Protein AF-A0A8T6NJW5-F1 (afdb_monomer)

pLDDT: mean 81.07, std 14.77, range [27.55, 98.56]

Foldseek 3Di:
DPPDDDDDDPDDPFVVVVVVSVLVVQVVVVVVPPPPDDDCPSVVLSVVLCVLVVVVVVVCVVVVHDDDRDDPSVVVVSVVSSVPDDDPPPVDPDPQDDDDDLVRCVPAAHQEAEAELQFCPLDLDFPDDPPQDPVRCVVVVNTDSVVSVVSSLVSVVCRVVRHPYYHYDYDPPDPVTPGHPNRVVVVVPDDDDDDDDDDDDDDDDDPVVLLVVQLVCVLVVHHRPDDHPDPVVSVLVVLQVVLVVLQVPQAAAADPLQFDDPVSLLSHQFAPLVLLLPVQVQLVVRFCLQGQDPPTAWHDDPPHIHHGAQPPPRFDDDDPPVVSCVVQQVDQDFADAQEDELVLLLLLRNFLQLSCCCVPVVDFDDDDDDPADPPVLVQVLLLQLLVQLCCVQFVDDAQDFADPVVVVPTQQFSQSTPDDLQRSLLSSLVSNCVSCVVLLDPDPNSQVVCCQAQVDGNVRSVVCVVPPDGDAQDHLSSLSSVARSLARFWGWGHAFHWLVVFPFQKQDFPPLQAAPVFDFDIHTYTDTFGIKTWGAPDLVRPHAFDPPAFQAQDDLWPPPPPHDARTEMEGEDEAEDPDPPDPVSVFSSCLRVGLNFLSVQNSVSSRGRRYHHQWYTYFYRGRNTWDEIEGWPPDDPSCCVQSNTHYDPSQVSHFDGNNDHSPDPIISSSRSSSSSSSNSRRSVVCVSSSRRGTNEDQVCLVPRSCNAVDSNHPVDHDPD

Structure (mmCIF, N/CA/C/O backbone):
data_AF-A0A8T6NJW5-F1
#
_entry.id   AF-A0A8T6NJW5-F1
#
loop_
_atom_site.group_PDB
_atom_site.id
_atom_site.type_symbol
_atom_site.label_atom_id
_atom_site.label_alt_id
_atom_site.label_comp_id
_atom_site.label_asym_id
_atom_site.label_entity_id
_atom_site.label_seq_id
_atom_site.pdbx_PDB_ins_code
_atom_site.Cartn_x
_atom_site.Cartn_y
_atom_site.Cartn_z
_atom_site.occupancy
_atom_site.B_iso_or_equiv
_atom_site.auth_seq_id
_atom_site.auth_comp_id
_atom_site.auth_asym_id
_atom_site.auth_atom_id
_atom_site.pdbx_PDB_model_num
ATOM 1 N N . MET A 1 1 ? 64.047 -9.895 -15.993 1.00 41.59 1 MET A N 1
ATOM 2 C CA . MET A 1 1 ? 63.539 -9.928 -14.606 1.00 41.59 1 MET A CA 1
ATOM 3 C C . MET A 1 1 ? 64.533 -10.729 -13.783 1.00 41.59 1 MET A C 1
ATOM 5 O O . MET A 1 1 ? 64.761 -11.883 -14.117 1.00 41.59 1 MET A O 1
ATOM 9 N N . SER A 1 2 ? 65.207 -10.116 -12.809 1.00 46.16 2 SER A N 1
ATOM 10 C CA . SER A 1 2 ? 66.126 -10.822 -11.907 1.00 46.16 2 SER A CA 1
ATOM 11 C C . SER A 1 2 ? 65.315 -11.734 -10.982 1.00 46.16 2 SER A C 1
ATOM 13 O O . SER A 1 2 ? 64.511 -11.231 -10.200 1.00 46.16 2 SER A O 1
ATOM 15 N N . GLY A 1 3 ? 65.489 -13.052 -11.086 1.00 49.84 3 GLY A N 1
ATOM 16 C CA . GLY A 1 3 ? 64.800 -14.062 -10.271 1.00 49.84 3 GLY A CA 1
ATOM 17 C C . GLY A 1 3 ? 65.293 -14.131 -8.823 1.00 49.84 3 GLY A C 1
ATOM 18 O O . GLY A 1 3 ? 65.648 -15.203 -8.353 1.00 49.84 3 GLY A O 1
ATOM 19 N N . ALA A 1 4 ? 65.370 -12.994 -8.131 1.00 56.09 4 ALA A N 1
ATOM 20 C CA . ALA A 1 4 ? 65.681 -12.967 -6.709 1.00 56.09 4 ALA A CA 1
ATOM 21 C C . ALA A 1 4 ? 64.427 -13.362 -5.913 1.00 56.09 4 ALA A C 1
ATOM 23 O O . ALA A 1 4 ? 63.398 -12.690 -6.013 1.00 56.09 4 ALA A O 1
ATOM 24 N N . GLU A 1 5 ? 64.506 -14.448 -5.138 1.00 52.53 5 GLU A N 1
ATOM 25 C CA . GLU A 1 5 ? 63.460 -14.812 -4.181 1.00 52.53 5 GLU A CA 1
ATOM 26 C C . GLU A 1 5 ? 63.291 -13.689 -3.150 1.00 52.53 5 GLU A C 1
ATOM 28 O O . GLU A 1 5 ? 64.254 -13.221 -2.537 1.00 52.53 5 GLU A O 1
ATOM 33 N N . LEU A 1 6 ? 62.050 -13.225 -2.983 1.00 49.66 6 LEU A N 1
ATOM 34 C CA . LEU A 1 6 ? 61.711 -12.225 -1.976 1.00 49.66 6 LEU A CA 1
ATOM 35 C C . LEU A 1 6 ? 61.951 -12.829 -0.583 1.00 49.66 6 LEU A C 1
ATOM 37 O O . LEU A 1 6 ? 61.445 -13.920 -0.318 1.00 49.66 6 LEU A O 1
ATOM 41 N N . PRO A 1 7 ? 62.674 -12.147 0.324 1.00 58.50 7 PRO A N 1
ATOM 42 C CA . PRO A 1 7 ? 62.897 -12.655 1.669 1.00 58.50 7 PRO A CA 1
ATOM 43 C C . PRO A 1 7 ? 61.560 -12.688 2.415 1.00 58.50 7 PRO A C 1
ATOM 45 O O . PRO A 1 7 ? 61.043 -11.657 2.846 1.00 58.50 7 PRO A O 1
ATOM 48 N N . LEU A 1 8 ? 60.976 -13.877 2.536 1.00 54.12 8 LEU A N 1
ATOM 49 C CA . LEU A 1 8 ? 59.805 -14.104 3.372 1.00 54.12 8 LEU A CA 1
ATOM 50 C C . LEU A 1 8 ? 60.254 -14.157 4.836 1.00 54.12 8 LEU A C 1
ATOM 52 O O . LEU A 1 8 ? 61.267 -14.768 5.173 1.00 54.12 8 LEU A O 1
ATOM 56 N N . SER A 1 9 ? 59.508 -13.496 5.719 1.00 56.25 9 SER A N 1
ATOM 57 C CA . SER A 1 9 ? 59.754 -13.551 7.163 1.00 56.25 9 SER A CA 1
ATOM 58 C C . SER A 1 9 ? 59.579 -14.980 7.690 1.00 56.25 9 SER A C 1
ATOM 60 O O . SER A 1 9 ? 58.665 -15.678 7.250 1.00 56.25 9 SER A O 1
ATOM 62 N N . ASN A 1 10 ? 60.378 -15.380 8.685 1.00 58.44 10 ASN A N 1
ATOM 63 C CA . ASN A 1 10 ? 60.220 -16.666 9.373 1.00 58.44 10 ASN A CA 1
ATOM 64 C C . ASN A 1 10 ? 58.771 -16.879 9.843 1.00 58.44 10 ASN A C 1
ATOM 66 O O . ASN A 1 10 ? 58.146 -15.967 10.387 1.00 58.44 10 ASN A O 1
ATOM 70 N N . HIS A 1 11 ? 58.250 -18.093 9.660 1.00 57.72 11 HIS A N 1
ATOM 71 C CA . HIS A 1 11 ? 56.907 -18.458 10.104 1.00 57.72 11 HIS A CA 1
ATOM 72 C C . HIS A 1 11 ? 56.785 -18.326 11.628 1.00 57.72 11 HIS A C 1
ATOM 74 O O . HIS A 1 11 ? 57.447 -19.044 12.376 1.00 57.72 11 HIS A O 1
ATOM 80 N N . THR A 1 12 ? 55.912 -17.434 12.098 1.00 62.34 12 THR A N 1
ATOM 81 C CA . THR A 1 12 ? 55.538 -17.344 13.514 1.00 62.34 12 THR A CA 1
ATOM 82 C C . THR A 1 12 ? 54.165 -17.976 13.724 1.00 62.34 12 THR A C 1
ATOM 84 O O . THR A 1 12 ? 53.248 -17.801 12.925 1.00 62.34 12 THR A O 1
ATOM 87 N N . SER A 1 13 ? 53.992 -18.710 14.824 1.00 64.19 13 SER A N 1
ATOM 88 C CA . SER A 1 13 ? 52.716 -19.359 15.169 1.00 64.19 13 SER A CA 1
ATOM 89 C C . SER A 1 13 ? 51.642 -18.381 15.666 1.00 64.19 13 SER A C 1
ATOM 91 O O . SER A 1 13 ? 50.469 -18.740 15.726 1.00 64.19 13 SER A O 1
ATOM 93 N N . LYS A 1 14 ? 52.029 -17.145 16.013 1.00 74.38 14 LYS A N 1
ATOM 94 C CA . LYS A 1 14 ? 51.140 -16.063 16.461 1.00 74.38 14 LYS A CA 1
ATOM 95 C C . LYS A 1 14 ? 51.203 -14.887 15.488 1.00 74.38 14 LYS A C 1
ATOM 97 O O . LYS A 1 14 ? 52.294 -14.502 15.061 1.00 74.38 14 LYS A O 1
ATOM 102 N N . ALA A 1 15 ? 50.045 -14.311 15.168 1.00 78.38 15 ALA A N 1
ATOM 103 C CA . ALA A 1 15 ? 49.920 -13.264 14.156 1.00 78.38 15 ALA A CA 1
ATOM 104 C C . ALA A 1 15 ? 50.458 -11.899 14.627 1.00 78.38 15 ALA A C 1
ATOM 106 O O . ALA A 1 15 ? 51.011 -11.157 13.822 1.00 78.38 15 ALA A O 1
ATOM 107 N N . ASP A 1 16 ? 50.405 -11.599 15.930 1.00 78.44 16 ASP A N 1
ATOM 108 C CA . ASP A 1 16 ? 51.030 -10.384 16.487 1.00 78.44 16 ASP A CA 1
ATOM 109 C C . ASP A 1 16 ? 52.560 -10.416 16.351 1.00 78.44 16 ASP A C 1
ATOM 111 O O . ASP A 1 16 ? 53.172 -9.443 15.922 1.00 78.44 16 ASP A O 1
ATOM 115 N N . ALA A 1 17 ? 53.176 -11.574 16.613 1.00 78.69 17 ALA A N 1
ATOM 116 C CA . ALA A 1 17 ? 54.617 -11.758 16.439 1.00 78.69 17 ALA A CA 1
ATOM 117 C C . ALA A 1 17 ? 55.040 -11.650 14.963 1.00 78.69 17 ALA A C 1
ATOM 119 O O . ALA A 1 17 ? 56.134 -11.169 14.667 1.00 78.69 17 ALA A O 1
ATOM 120 N N . TRP A 1 18 ? 54.164 -12.067 14.041 1.00 83.94 18 TRP A N 1
ATOM 121 C CA . TRP A 1 18 ? 54.372 -11.865 12.608 1.00 83.94 18 TRP A CA 1
ATOM 122 C C . TRP A 1 18 ? 54.348 -10.374 12.258 1.00 83.94 18 TRP A C 1
ATOM 124 O O . TRP A 1 18 ? 55.250 -9.893 11.575 1.00 83.94 18 TRP A O 1
ATOM 134 N N . LEU A 1 19 ? 53.347 -9.636 12.752 1.00 83.88 19 LEU A N 1
ATOM 135 C CA . LEU A 1 19 ? 53.200 -8.206 12.484 1.00 83.88 19 LEU A CA 1
ATOM 136 C C . LEU A 1 19 ? 54.394 -7.407 13.019 1.00 83.88 19 LEU A C 1
ATOM 138 O O . LEU A 1 19 ? 54.924 -6.565 12.300 1.00 83.88 19 LEU A O 1
ATOM 142 N N . ASP A 1 20 ? 54.867 -7.702 14.230 1.00 82.00 20 ASP A N 1
ATOM 143 C CA . ASP A 1 20 ? 56.048 -7.045 14.801 1.00 82.00 20 ASP A CA 1
ATOM 144 C C . ASP A 1 20 ? 57.314 -7.323 13.979 1.00 82.00 20 ASP A C 1
ATOM 146 O O . ASP A 1 20 ? 58.080 -6.402 13.681 1.00 82.00 20 ASP A O 1
ATOM 150 N N . ALA A 1 21 ? 57.519 -8.575 13.557 1.00 80.00 21 ALA A N 1
ATOM 151 C CA . ALA A 1 21 ? 58.641 -8.948 12.698 1.00 80.00 21 ALA A CA 1
ATOM 152 C C . ALA A 1 21 ? 58.564 -8.260 11.325 1.00 80.00 21 ALA A C 1
ATOM 154 O O . ALA A 1 21 ? 59.582 -7.795 10.807 1.00 80.00 21 ALA A O 1
ATOM 155 N N . TYR A 1 22 ? 57.359 -8.151 10.760 1.00 81.69 22 TYR A N 1
ATOM 156 C CA . TYR A 1 22 ? 57.106 -7.447 9.508 1.00 81.69 22 TYR A CA 1
ATOM 157 C C . TYR A 1 22 ? 57.407 -5.949 9.638 1.00 81.69 22 TYR A C 1
ATOM 159 O O . TYR A 1 22 ? 58.171 -5.408 8.840 1.00 81.69 22 TYR A O 1
ATOM 167 N N . LEU A 1 23 ? 56.896 -5.284 10.678 1.00 82.56 23 LEU A N 1
ATOM 168 C CA . LEU A 1 23 ? 57.155 -3.862 10.926 1.00 82.56 23 LEU A CA 1
ATOM 169 C C . LEU A 1 23 ? 58.645 -3.582 11.155 1.00 82.56 23 LEU A C 1
ATOM 171 O O . LEU A 1 23 ? 59.155 -2.603 10.624 1.00 82.56 23 LEU A O 1
ATOM 175 N N . LEU A 1 24 ? 59.363 -4.456 11.868 1.00 81.31 24 LEU A N 1
ATOM 176 C CA . LEU A 1 24 ? 60.818 -4.355 12.046 1.00 81.31 24 LEU A CA 1
ATOM 177 C C . LEU A 1 24 ? 61.589 -4.513 10.727 1.00 81.31 24 LEU A C 1
ATOM 179 O O . LEU A 1 24 ? 62.614 -3.860 10.528 1.00 81.31 24 LEU A O 1
ATOM 183 N N . ALA A 1 25 ? 61.124 -5.377 9.821 1.00 77.25 25 ALA A N 1
ATOM 184 C CA . ALA A 1 25 ? 61.723 -5.524 8.497 1.00 77.25 25 ALA A CA 1
ATOM 185 C C . ALA A 1 25 ? 61.500 -4.270 7.634 1.00 77.25 25 ALA A C 1
ATOM 187 O O . ALA A 1 25 ? 62.430 -3.817 6.964 1.00 77.25 25 ALA A O 1
ATOM 188 N N . VAL A 1 26 ? 60.301 -3.679 7.695 1.00 75.38 26 VAL A N 1
ATOM 189 C CA . VAL A 1 26 ? 59.986 -2.407 7.025 1.00 75.38 26 VAL A CA 1
ATOM 190 C C . VAL A 1 26 ? 60.811 -1.261 7.621 1.00 75.38 26 VAL A C 1
ATOM 192 O O . VAL A 1 26 ? 61.388 -0.490 6.863 1.00 75.38 26 VAL A O 1
ATOM 195 N N . GLU A 1 27 ? 60.958 -1.197 8.947 1.00 77.88 27 GLU A N 1
ATOM 196 C CA . GLU A 1 27 ? 61.772 -0.199 9.661 1.00 77.88 27 GLU A CA 1
ATOM 197 C C . GLU A 1 27 ? 63.241 -0.247 9.211 1.00 77.88 27 GLU A C 1
ATOM 199 O O . GLU A 1 27 ? 63.809 0.763 8.801 1.00 77.88 27 GLU A O 1
ATOM 204 N N . LYS A 1 28 ? 63.844 -1.445 9.181 1.00 74.38 28 LYS A N 1
ATOM 205 C CA . LYS A 1 28 ? 65.220 -1.649 8.693 1.00 74.38 28 LYS A CA 1
ATOM 206 C C . LYS A 1 28 ? 65.389 -1.269 7.221 1.00 74.38 28 LYS A C 1
ATOM 208 O O . LYS A 1 28 ? 66.444 -0.765 6.834 1.00 74.38 28 LYS A O 1
ATOM 213 N N . ARG A 1 29 ? 64.369 -1.513 6.392 1.00 70.19 29 ARG A N 1
ATOM 214 C CA . ARG A 1 29 ? 64.379 -1.161 4.965 1.00 70.19 29 ARG A CA 1
ATOM 215 C C . ARG A 1 29 ? 64.226 0.345 4.741 1.00 70.19 29 ARG A C 1
ATOM 217 O O . ARG A 1 29 ? 64.913 0.894 3.889 1.00 70.19 29 ARG A O 1
ATOM 224 N N . ALA A 1 30 ? 63.382 1.008 5.527 1.00 65.94 30 ALA A N 1
ATOM 225 C CA . ALA A 1 30 ? 63.225 2.459 5.500 1.00 65.94 30 ALA A CA 1
ATOM 226 C C . ALA A 1 30 ? 64.530 3.165 5.910 1.00 65.94 30 ALA A C 1
ATOM 228 O O . ALA A 1 30 ? 64.991 4.063 5.213 1.00 65.94 30 ALA A O 1
ATOM 229 N N . LEU A 1 31 ? 65.193 2.679 6.967 1.00 67.62 31 LEU A N 1
ATOM 230 C CA . LEU A 1 31 ? 66.476 3.213 7.444 1.00 67.62 31 LEU A CA 1
ATOM 231 C C . LEU A 1 31 ? 67.642 3.010 6.457 1.00 67.62 31 LEU A C 1
ATOM 233 O O . LEU A 1 31 ? 68.603 3.772 6.490 1.00 67.62 31 LEU A O 1
ATOM 237 N N . SER A 1 32 ? 67.573 2.003 5.578 1.00 65.31 32 SER A N 1
ATOM 238 C CA . SER A 1 32 ? 68.621 1.706 4.585 1.00 65.31 32 SER A CA 1
ATOM 239 C C . SER A 1 32 ? 68.450 2.436 3.245 1.00 65.31 32 SER A C 1
ATOM 241 O O . SER A 1 32 ? 69.367 2.398 2.431 1.00 65.31 32 SER A O 1
ATOM 243 N N . GLN A 1 33 ? 67.322 3.119 3.018 1.00 58.41 33 GLN A N 1
ATOM 244 C CA . GLN A 1 33 ? 67.042 3.911 1.808 1.00 58.41 33 GLN A CA 1
ATOM 245 C C . GLN A 1 33 ? 67.119 5.434 2.039 1.00 58.41 33 GLN A C 1
ATOM 247 O O . GLN A 1 33 ? 66.656 6.206 1.202 1.00 58.41 33 GLN A O 1
ATOM 252 N N . HIS A 1 34 ? 67.696 5.885 3.159 1.00 56.28 34 HIS A N 1
ATOM 253 C CA . HIS A 1 34 ? 67.834 7.307 3.487 1.00 56.28 34 HIS A CA 1
ATOM 254 C C . HIS A 1 34 ? 68.876 8.024 2.604 1.00 56.28 34 HIS A C 1
ATOM 256 O O . HIS A 1 34 ? 69.992 8.304 3.033 1.00 56.28 34 HIS A O 1
ATOM 262 N N . ASP A 1 35 ? 68.482 8.394 1.387 1.00 47.59 35 ASP A N 1
ATOM 263 C CA . ASP A 1 35 ? 69.200 9.352 0.538 1.00 47.59 35 ASP A CA 1
ATOM 264 C C . ASP A 1 35 ? 68.727 10.778 0.860 1.00 47.59 35 ASP A C 1
ATOM 266 O O . ASP A 1 35 ? 67.944 11.367 0.123 1.00 47.59 35 ASP A O 1
ATOM 270 N N . GLY A 1 36 ? 69.140 11.303 2.023 1.00 52.56 36 GLY A N 1
ATOM 271 C CA . GLY A 1 36 ? 69.256 12.739 2.359 1.00 52.56 36 GLY A CA 1
ATOM 272 C C . GLY A 1 36 ? 68.071 13.701 2.137 1.00 52.56 36 GLY A C 1
ATOM 273 O O . GLY A 1 36 ? 68.181 14.875 2.473 1.00 52.56 36 GLY A O 1
ATOM 274 N N . THR A 1 37 ? 66.937 13.254 1.606 1.00 45.62 37 THR A N 1
ATOM 275 C CA . THR A 1 37 ? 65.814 14.082 1.168 1.00 45.62 37 THR A CA 1
ATOM 276 C C . THR A 1 37 ? 64.502 13.406 1.557 1.00 45.62 37 THR A C 1
ATOM 278 O O . THR A 1 37 ? 63.943 12.587 0.846 1.00 45.62 37 THR A O 1
ATOM 281 N N . ILE A 1 38 ? 64.052 13.764 2.762 1.00 50.09 38 ILE A N 1
ATOM 282 C CA . ILE A 1 38 ? 62.651 13.869 3.196 1.00 50.09 38 ILE A CA 1
ATOM 283 C C . ILE A 1 38 ? 61.743 12.674 2.841 1.00 50.09 38 ILE A C 1
ATOM 285 O O . ILE A 1 38 ? 61.046 12.687 1.832 1.00 50.09 38 ILE A O 1
ATOM 289 N N . SER A 1 39 ? 61.632 11.719 3.771 1.00 49.47 39 SER A N 1
ATOM 290 C CA . SER A 1 39 ? 60.371 11.010 4.044 1.00 49.47 39 SER A CA 1
ATOM 291 C C . SER A 1 39 ? 60.431 10.327 5.422 1.00 49.47 39 SER A C 1
ATOM 293 O O . SER A 1 39 ? 60.872 9.187 5.532 1.00 49.47 39 SER A O 1
ATOM 295 N N . GLU A 1 40 ? 59.979 11.015 6.478 1.00 55.44 40 GLU A N 1
ATOM 296 C CA . GLU A 1 40 ? 59.757 10.445 7.831 1.00 55.44 40 GLU A CA 1
ATOM 297 C C . GLU A 1 40 ? 58.492 9.553 7.905 1.00 55.44 40 GLU A C 1
ATOM 299 O O . GLU A 1 40 ? 58.295 8.803 8.861 1.00 55.44 40 GLU A O 1
ATOM 304 N N . ASP A 1 41 ? 57.683 9.554 6.840 1.00 62.59 41 ASP A N 1
ATOM 305 C CA . ASP A 1 41 ? 56.362 8.918 6.725 1.00 62.59 41 ASP A CA 1
ATOM 306 C C . ASP A 1 41 ? 56.328 7.401 7.054 1.00 62.59 41 ASP A C 1
ATOM 308 O O . ASP A 1 41 ? 55.418 6.949 7.756 1.00 62.59 41 ASP A O 1
ATOM 312 N N . PRO A 1 42 ? 57.321 6.571 6.650 1.00 64.88 42 PRO A N 1
ATOM 313 C CA . PRO A 1 42 ? 57.321 5.145 6.978 1.00 64.88 42 PRO A CA 1
ATOM 314 C C . PRO A 1 42 ? 57.557 4.875 8.468 1.00 64.88 42 PRO A C 1
ATOM 316 O O . PRO A 1 42 ? 56.963 3.947 9.020 1.00 64.88 42 PRO A O 1
ATOM 319 N N . LEU A 1 43 ? 58.414 5.664 9.129 1.00 70.75 43 LEU A N 1
ATOM 320 C CA . LEU A 1 43 ? 58.683 5.506 10.562 1.00 70.75 43 LEU A CA 1
ATOM 321 C C . LEU A 1 43 ? 57.473 5.947 11.387 1.00 70.75 43 LEU A C 1
ATOM 323 O O . LEU A 1 43 ? 57.093 5.246 12.328 1.00 70.75 43 LEU A O 1
ATOM 327 N N . ASP A 1 44 ? 56.832 7.047 10.997 1.00 69.56 44 ASP A N 1
ATOM 328 C CA . ASP A 1 44 ? 55.614 7.544 11.637 1.00 69.56 44 ASP A CA 1
ATOM 329 C C . ASP A 1 44 ? 54.458 6.548 11.500 1.00 69.56 44 ASP A C 1
ATOM 331 O O . ASP A 1 44 ? 53.764 6.253 12.480 1.00 69.56 44 ASP A O 1
ATOM 335 N N . ALA A 1 45 ? 54.298 5.938 10.321 1.00 71.06 45 ALA A N 1
ATOM 336 C CA . ALA A 1 45 ? 53.325 4.872 10.099 1.00 71.06 45 ALA A CA 1
ATOM 337 C C . ALA A 1 45 ? 53.603 3.641 10.984 1.00 71.06 45 ALA A C 1
ATOM 339 O O . ALA A 1 45 ? 52.682 3.084 11.591 1.00 71.06 45 ALA A O 1
ATOM 340 N N . ILE A 1 46 ? 54.869 3.231 11.126 1.00 78.00 46 ILE A N 1
ATOM 341 C CA . ILE A 1 46 ? 55.256 2.109 11.997 1.00 78.00 46 ILE A CA 1
ATOM 342 C C . ILE A 1 46 ? 54.983 2.436 13.469 1.00 78.00 46 ILE A C 1
ATOM 344 O O . ILE A 1 46 ? 54.399 1.615 14.186 1.00 78.00 46 ILE A O 1
ATOM 348 N N . GLN A 1 47 ? 55.363 3.630 13.933 1.00 78.88 47 GLN A N 1
ATOM 349 C CA . GLN A 1 47 ? 55.088 4.078 15.299 1.00 78.88 47 GLN A CA 1
ATOM 350 C C . GLN A 1 47 ? 53.585 4.149 15.573 1.00 78.88 47 GLN A C 1
ATOM 352 O O . GLN A 1 47 ? 53.133 3.736 16.644 1.00 78.88 47 GLN A O 1
ATOM 357 N N . PHE A 1 48 ? 52.797 4.611 14.603 1.00 78.25 48 PHE A N 1
ATOM 358 C CA . PHE A 1 48 ? 51.344 4.646 14.696 1.00 78.25 48 PHE A CA 1
ATOM 359 C C . PHE A 1 48 ? 50.751 3.247 14.897 1.00 78.25 48 PHE A C 1
ATOM 361 O O . PHE A 1 48 ? 49.980 3.041 15.843 1.00 78.25 48 PHE A O 1
ATOM 368 N N . VAL A 1 49 ? 51.143 2.274 14.064 1.00 83.06 49 VAL A N 1
ATOM 369 C CA . VAL A 1 49 ? 50.670 0.885 14.168 1.00 83.06 49 VAL A CA 1
ATOM 370 C C . VAL A 1 49 ? 51.050 0.294 15.529 1.00 83.06 49 VAL A C 1
ATOM 372 O O . VAL A 1 49 ? 50.170 -0.196 16.243 1.00 83.06 49 VAL A O 1
ATOM 375 N N . LYS A 1 50 ? 52.321 0.421 15.946 1.00 83.06 50 LYS A N 1
ATOM 376 C CA . LYS A 1 50 ? 52.805 -0.065 17.254 1.00 83.06 50 LYS A CA 1
ATOM 377 C C . LYS A 1 50 ? 52.025 0.565 18.415 1.00 83.06 50 LYS A C 1
ATOM 379 O O . LYS A 1 50 ? 51.568 -0.141 19.314 1.00 83.06 50 LYS A O 1
ATOM 384 N N . LYS A 1 51 ? 51.797 1.882 18.387 1.00 81.00 51 LYS A N 1
ATOM 385 C CA . LYS A 1 51 ? 51.060 2.613 19.433 1.00 81.00 51 LYS A CA 1
ATOM 386 C C . LYS A 1 51 ? 49.600 2.168 19.536 1.00 81.00 51 LYS A C 1
ATOM 388 O O . LYS A 1 51 ? 49.093 1.977 20.641 1.00 81.00 51 LYS A O 1
ATOM 393 N N . ARG A 1 52 ? 48.908 2.003 18.404 1.00 80.38 52 ARG A N 1
ATOM 394 C CA . ARG A 1 52 ? 47.495 1.582 18.362 1.00 80.38 52 ARG A CA 1
ATOM 395 C C . ARG A 1 52 ? 47.321 0.144 18.839 1.00 80.38 52 ARG A C 1
ATOM 397 O O . ARG A 1 52 ? 46.483 -0.105 19.707 1.00 80.38 52 ARG A O 1
ATOM 404 N N . MET A 1 53 ? 48.142 -0.768 18.325 1.00 84.12 53 MET A N 1
ATOM 405 C CA . MET A 1 53 ? 48.123 -2.176 18.724 1.00 84.12 53 MET A CA 1
ATOM 406 C C . MET A 1 53 ? 48.511 -2.348 20.199 1.00 84.12 53 MET A C 1
ATOM 408 O O . MET A 1 53 ? 47.864 -3.108 20.924 1.00 84.12 53 MET A O 1
ATOM 412 N N . GLY A 1 54 ? 49.487 -1.572 20.682 1.00 80.06 54 GLY A N 1
ATOM 413 C CA . GLY A 1 54 ? 49.876 -1.529 22.092 1.00 80.06 54 GLY A CA 1
ATOM 414 C C . GLY A 1 54 ? 48.755 -1.031 23.007 1.00 80.06 54 GLY A C 1
ATOM 415 O O . GLY A 1 54 ? 48.447 -1.678 24.007 1.00 80.06 54 GLY A O 1
ATOM 416 N N . LYS A 1 55 ? 48.077 0.066 22.636 1.00 78.50 55 LYS A N 1
ATOM 417 C CA . LYS A 1 55 ? 46.934 0.603 23.396 1.00 78.50 55 LYS A CA 1
ATOM 418 C C . LYS A 1 55 ? 45.780 -0.399 23.475 1.00 78.50 55 LYS A C 1
ATOM 420 O O . LYS A 1 55 ? 45.217 -0.591 24.549 1.00 78.50 55 LYS A O 1
ATOM 425 N N . PHE A 1 56 ? 45.447 -1.056 22.364 1.00 82.00 56 PHE A N 1
ATOM 426 C CA . PHE A 1 56 ? 44.422 -2.100 22.351 1.00 82.00 56 PHE A CA 1
ATOM 427 C C . PHE A 1 56 ? 44.802 -3.275 23.261 1.00 82.00 56 PHE A C 1
ATOM 429 O O . PHE A 1 56 ? 43.996 -3.696 24.085 1.00 82.00 56 PHE A O 1
ATOM 436 N N . SER A 1 57 ? 46.046 -3.751 23.171 1.00 77.38 57 SER A N 1
ATOM 437 C CA . SER A 1 57 ? 46.543 -4.851 24.006 1.00 77.38 57 SER A CA 1
ATOM 438 C C . SER A 1 57 ? 46.505 -4.508 25.496 1.00 77.38 57 SER A C 1
ATOM 440 O O . SER A 1 57 ? 46.137 -5.344 26.316 1.00 77.38 57 SER A O 1
ATOM 442 N N . GLN A 1 58 ? 46.845 -3.267 25.856 1.00 77.06 58 GLN A N 1
ATOM 443 C CA . GLN A 1 58 ? 46.748 -2.782 27.230 1.00 77.06 58 GLN A CA 1
ATOM 444 C C . GLN A 1 58 ? 45.293 -2.741 27.713 1.00 77.06 58 GLN A C 1
ATOM 446 O O . GLN A 1 58 ? 45.006 -3.215 28.807 1.00 77.06 58 GLN A O 1
ATOM 451 N N . MET A 1 59 ? 44.370 -2.224 26.896 1.00 72.19 59 MET A N 1
ATOM 452 C CA . MET A 1 59 ? 42.942 -2.186 27.227 1.00 72.19 59 MET A CA 1
ATOM 453 C C . MET A 1 59 ? 42.348 -3.587 27.389 1.00 72.19 59 MET A C 1
ATOM 455 O O . MET A 1 59 ? 41.633 -3.827 28.353 1.00 72.19 59 MET A O 1
ATOM 459 N N . ALA A 1 60 ? 42.668 -4.516 26.486 1.00 77.50 60 ALA A N 1
ATOM 460 C CA . ALA A 1 60 ? 42.186 -5.891 26.565 1.00 77.50 60 ALA A CA 1
ATOM 461 C C . ALA A 1 60 ? 42.673 -6.598 27.838 1.00 77.50 60 ALA A C 1
ATOM 463 O O . ALA A 1 60 ? 41.882 -7.263 28.495 1.00 77.50 60 ALA A O 1
ATOM 464 N N . ARG A 1 61 ? 43.940 -6.387 28.228 1.00 76.75 61 ARG A N 1
ATOM 465 C CA . ARG A 1 61 ? 44.486 -6.903 29.495 1.00 76.75 61 ARG A CA 1
ATOM 466 C C . ARG A 1 61 ? 43.818 -6.284 30.721 1.00 76.75 61 ARG A C 1
ATOM 468 O O . ARG A 1 61 ? 43.541 -6.995 31.672 1.00 76.75 61 ARG A O 1
ATOM 475 N N . LEU A 1 62 ? 43.569 -4.973 30.712 1.00 71.00 62 LEU A N 1
ATOM 476 C CA . LEU A 1 62 ? 42.919 -4.281 31.834 1.00 71.00 62 LEU A CA 1
ATOM 477 C C . LEU A 1 62 ? 41.454 -4.700 32.027 1.00 71.00 62 LEU A C 1
ATOM 479 O O . LEU A 1 62 ? 40.936 -4.582 33.131 1.00 71.00 62 LEU A O 1
ATOM 483 N N . LEU A 1 63 ? 40.796 -5.154 30.958 1.00 70.69 63 LEU A N 1
ATOM 484 C CA . LEU A 1 63 ? 39.396 -5.587 30.949 1.00 70.69 63 LEU A CA 1
ATOM 485 C C . LEU A 1 63 ? 39.235 -7.116 30.971 1.00 70.69 63 LEU A C 1
ATOM 487 O O . LEU A 1 63 ? 38.116 -7.602 30.834 1.00 70.69 63 LEU A O 1
ATOM 491 N N . ASP A 1 64 ? 40.339 -7.853 31.123 1.00 76.94 64 ASP A N 1
ATOM 492 C CA . ASP A 1 64 ? 40.396 -9.321 31.172 1.00 76.94 64 ASP A CA 1
ATOM 493 C C . ASP A 1 64 ? 39.711 -10.017 29.976 1.00 76.94 64 ASP A C 1
ATOM 495 O O . ASP A 1 64 ? 39.081 -11.069 30.086 1.00 76.94 64 ASP A O 1
ATOM 499 N N . PHE A 1 65 ? 39.815 -9.404 28.793 1.00 74.69 65 PHE A N 1
ATOM 500 C CA . PHE A 1 65 ? 39.257 -9.960 27.565 1.00 74.69 65 PHE A CA 1
ATOM 501 C C . PHE A 1 65 ? 40.200 -10.975 26.931 1.00 74.69 65 PHE A C 1
ATOM 503 O O . PHE A 1 65 ? 41.371 -10.681 26.679 1.00 74.69 65 PHE A O 1
ATOM 510 N N . ASP A 1 66 ? 39.653 -12.137 26.575 1.00 70.44 66 ASP A N 1
ATOM 511 C CA . ASP A 1 66 ? 40.380 -13.131 25.797 1.00 70.44 66 ASP A CA 1
ATOM 512 C C . ASP A 1 66 ? 40.398 -12.731 24.315 1.00 70.44 66 ASP A C 1
ATOM 514 O O . ASP A 1 66 ? 39.364 -12.536 23.666 1.00 70.44 66 ASP A O 1
ATOM 518 N N . VAL A 1 67 ? 41.599 -12.535 23.776 1.00 74.69 67 VAL A N 1
ATOM 519 C CA . VAL A 1 67 ? 41.806 -11.961 22.446 1.00 74.69 67 VAL A CA 1
ATOM 520 C C . VAL A 1 67 ? 42.408 -13.014 21.532 1.00 74.69 67 VAL A C 1
ATOM 522 O O . VAL A 1 67 ? 43.545 -13.440 21.711 1.00 74.69 67 VAL A O 1
ATOM 525 N N . ASN A 1 68 ? 41.686 -13.362 20.464 1.00 71.25 68 ASN A N 1
ATOM 526 C CA . ASN A 1 68 ? 42.199 -14.262 19.428 1.00 71.25 68 ASN A CA 1
ATOM 527 C C . ASN A 1 68 ? 43.508 -13.722 18.828 1.00 71.25 68 ASN A C 1
ATOM 529 O O . ASN A 1 68 ? 43.514 -12.634 18.249 1.00 71.25 68 ASN A O 1
ATOM 533 N N . THR A 1 69 ? 44.600 -14.478 18.925 1.00 67.75 69 THR A N 1
ATOM 534 C CA . THR A 1 69 ? 45.946 -14.070 18.466 1.00 67.75 69 THR A CA 1
ATOM 535 C C . THR A 1 69 ? 46.310 -14.603 17.074 1.00 67.75 69 THR A C 1
ATOM 537 O O . THR A 1 69 ? 47.430 -14.398 16.602 1.00 67.75 69 THR A O 1
ATOM 540 N N . THR A 1 70 ? 45.376 -15.287 16.402 1.00 76.44 70 THR A N 1
ATOM 541 C CA . THR A 1 70 ? 45.566 -15.913 15.083 1.00 76.44 70 THR A CA 1
ATOM 542 C C . THR A 1 70 ? 44.273 -15.918 14.249 1.00 76.44 70 THR A C 1
ATOM 544 O O . THR A 1 70 ? 43.174 -15.680 14.757 1.00 76.44 70 THR A O 1
ATOM 547 N N . GLY A 1 71 ? 44.405 -16.200 12.948 1.00 77.19 71 GLY A N 1
ATOM 548 C CA . GLY A 1 71 ? 43.282 -16.476 12.044 1.00 77.19 71 GLY A CA 1
ATOM 549 C C . GLY A 1 71 ? 42.500 -15.248 11.540 1.00 77.19 71 GLY A C 1
ATOM 550 O O . GLY A 1 71 ? 42.887 -14.104 11.789 1.00 77.19 71 GLY A O 1
ATOM 551 N N . PRO A 1 72 ? 41.378 -15.463 10.824 1.00 74.12 72 PRO A N 1
ATOM 552 C CA . PRO A 1 72 ? 40.600 -14.399 10.171 1.00 74.12 72 PRO A CA 1
ATOM 553 C C . PRO A 1 72 ? 40.071 -13.332 11.138 1.00 74.12 72 PRO A C 1
ATOM 555 O O . PRO A 1 72 ? 40.020 -12.150 10.805 1.00 74.12 72 PRO A O 1
ATOM 558 N N . ASN A 1 73 ? 39.739 -13.736 12.366 1.00 73.31 73 ASN A N 1
ATOM 559 C CA . ASN A 1 73 ? 39.257 -12.832 13.410 1.00 73.31 73 ASN A CA 1
ATOM 560 C C . ASN A 1 73 ? 40.343 -11.857 13.887 1.00 73.31 73 ASN A C 1
ATOM 562 O O . ASN A 1 73 ? 40.036 -10.710 14.207 1.00 73.31 73 ASN A O 1
ATOM 566 N N . TRP A 1 74 ? 41.609 -12.291 13.920 1.00 85.38 74 TRP A N 1
ATOM 567 C CA . TRP A 1 74 ? 42.735 -11.399 14.195 1.00 85.38 74 TRP A CA 1
ATOM 568 C C . TRP A 1 74 ? 42.887 -10.372 13.066 1.00 85.38 74 TRP A C 1
ATOM 570 O O . TRP A 1 74 ? 42.992 -9.181 13.344 1.00 85.38 74 TRP A O 1
ATOM 580 N N . VAL A 1 75 ? 42.802 -10.813 11.803 1.00 79.25 75 VAL A N 1
ATOM 581 C CA . VAL A 1 75 ? 42.946 -9.940 10.623 1.00 79.25 75 VAL A CA 1
ATOM 582 C C . VAL A 1 75 ? 41.872 -8.856 10.600 1.00 79.25 75 VAL A C 1
ATOM 584 O O . VAL A 1 75 ? 42.198 -7.676 10.490 1.00 79.25 75 VAL A O 1
ATOM 587 N N . GLU A 1 76 ? 40.599 -9.226 10.752 1.00 77.44 76 GLU A N 1
ATOM 588 C CA . GLU A 1 76 ? 39.498 -8.259 10.709 1.00 77.44 76 GLU A CA 1
ATOM 589 C C . GLU A 1 76 ? 39.561 -7.271 11.882 1.00 77.44 76 GLU A C 1
ATOM 591 O O . GLU A 1 76 ? 39.320 -6.075 11.706 1.00 77.44 76 GLU A O 1
ATOM 596 N N . ARG A 1 77 ? 39.955 -7.733 13.075 1.00 81.88 77 ARG A N 1
ATOM 597 C CA . ARG A 1 77 ? 40.159 -6.855 14.231 1.00 81.88 77 ARG A CA 1
ATOM 598 C C . ARG A 1 77 ? 41.300 -5.869 13.995 1.00 81.88 77 ARG A C 1
ATOM 600 O O . ARG A 1 77 ? 41.109 -4.674 14.205 1.00 81.88 77 ARG A O 1
ATOM 607 N N . THR A 1 78 ? 42.462 -6.345 13.552 1.00 80.19 78 THR A N 1
ATOM 608 C CA . THR A 1 78 ? 43.623 -5.492 13.258 1.00 80.19 78 THR A CA 1
ATOM 609 C C . THR A 1 78 ? 43.279 -4.477 12.169 1.00 80.19 78 THR A C 1
ATOM 611 O O . THR A 1 78 ? 43.550 -3.290 12.332 1.00 80.19 78 THR A O 1
ATOM 614 N N . ARG A 1 79 ? 42.568 -4.898 11.113 1.00 79.81 79 ARG A N 1
ATOM 615 C CA . ARG A 1 79 ? 42.071 -4.006 10.057 1.00 79.81 79 ARG A CA 1
ATOM 616 C C . ARG A 1 79 ? 41.198 -2.885 10.625 1.00 79.81 79 ARG A C 1
ATOM 618 O O . ARG A 1 79 ? 41.407 -1.730 10.273 1.00 79.81 79 ARG A O 1
ATOM 625 N N . ARG A 1 80 ? 40.275 -3.203 11.539 1.00 75.62 80 ARG A N 1
ATOM 626 C CA . ARG A 1 80 ? 39.399 -2.214 12.197 1.00 75.62 80 ARG A CA 1
ATOM 627 C C . ARG A 1 80 ? 40.139 -1.269 13.143 1.00 75.62 80 ARG A C 1
ATOM 629 O O . ARG A 1 80 ? 39.808 -0.090 13.207 1.00 75.62 80 ARG A O 1
ATOM 636 N N . ILE A 1 81 ? 41.134 -1.769 13.879 1.00 77.25 81 ILE A N 1
ATOM 637 C CA . ILE A 1 81 ? 41.969 -0.943 14.769 1.00 77.25 81 ILE A CA 1
ATOM 638 C C . ILE A 1 81 ? 42.757 0.091 13.954 1.00 77.25 81 ILE A C 1
ATOM 640 O O . ILE A 1 81 ? 42.928 1.227 14.401 1.00 77.25 81 ILE A O 1
ATOM 644 N N . LEU A 1 82 ? 43.214 -0.295 12.760 1.00 76.81 82 LEU A N 1
ATOM 645 C CA . LEU A 1 82 ? 44.015 0.551 11.879 1.00 76.81 82 LEU A CA 1
ATOM 646 C C . LEU A 1 82 ? 43.179 1.454 10.961 1.00 76.81 82 LEU A C 1
ATOM 648 O O . LEU A 1 82 ? 43.644 2.531 10.609 1.00 76.81 82 LEU A O 1
ATOM 652 N N . SER A 1 83 ? 41.936 1.088 10.631 1.00 66.81 83 SER A N 1
ATOM 653 C CA . SER A 1 83 ? 41.045 1.892 9.775 1.00 66.81 83 SER A CA 1
ATOM 654 C C . SER A 1 83 ? 40.477 3.152 10.447 1.00 66.81 83 SER A C 1
ATOM 656 O O . SER A 1 83 ? 39.678 3.858 9.845 1.00 66.81 83 SER A O 1
ATOM 658 N N . GLY A 1 84 ? 40.819 3.408 11.713 1.00 54.44 84 GLY A N 1
ATOM 659 C CA . GLY A 1 84 ? 40.167 4.401 12.571 1.00 54.44 84 GLY A CA 1
ATOM 660 C C . GLY A 1 84 ? 40.790 5.801 12.632 1.00 54.44 84 GLY A C 1
ATOM 661 O O . GLY A 1 84 ? 40.504 6.511 13.596 1.00 54.44 84 GLY A O 1
ATOM 662 N N . SER A 1 85 ? 41.650 6.227 11.701 1.00 52.00 85 SER A N 1
ATOM 663 C CA . SER A 1 85 ? 41.964 7.662 11.586 1.00 52.00 85 SER A CA 1
ATOM 664 C C . SER A 1 85 ? 42.510 8.070 10.228 1.00 52.00 85 SER A C 1
ATOM 666 O O . SER A 1 85 ? 43.433 7.439 9.717 1.00 52.00 85 SER A O 1
ATOM 668 N N . GLU A 1 86 ? 42.019 9.206 9.744 1.00 50.47 86 GLU A N 1
ATOM 669 C CA . GLU A 1 86 ? 42.718 10.062 8.794 1.00 50.47 86 GLU A CA 1
ATOM 670 C C . GLU A 1 86 ? 44.087 10.442 9.378 1.00 50.47 86 GLU A C 1
ATOM 672 O O . GLU A 1 86 ? 44.190 10.881 10.530 1.00 50.47 86 GLU A O 1
ATOM 677 N N . GLN A 1 87 ? 45.155 10.245 8.604 1.00 49.78 87 GLN A N 1
ATOM 678 C CA . GLN A 1 87 ? 46.421 10.924 8.860 1.00 49.78 87 GLN A CA 1
ATOM 679 C C . GLN A 1 87 ? 46.111 12.425 8.934 1.00 49.78 87 GLN A C 1
ATOM 681 O O . GLN A 1 87 ? 45.501 12.971 8.015 1.00 49.78 87 GLN A O 1
ATOM 686 N N . LYS A 1 88 ? 46.531 13.113 10.005 1.00 48.44 88 LYS A N 1
ATOM 687 C CA . LYS A 1 88 ? 46.640 14.573 9.941 1.00 48.44 88 LYS A CA 1
ATOM 688 C C . LYS A 1 88 ? 47.734 14.867 8.921 1.00 48.44 88 LYS A C 1
ATOM 690 O O . LYS A 1 88 ? 48.906 14.910 9.278 1.00 48.44 88 LYS A O 1
ATOM 695 N N . ASN A 1 89 ? 47.357 15.034 7.659 1.00 45.47 89 ASN A N 1
ATOM 696 C CA . ASN A 1 89 ? 48.235 15.605 6.655 1.00 45.47 89 ASN A CA 1
ATOM 697 C C . ASN A 1 89 ? 48.494 17.056 7.062 1.00 45.47 89 ASN A C 1
ATOM 699 O O . ASN A 1 89 ? 47.790 17.965 6.633 1.00 45.47 89 ASN A O 1
ATOM 703 N N . SER A 1 90 ? 49.513 17.309 7.884 1.00 48.34 90 SER A N 1
ATOM 704 C CA . SER A 1 90 ? 50.113 18.640 7.957 1.00 48.34 90 SER A CA 1
ATOM 705 C C . SER A 1 90 ? 50.965 18.831 6.700 1.00 48.34 90 SER A C 1
ATOM 707 O O . SER A 1 90 ? 52.193 18.843 6.751 1.00 48.34 90 SER A O 1
ATOM 709 N N . ALA A 1 91 ? 50.304 18.906 5.544 1.00 51.00 91 ALA A N 1
ATOM 710 C CA . ALA A 1 91 ? 50.952 19.129 4.255 1.00 51.00 91 ALA A CA 1
ATOM 711 C C . ALA A 1 91 ? 51.419 20.587 4.078 1.00 51.00 91 ALA A C 1
ATOM 713 O O . ALA A 1 91 ? 52.075 20.906 3.092 1.00 51.00 91 ALA A O 1
ATOM 714 N N . VAL A 1 92 ? 51.133 21.475 5.037 1.00 54.25 92 VAL A N 1
ATOM 715 C CA . VAL A 1 92 ? 51.602 22.864 5.023 1.00 54.25 92 VAL A CA 1
ATOM 716 C C . VAL A 1 92 ? 52.704 23.028 6.064 1.00 54.25 92 VAL A C 1
ATOM 718 O O . VAL A 1 92 ? 52.446 22.999 7.263 1.00 54.25 92 VAL A O 1
ATOM 721 N N . ARG A 1 93 ? 53.949 23.166 5.592 1.00 52.94 93 ARG A N 1
ATOM 722 C CA . ARG A 1 93 ? 55.139 23.442 6.421 1.00 52.94 93 ARG A CA 1
ATOM 723 C C . ARG A 1 93 ? 55.449 24.942 6.546 1.00 52.94 93 ARG A C 1
ATOM 725 O O . ARG A 1 93 ? 56.474 25.297 7.119 1.00 52.94 93 ARG A O 1
ATOM 732 N N . ASP A 1 94 ? 54.595 25.809 6.000 1.00 65.81 94 ASP A N 1
ATOM 733 C CA . ASP A 1 94 ? 54.762 27.261 6.078 1.00 65.81 94 ASP A CA 1
ATOM 734 C C . ASP A 1 94 ? 54.261 27.784 7.441 1.00 65.81 94 ASP A C 1
ATOM 736 O O . ASP A 1 94 ? 53.092 27.572 7.771 1.00 65.81 94 ASP A O 1
ATOM 740 N N . PRO A 1 95 ? 55.101 28.458 8.250 1.00 65.88 95 PRO A N 1
ATOM 741 C CA . PRO A 1 95 ? 54.702 28.963 9.565 1.00 65.88 95 PRO A CA 1
ATOM 742 C C . PRO A 1 95 ? 53.627 30.062 9.508 1.00 65.88 95 PRO A C 1
ATOM 744 O O . PRO A 1 95 ? 52.971 30.316 10.523 1.00 65.88 95 PRO A O 1
ATOM 747 N N . ASN A 1 96 ? 53.428 30.693 8.347 1.00 76.31 96 ASN A N 1
ATOM 748 C CA . ASN A 1 96 ? 52.476 31.783 8.143 1.00 76.31 96 ASN A CA 1
ATOM 749 C C . ASN A 1 96 ? 51.112 31.304 7.628 1.00 76.31 96 ASN A C 1
ATOM 751 O O . ASN A 1 96 ? 50.172 32.093 7.578 1.00 76.31 96 ASN A O 1
ATOM 755 N N . ILE A 1 97 ? 50.974 30.024 7.262 1.00 81.69 97 ILE A N 1
ATOM 756 C CA . ILE A 1 97 ? 49.724 29.466 6.735 1.00 81.69 97 ILE A CA 1
ATOM 757 C C . ILE A 1 97 ? 49.237 28.354 7.656 1.00 81.69 97 ILE A C 1
ATOM 759 O O . ILE A 1 97 ? 49.914 27.352 7.879 1.00 81.69 97 ILE A O 1
ATOM 763 N N . ARG A 1 98 ? 48.015 28.506 8.168 1.00 80.06 98 ARG A N 1
ATOM 764 C CA . ARG A 1 98 ? 47.374 27.515 9.037 1.00 80.06 98 ARG A CA 1
ATOM 765 C C . ARG A 1 98 ? 46.098 27.011 8.381 1.00 80.06 98 ARG A C 1
ATOM 767 O O . ARG A 1 98 ? 45.156 27.772 8.198 1.00 80.06 98 ARG A O 1
ATOM 774 N N . ILE A 1 99 ? 46.064 25.719 8.059 1.00 83.12 99 ILE A N 1
ATOM 775 C CA . ILE A 1 99 ? 44.838 25.029 7.646 1.00 83.12 99 ILE A CA 1
ATOM 776 C C . ILE A 1 99 ? 44.246 24.378 8.890 1.00 83.12 99 ILE A C 1
ATOM 778 O O . ILE A 1 99 ? 44.882 23.529 9.513 1.00 83.12 99 ILE A O 1
ATOM 782 N N . MET A 1 100 ? 43.052 24.817 9.274 1.00 78.12 100 MET A N 1
ATOM 783 C CA . MET A 1 100 ? 42.419 24.436 10.533 1.00 78.12 100 MET A CA 1
ATOM 784 C C . MET A 1 100 ? 40.941 24.150 10.301 1.00 78.12 100 MET A C 1
ATOM 786 O O . MET A 1 100 ? 40.286 24.820 9.504 1.00 78.12 100 MET A O 1
ATOM 790 N N . THR A 1 101 ? 40.394 23.184 11.034 1.00 75.94 101 THR A N 1
ATOM 791 C CA . THR A 1 101 ? 38.936 23.040 11.132 1.00 75.94 101 THR A CA 1
ATOM 792 C C . THR A 1 101 ? 38.334 24.213 11.925 1.00 75.94 101 THR A C 1
ATOM 794 O O . THR A 1 101 ? 39.026 24.801 12.763 1.00 75.94 101 THR A O 1
ATOM 797 N N . PRO A 1 102 ? 37.029 24.528 11.773 1.00 76.94 102 PRO A N 1
ATOM 798 C CA . PRO A 1 102 ? 36.384 25.606 12.534 1.00 76.94 102 PRO A CA 1
ATOM 799 C C . PRO A 1 102 ? 36.519 25.468 14.055 1.00 76.94 102 PRO A C 1
ATOM 801 O O . PRO A 1 102 ? 36.527 26.457 14.783 1.00 76.94 102 PRO A O 1
ATOM 804 N N . ARG A 1 103 ? 36.635 24.228 14.547 1.00 72.44 103 ARG A N 1
ATOM 805 C CA . ARG A 1 103 ? 36.853 23.933 15.965 1.00 72.44 103 ARG A CA 1
ATOM 806 C C . ARG A 1 103 ? 38.287 24.221 16.405 1.00 72.44 103 ARG A C 1
ATOM 808 O O . ARG A 1 103 ? 38.486 24.685 17.521 1.00 72.44 103 ARG A O 1
ATOM 815 N N . GLU A 1 104 ? 39.268 23.912 15.563 1.00 78.69 104 GLU A N 1
ATOM 816 C CA . GLU A 1 104 ? 40.683 24.161 15.855 1.00 78.69 104 GLU A CA 1
ATOM 817 C C . GLU A 1 104 ? 41.017 25.658 15.786 1.00 78.69 104 GLU A C 1
ATOM 819 O O . GLU A 1 104 ? 41.874 26.116 16.533 1.00 78.69 104 GLU A O 1
ATOM 824 N N . ALA A 1 105 ? 40.320 26.423 14.941 1.00 81.38 105 ALA A N 1
ATOM 825 C CA . ALA A 1 105 ? 40.531 27.860 14.767 1.00 81.38 105 ALA A CA 1
ATOM 826 C C . ALA A 1 105 ? 39.930 28.742 15.886 1.00 81.38 105 ALA A C 1
ATOM 828 O O . ALA A 1 105 ? 40.139 29.956 15.895 1.00 81.38 105 ALA A O 1
ATOM 829 N N . LEU A 1 106 ? 39.190 28.166 16.840 1.00 79.69 106 LEU A N 1
ATOM 830 C CA . LEU A 1 106 ? 38.652 28.912 17.983 1.00 79.69 106 LEU A CA 1
ATOM 831 C C . LEU A 1 106 ? 39.789 29.519 18.821 1.00 79.69 106 LEU A C 1
ATOM 833 O O . LEU A 1 106 ? 40.715 28.822 19.227 1.00 79.69 106 LEU A O 1
ATOM 837 N N . GLY A 1 107 ? 39.705 30.819 19.096 1.00 77.38 107 GLY A N 1
ATOM 838 C CA . GLY A 1 107 ? 40.729 31.592 19.804 1.00 77.38 107 GLY A CA 1
ATOM 839 C C . GLY A 1 107 ? 41.932 32.011 18.951 1.00 77.38 107 GLY A C 1
ATOM 840 O O . GLY A 1 107 ? 42.834 32.660 19.476 1.00 77.38 107 GLY A O 1
ATOM 841 N N . CYS A 1 108 ? 41.974 31.658 17.662 1.00 81.06 108 CYS A N 1
ATOM 842 C CA . CYS A 1 108 ? 43.034 32.090 16.752 1.00 81.06 108 CYS A CA 1
ATOM 843 C C . CYS A 1 108 ? 42.689 33.426 16.078 1.00 81.06 108 CYS A C 1
ATOM 845 O O . CYS A 1 108 ? 41.546 33.656 15.690 1.00 81.06 108 CYS A O 1
ATOM 847 N N . THR A 1 109 ? 43.700 34.269 15.874 1.00 85.38 109 THR A N 1
ATOM 848 C CA . THR A 1 109 ? 43.622 35.467 15.028 1.00 85.38 109 THR A CA 1
ATOM 849 C C . THR A 1 109 ? 44.551 35.326 13.824 1.00 85.38 109 THR A C 1
ATOM 851 O O . THR A 1 109 ? 45.534 34.579 13.873 1.00 85.38 109 THR A O 1
ATOM 854 N N . ALA A 1 110 ? 44.229 36.023 12.738 1.00 87.19 110 ALA A N 1
ATOM 855 C CA . ALA A 1 110 ? 45.018 36.056 11.512 1.00 87.19 110 ALA A CA 1
ATOM 856 C C . ALA A 1 110 ? 44.927 37.438 10.853 1.00 87.19 110 ALA A C 1
ATOM 858 O O . ALA A 1 110 ? 43.991 38.188 11.117 1.00 87.19 110 ALA A O 1
ATOM 859 N N . ASP A 1 111 ? 45.868 37.760 9.967 1.00 87.94 111 ASP A N 1
ATOM 860 C CA . ASP A 1 111 ? 45.762 38.964 9.131 1.00 87.94 111 ASP A CA 1
ATOM 861 C C . ASP A 1 111 ? 44.699 38.778 8.031 1.00 87.94 111 ASP A C 1
ATOM 863 O O . ASP A 1 111 ? 43.960 39.708 7.712 1.00 87.94 111 ASP A O 1
ATOM 867 N N . LEU A 1 112 ? 44.563 37.543 7.524 1.00 90.00 112 LEU A N 1
ATOM 868 C CA . LEU A 1 112 ? 43.596 37.122 6.509 1.00 90.00 112 LEU A CA 1
ATOM 869 C C . LEU A 1 112 ? 42.953 35.787 6.904 1.00 90.00 112 LEU A C 1
ATOM 871 O O . LEU A 1 112 ? 43.658 34.820 7.196 1.00 90.00 112 LEU A O 1
ATOM 875 N N . THR A 1 113 ? 41.622 35.705 6.872 1.00 91.69 113 THR A N 1
ATOM 876 C CA . THR A 1 113 ? 40.888 34.439 7.064 1.00 91.69 113 THR A CA 1
ATOM 877 C C . THR A 1 113 ? 40.177 34.041 5.773 1.00 91.69 113 THR A C 1
ATOM 879 O O . THR A 1 113 ? 39.387 34.811 5.234 1.00 91.69 113 THR A O 1
ATOM 882 N N . ILE A 1 114 ? 40.420 32.824 5.282 1.00 89.44 114 ILE A N 1
ATOM 883 C CA . ILE A 1 114 ? 39.721 32.272 4.113 1.00 89.44 114 ILE A CA 1
ATOM 884 C C . ILE A 1 114 ? 38.837 31.114 4.572 1.00 89.44 114 ILE A C 1
ATOM 886 O O . ILE A 1 114 ? 39.330 30.089 5.043 1.00 89.44 114 ILE A O 1
ATOM 890 N N . LEU A 1 115 ? 37.527 31.279 4.415 1.00 86.75 115 LEU A N 1
ATOM 891 C CA . LEU A 1 115 ? 36.511 30.270 4.686 1.00 86.75 115 LEU A CA 1
ATOM 892 C C . LEU A 1 115 ? 36.065 29.653 3.363 1.00 86.75 115 LEU A C 1
ATOM 894 O O . LEU A 1 115 ? 35.628 30.358 2.459 1.00 86.75 115 LEU A O 1
ATOM 898 N N . THR A 1 116 ? 36.179 28.336 3.241 1.00 81.44 116 THR A N 1
ATOM 899 C CA . THR A 1 116 ? 35.853 27.593 2.017 1.00 81.44 116 THR A CA 1
ATOM 900 C C . THR A 1 116 ? 35.076 26.320 2.356 1.00 81.44 116 THR A C 1
ATOM 902 O O . THR A 1 116 ? 35.073 25.899 3.511 1.00 81.44 116 THR A O 1
ATOM 905 N N . HIS A 1 117 ? 34.413 25.713 1.365 1.00 70.06 117 HIS A N 1
ATOM 906 C CA . HIS A 1 117 ? 33.634 24.470 1.514 1.00 70.06 117 HIS A CA 1
ATOM 907 C C . HIS A 1 117 ? 32.512 24.564 2.572 1.00 70.06 117 HIS A C 1
ATOM 909 O O . HIS A 1 117 ? 32.252 23.633 3.329 1.00 70.06 117 HIS A O 1
ATOM 915 N N . LEU A 1 118 ? 31.813 25.704 2.617 1.00 69.88 118 LEU A N 1
ATOM 916 C CA . LEU A 1 118 ? 30.713 25.978 3.555 1.00 69.88 118 LEU A CA 1
ATOM 917 C C . LEU A 1 118 ? 29.381 25.318 3.144 1.00 69.88 118 LEU A C 1
ATOM 919 O O . LEU A 1 118 ? 28.342 25.979 3.093 1.00 69.88 118 LEU A O 1
ATOM 923 N N . SER A 1 119 ? 29.424 24.023 2.831 1.00 66.31 119 SER A N 1
ATOM 924 C CA . SER A 1 119 ? 28.272 23.176 2.499 1.00 66.31 119 SER A CA 1
ATOM 925 C C . SER A 1 119 ? 27.940 22.223 3.666 1.00 66.31 119 SER A C 1
ATOM 927 O O . SER A 1 119 ? 28.000 22.611 4.835 1.00 66.31 119 SER A O 1
ATOM 929 N N . THR A 1 120 ? 27.593 20.963 3.394 1.00 55.81 120 THR A N 1
ATOM 930 C CA . THR A 1 120 ? 27.147 19.954 4.373 1.00 55.81 120 THR A CA 1
ATOM 931 C C . THR A 1 120 ? 28.190 19.552 5.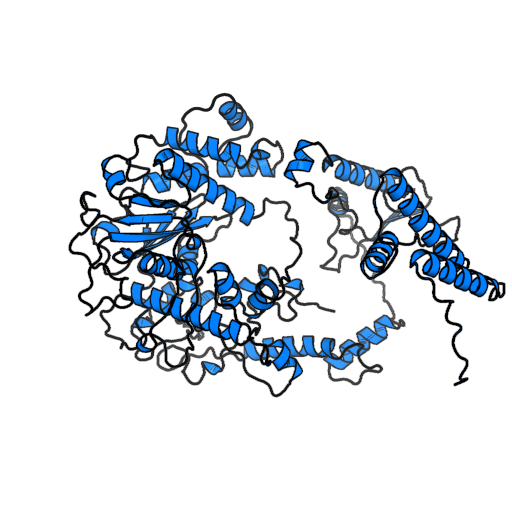427 1.00 55.81 120 THR A C 1
ATOM 933 O O . THR A 1 120 ? 27.850 18.845 6.376 1.00 55.81 120 THR A O 1
ATOM 936 N N . GLU A 1 121 ? 29.449 19.980 5.300 1.00 53.16 121 GLU A N 1
ATOM 937 C CA . GLU A 1 121 ? 30.542 19.574 6.198 1.00 53.16 121 GLU A CA 1
ATOM 938 C C . GLU A 1 121 ? 30.543 20.283 7.560 1.00 53.16 121 GLU A C 1
ATOM 940 O O . GLU A 1 121 ? 31.128 19.783 8.525 1.00 53.16 121 GLU A O 1
ATOM 945 N N . TRP A 1 122 ? 29.807 21.391 7.706 1.00 61.88 122 TRP A N 1
ATOM 946 C CA . TRP A 1 122 ? 29.544 21.986 9.018 1.00 61.88 122 TRP A CA 1
ATOM 947 C C . TRP A 1 122 ? 28.407 21.242 9.730 1.00 61.88 122 TRP A C 1
ATOM 949 O O . TRP A 1 122 ? 27.325 21.777 9.975 1.00 61.88 122 TRP A O 1
ATOM 959 N N . SER A 1 123 ? 28.637 19.964 10.042 1.00 54.88 123 SER A N 1
ATOM 960 C CA . SER A 1 123 ? 27.601 19.097 10.598 1.00 54.88 123 SER A CA 1
ATOM 961 C C . SER A 1 123 ? 27.138 19.591 11.970 1.00 54.88 123 SER A C 1
ATOM 963 O O . SER A 1 123 ? 27.866 19.540 12.962 1.00 54.88 123 SER A O 1
ATOM 965 N N . MET A 1 124 ? 25.882 20.036 12.031 1.00 60.66 124 MET A N 1
ATOM 966 C CA . MET A 1 124 ? 25.169 20.311 13.282 1.00 60.66 124 MET A CA 1
ATOM 967 C C . MET A 1 124 ? 24.518 19.050 13.869 1.00 60.66 124 MET A C 1
ATOM 969 O O . MET A 1 124 ? 23.733 19.128 14.815 1.00 60.66 124 MET A O 1
ATOM 973 N N . GLN A 1 125 ? 24.827 17.876 13.306 1.00 53.34 125 GLN A N 1
ATOM 974 C CA . GLN A 1 125 ? 24.262 16.620 13.761 1.00 53.34 125 GLN A CA 1
ATOM 975 C C . GLN A 1 125 ? 24.872 16.188 15.087 1.00 53.34 125 GLN A C 1
ATOM 977 O O . GLN A 1 125 ? 26.073 16.259 15.352 1.00 53.34 125 GLN A O 1
ATOM 982 N N . VAL A 1 126 ? 23.997 15.645 15.911 1.00 57.41 126 VAL A N 1
ATOM 983 C CA . VAL A 1 126 ? 24.372 14.935 17.116 1.00 57.41 126 VAL A CA 1
ATOM 984 C C . VAL A 1 126 ? 25.022 13.613 16.713 1.00 57.41 126 VAL A C 1
ATOM 986 O O . VAL A 1 126 ? 24.382 12.787 16.062 1.00 57.41 126 VAL A O 1
ATOM 989 N N . GLN A 1 127 ? 26.276 13.380 17.113 1.00 55.25 127 GLN A N 1
ATOM 990 C CA . GLN A 1 127 ? 26.923 12.088 16.875 1.00 55.25 127 GLN A CA 1
ATOM 991 C C . GLN A 1 127 ? 26.092 10.957 17.497 1.00 55.25 127 GLN A C 1
ATOM 993 O O . GLN A 1 127 ? 25.872 10.913 18.711 1.00 55.25 127 GLN A O 1
ATOM 998 N N . LYS A 1 128 ? 25.622 10.038 16.647 1.00 55.94 128 LYS A N 1
ATOM 999 C CA . LYS A 1 128 ? 24.838 8.876 17.066 1.00 55.94 128 LYS A CA 1
ATOM 1000 C C . LYS A 1 128 ? 25.759 7.886 17.779 1.00 55.94 128 LYS A C 1
ATOM 1002 O O . LYS A 1 128 ? 26.619 7.274 17.155 1.00 55.94 128 LYS A O 1
ATOM 1007 N N . THR A 1 129 ? 25.573 7.706 19.084 1.00 60.88 129 THR A N 1
ATOM 1008 C CA . THR A 1 129 ? 26.249 6.633 19.827 1.00 60.88 129 THR A CA 1
ATOM 1009 C C . THR A 1 129 ? 25.688 5.278 19.369 1.00 60.88 129 THR A C 1
ATOM 1011 O O . THR A 1 129 ? 24.470 5.095 19.458 1.00 60.88 129 THR A O 1
ATOM 1014 N N . PRO A 1 130 ? 26.514 4.341 18.861 1.00 46.03 130 PRO A N 1
ATOM 1015 C CA . PRO A 1 130 ? 26.052 3.014 18.447 1.00 46.03 130 PRO A CA 1
ATOM 1016 C C . PRO A 1 130 ? 25.388 2.255 19.605 1.00 46.03 130 PRO A C 1
ATOM 1018 O O . PRO A 1 130 ? 25.783 2.434 20.754 1.00 46.03 130 PRO A O 1
ATOM 1021 N N . TYR A 1 131 ? 24.415 1.389 19.300 1.00 47.19 131 TYR A N 1
ATOM 1022 C CA . TYR A 1 131 ? 23.662 0.543 20.253 1.00 47.19 131 TYR A CA 1
ATOM 1023 C C . TYR A 1 131 ? 22.750 1.260 21.252 1.00 47.19 131 TYR A C 1
ATOM 1025 O O . TYR A 1 131 ? 22.024 0.595 21.983 1.00 47.19 131 TYR A O 1
ATOM 1033 N N . LEU A 1 132 ? 22.740 2.590 21.261 1.00 51.47 132 LEU A N 1
ATOM 1034 C CA . LEU A 1 132 ? 21.727 3.359 21.967 1.00 51.47 132 LEU A CA 1
ATOM 1035 C C . LEU A 1 132 ? 20.689 3.817 20.957 1.00 51.47 132 LEU A C 1
ATOM 1037 O O . LEU A 1 132 ? 21.009 4.534 19.999 1.00 51.47 132 LEU A O 1
ATOM 1041 N N . SER A 1 133 ? 19.445 3.398 21.185 1.00 56.56 133 SER A N 1
ATOM 1042 C CA . SER A 1 133 ? 18.329 3.950 20.437 1.00 56.56 133 SER A CA 1
ATOM 1043 C C . SER A 1 133 ? 18.263 5.457 20.679 1.00 56.56 133 SER A C 1
ATOM 1045 O O . SER A 1 133 ? 18.791 5.998 21.658 1.00 56.56 133 SER A O 1
ATOM 1047 N N . GLU A 1 134 ? 17.609 6.173 19.776 1.00 52.72 134 GLU A N 1
ATOM 1048 C CA . GLU A 1 134 ? 17.375 7.599 19.974 1.00 52.72 134 GLU A CA 1
ATOM 1049 C C . GLU A 1 134 ? 16.584 7.874 21.265 1.00 52.72 134 GLU A C 1
ATOM 1051 O O . GLU A 1 134 ? 16.838 8.865 21.950 1.00 52.72 134 GLU A O 1
ATOM 1056 N N . GLN A 1 135 ? 15.730 6.921 21.652 1.00 51.03 135 GLN A N 1
ATOM 1057 C CA . GLN A 1 135 ? 14.997 6.890 22.914 1.00 51.03 135 GLN A CA 1
ATOM 1058 C C . GLN A 1 135 ? 15.927 6.774 24.133 1.00 51.03 135 GLN A C 1
ATOM 1060 O O . GLN A 1 135 ? 15.748 7.501 25.110 1.00 51.03 135 GLN A O 1
ATOM 1065 N N . ASP A 1 136 ? 16.962 5.932 24.067 1.00 57.53 136 ASP A N 1
ATOM 1066 C CA . ASP A 1 136 ? 17.925 5.760 25.161 1.00 57.53 136 ASP A CA 1
ATOM 1067 C C . ASP A 1 136 ? 18.826 6.988 25.322 1.00 57.53 136 ASP A C 1
ATOM 1069 O O . ASP A 1 136 ? 19.031 7.474 26.434 1.00 57.53 136 ASP A O 1
ATOM 1073 N N . ARG A 1 137 ? 19.324 7.556 24.215 1.00 62.41 137 ARG A N 1
ATOM 1074 C CA . ARG A 1 137 ? 20.148 8.782 24.252 1.00 62.41 137 ARG A CA 1
ATOM 1075 C C . ARG A 1 137 ? 19.392 9.953 24.870 1.00 62.41 137 ARG A C 1
ATOM 1077 O O . ARG A 1 137 ? 19.947 10.690 25.685 1.00 62.41 137 ARG A O 1
ATOM 1084 N N . PHE A 1 138 ? 18.114 10.072 24.516 1.00 51.94 138 PHE A N 1
ATOM 1085 C CA . PHE A 1 138 ? 17.207 11.059 25.082 1.00 51.94 138 PHE A CA 1
ATOM 1086 C C . PHE A 1 138 ? 16.998 10.842 26.589 1.00 51.94 138 PHE A C 1
ATOM 1088 O O . PHE A 1 138 ? 17.139 11.786 27.364 1.00 51.94 138 PHE A O 1
ATOM 1095 N N . LYS A 1 139 ? 16.755 9.597 27.019 1.00 55.44 139 LYS A N 1
ATOM 1096 C CA . LYS A 1 139 ? 16.558 9.228 28.431 1.00 55.44 139 LYS A CA 1
ATOM 1097 C C . LYS A 1 139 ? 17.769 9.542 29.316 1.00 55.44 139 LYS A C 1
ATOM 1099 O O . LYS A 1 139 ? 17.593 9.922 30.469 1.00 55.44 139 LYS A O 1
ATOM 1104 N N . PHE A 1 140 ? 18.986 9.398 28.792 1.00 57.38 140 PHE A N 1
ATOM 1105 C CA . PHE A 1 140 ? 20.224 9.627 29.548 1.00 57.38 140 PHE A CA 1
ATOM 1106 C C . PHE A 1 140 ? 20.796 11.049 29.410 1.00 57.38 140 PHE A C 1
ATOM 1108 O O . PHE A 1 140 ? 21.857 11.330 29.965 1.00 57.38 140 PHE A O 1
ATOM 1115 N N . GLY A 1 141 ? 20.135 11.952 28.673 1.00 56.00 141 GLY A N 1
ATOM 1116 C CA . GLY A 1 141 ? 20.652 13.305 28.417 1.00 56.00 141 GLY A CA 1
ATOM 1117 C C . GLY A 1 141 ? 21.949 13.318 27.597 1.00 56.00 141 GLY A C 1
ATOM 1118 O O . GLY A 1 141 ? 22.709 14.289 27.629 1.00 56.00 141 GLY A O 1
ATOM 1119 N N . ILE A 1 142 ? 22.225 12.234 26.869 1.00 55.88 142 ILE A N 1
ATOM 1120 C CA . ILE A 1 142 ? 23.449 12.060 26.095 1.00 55.88 142 ILE A CA 1
ATOM 1121 C C . ILE A 1 142 ? 23.212 12.662 24.709 1.00 55.88 142 ILE A C 1
ATOM 1123 O O . ILE A 1 142 ? 22.424 12.155 23.913 1.00 55.88 142 ILE A O 1
ATOM 1127 N N . SER A 1 143 ? 23.940 13.747 24.436 1.00 56.00 143 SER A N 1
ATOM 1128 C CA . SER A 1 143 ? 24.038 14.403 23.128 1.00 56.00 143 SER A CA 1
ATOM 1129 C C . SER A 1 143 ? 22.788 15.215 22.715 1.00 56.00 143 SER A C 1
ATOM 1131 O O . SER A 1 143 ? 22.069 14.881 21.780 1.00 56.00 143 SER A O 1
ATOM 1133 N N . SER A 1 144 ? 22.552 16.345 23.394 1.00 57.69 144 SER A N 1
ATOM 1134 C CA . SER A 1 144 ? 21.566 17.355 22.963 1.00 57.69 144 SER A CA 1
ATOM 1135 C C . SER A 1 144 ? 22.026 18.099 21.687 1.00 57.69 144 SER A C 1
ATOM 1137 O O . SER A 1 144 ? 23.183 18.537 21.642 1.00 57.69 144 SER A O 1
ATOM 1139 N N . PRO A 1 145 ? 21.148 18.305 20.678 1.00 53.53 145 PRO A N 1
ATOM 1140 C CA . PRO A 1 145 ? 21.462 19.051 19.446 1.00 53.53 145 PRO A CA 1
ATOM 1141 C C . PRO A 1 145 ? 21.835 20.516 19.691 1.00 53.53 145 PRO A C 1
ATOM 1143 O O . PRO A 1 145 ? 22.605 21.100 18.928 1.00 53.53 145 PRO A O 1
ATOM 1146 N N . ASP A 1 146 ? 21.371 21.092 20.800 1.00 59.47 146 ASP A N 1
ATOM 1147 C CA . ASP A 1 146 ? 21.601 22.494 21.155 1.00 59.47 146 ASP A CA 1
ATOM 1148 C C . ASP A 1 146 ? 23.098 22.831 21.287 1.00 59.47 146 ASP A C 1
ATOM 1150 O O . ASP A 1 146 ? 23.555 23.899 20.883 1.00 59.47 146 ASP A O 1
ATOM 1154 N N . LYS A 1 147 ? 23.907 21.883 21.778 1.00 63.59 147 LYS A N 1
ATOM 1155 C CA . LYS A 1 147 ? 25.350 22.092 21.954 1.00 63.59 147 LYS A CA 1
ATOM 1156 C C . LYS A 1 147 ? 26.082 22.242 20.619 1.00 63.59 147 LYS A C 1
ATOM 1158 O O . LYS A 1 147 ? 26.994 23.061 20.523 1.00 63.59 147 LYS A O 1
ATOM 1163 N N . VAL A 1 148 ? 25.700 21.466 19.603 1.00 64.19 148 VAL A N 1
ATOM 1164 C CA . VAL A 1 148 ? 26.375 21.474 18.294 1.00 64.19 148 VAL A CA 1
ATOM 1165 C C . VAL A 1 148 ? 25.987 22.725 17.504 1.00 64.19 148 VAL A C 1
ATOM 1167 O O . VAL A 1 148 ? 26.860 23.381 16.944 1.00 64.19 148 VAL A O 1
ATOM 1170 N N . ILE A 1 149 ? 24.713 23.127 17.562 1.00 68.00 149 ILE A N 1
ATOM 1171 C CA . ILE A 1 149 ? 24.208 24.348 16.915 1.00 68.00 149 ILE A CA 1
ATOM 1172 C C . ILE A 1 149 ? 24.820 25.604 17.554 1.00 68.00 149 ILE A C 1
ATOM 1174 O O . ILE A 1 149 ? 25.339 26.469 16.848 1.00 68.00 149 ILE A O 1
ATOM 1178 N N . LYS A 1 150 ? 24.829 25.700 18.893 1.00 71.94 150 LYS A N 1
ATOM 1179 C CA . LYS A 1 150 ? 25.482 26.814 19.605 1.00 71.94 150 LYS A CA 1
ATOM 1180 C C . LYS A 1 150 ? 26.976 26.880 19.305 1.00 71.94 150 LYS A C 1
ATOM 1182 O O . LYS A 1 150 ? 27.503 27.967 19.090 1.00 71.94 150 LYS A O 1
ATOM 1187 N N . SER A 1 151 ? 27.646 25.728 19.245 1.00 73.62 151 SER A N 1
ATOM 1188 C CA . SER A 1 151 ? 29.061 25.663 18.876 1.00 73.62 151 SER A CA 1
ATOM 1189 C C . SER A 1 151 ? 29.298 26.126 17.438 1.00 73.62 151 SER A C 1
ATOM 1191 O O . SER A 1 151 ? 30.257 26.851 17.208 1.00 73.62 151 SER A O 1
ATOM 1193 N N . ALA A 1 152 ? 28.442 25.748 16.485 1.00 75.75 152 ALA A N 1
ATOM 1194 C CA . ALA A 1 152 ? 28.563 26.158 15.087 1.00 75.75 152 ALA A CA 1
ATOM 1195 C C . ALA A 1 152 ? 28.388 27.674 14.915 1.00 75.75 152 ALA A C 1
ATOM 1197 O O . ALA A 1 152 ? 29.247 28.325 14.322 1.00 75.75 152 ALA A O 1
ATOM 1198 N N . ARG A 1 153 ? 27.341 28.251 15.521 1.00 80.50 153 ARG A N 1
ATOM 1199 C CA . ARG A 1 153 ? 27.100 29.705 15.530 1.00 80.50 153 ARG A CA 1
ATOM 1200 C C . ARG A 1 153 ? 28.243 30.478 16.179 1.00 80.50 153 ARG A C 1
ATOM 1202 O O . ARG A 1 153 ? 28.685 31.496 15.658 1.00 80.50 153 ARG A O 1
ATOM 1209 N N . HIS A 1 154 ? 28.753 29.977 17.301 1.00 83.06 154 HIS A N 1
ATOM 1210 C CA . HIS A 1 154 ? 29.900 30.585 17.965 1.00 83.06 154 HIS A CA 1
ATOM 1211 C C . HIS A 1 154 ? 31.161 30.532 17.090 1.00 83.06 154 HIS A C 1
ATOM 1213 O O . HIS A 1 154 ? 31.841 31.544 16.941 1.00 83.06 154 HIS A O 1
ATOM 1219 N N . SER A 1 155 ? 31.446 29.384 16.470 1.00 83.62 155 SER A N 1
ATOM 1220 C CA . SER A 1 155 ? 32.597 29.210 15.582 1.00 83.62 155 SER A CA 1
ATOM 1221 C C . SER A 1 155 ? 32.533 30.111 14.348 1.00 83.62 155 SER A C 1
ATOM 1223 O O . SER A 1 155 ? 33.550 30.721 14.028 1.00 83.62 155 SER A O 1
ATOM 1225 N N . ILE A 1 156 ? 31.379 30.260 13.678 1.00 83.50 156 ILE A N 1
ATOM 1226 C CA . ILE A 1 156 ? 31.305 31.178 12.529 1.00 83.50 156 ILE A CA 1
ATOM 1227 C C . ILE A 1 156 ? 31.471 32.630 12.959 1.00 83.50 156 ILE A C 1
ATOM 1229 O O . ILE A 1 156 ? 32.223 33.366 12.329 1.00 83.50 156 ILE A O 1
ATOM 1233 N N . GLN A 1 157 ? 30.843 33.031 14.068 1.00 84.81 157 GLN A N 1
ATOM 1234 C CA . GLN A 1 157 ? 30.953 34.401 14.551 1.00 84.81 157 GLN A CA 1
ATOM 1235 C C . GLN A 1 157 ? 32.401 34.724 14.917 1.00 84.81 157 GLN A C 1
ATOM 1237 O O . GLN A 1 157 ? 32.889 35.800 14.591 1.00 84.81 157 GLN A O 1
ATOM 1242 N N . HIS A 1 158 ? 33.102 33.778 15.540 1.00 86.94 158 HIS A N 1
ATOM 1243 C CA . HIS A 1 158 ? 34.519 33.908 15.843 1.00 86.94 158 HIS A CA 1
ATOM 1244 C C . HIS A 1 158 ? 35.368 34.068 14.572 1.00 86.94 158 HIS A C 1
ATOM 1246 O O . HIS A 1 158 ? 36.177 34.984 14.496 1.00 86.94 158 HIS A O 1
ATOM 1252 N N . LEU A 1 159 ? 35.170 33.213 13.564 1.00 87.81 159 LEU A N 1
ATOM 1253 C CA . LEU A 1 159 ? 35.927 33.247 12.305 1.00 87.81 159 LEU A CA 1
ATOM 1254 C C . LEU A 1 159 ? 35.669 34.510 11.474 1.00 87.81 159 LEU A C 1
ATOM 1256 O O . LEU A 1 159 ? 36.566 35.023 10.817 1.00 87.81 159 LEU A O 1
ATOM 1260 N N . LEU A 1 160 ? 34.452 35.046 11.518 1.00 86.25 160 LEU A N 1
ATOM 1261 C CA . LEU A 1 160 ? 34.130 36.309 10.850 1.00 86.25 160 LEU A CA 1
ATOM 1262 C C . LEU A 1 160 ? 34.798 37.521 11.518 1.00 86.25 160 LEU A C 1
ATOM 1264 O O . LEU A 1 160 ? 34.890 38.571 10.894 1.00 86.25 160 LEU A O 1
ATOM 1268 N N . HIS A 1 161 ? 35.267 37.377 12.762 1.00 88.75 161 HIS A N 1
ATOM 1269 C CA . HIS A 1 161 ? 35.954 38.424 13.525 1.00 88.75 161 HIS A CA 1
ATOM 1270 C C . HIS A 1 161 ? 37.423 38.077 13.820 1.00 88.75 161 HIS A C 1
ATOM 1272 O O . HIS A 1 161 ? 38.065 38.772 14.607 1.00 88.75 161 HIS A O 1
ATOM 1278 N N . SER A 1 162 ? 37.971 37.011 13.222 1.00 88.81 162 SER A N 1
ATOM 1279 C CA . SER A 1 162 ? 39.345 36.567 13.495 1.00 88.81 162 SER A CA 1
ATOM 1280 C C . SER A 1 162 ? 40.413 37.339 12.719 1.00 88.81 162 SER A C 1
ATOM 1282 O O . SER A 1 162 ? 41.591 37.207 13.052 1.00 88.81 162 SER A O 1
ATOM 1284 N N . ALA A 1 163 ? 40.027 38.124 11.708 1.00 90.00 163 ALA A N 1
ATOM 1285 C CA . ALA A 1 163 ? 40.923 38.903 10.855 1.00 90.00 163 ALA A CA 1
ATOM 1286 C C . ALA A 1 163 ? 40.291 40.227 10.403 1.00 90.00 163 ALA A C 1
ATOM 1288 O O . ALA A 1 163 ? 39.071 40.385 10.458 1.00 90.00 163 ALA A O 1
ATOM 1289 N N . GLN A 1 164 ? 41.123 41.168 9.939 1.00 83.94 164 GLN A N 1
ATOM 1290 C CA . GLN A 1 164 ? 40.637 42.406 9.311 1.00 83.94 164 GLN A CA 1
ATOM 1291 C C . GLN A 1 164 ? 39.962 42.130 7.965 1.00 83.94 164 GLN A C 1
ATOM 1293 O O . GLN A 1 164 ? 38.982 42.789 7.625 1.00 83.94 164 GLN A O 1
ATOM 1298 N N . GLU A 1 165 ? 40.461 41.137 7.229 1.00 88.06 165 GLU A N 1
ATOM 1299 C CA . GLU A 1 165 ? 39.898 40.693 5.961 1.00 88.06 165 GLU A CA 1
ATOM 1300 C C . GLU A 1 165 ? 39.491 39.216 6.049 1.00 88.06 165 GLU A C 1
ATOM 1302 O O . GLU A 1 165 ? 40.274 38.347 6.451 1.00 88.06 165 GLU A O 1
ATOM 1307 N N . VAL A 1 166 ? 38.232 38.933 5.699 1.00 88.88 166 VAL A N 1
ATOM 1308 C CA . VAL A 1 166 ? 37.661 37.582 5.707 1.00 88.88 166 VAL A CA 1
ATOM 1309 C C . VAL A 1 166 ? 37.011 37.300 4.359 1.00 88.88 166 VAL A C 1
ATOM 1311 O O . VAL A 1 166 ? 36.015 37.930 4.000 1.00 88.88 166 VAL A O 1
ATOM 1314 N N . HIS A 1 167 ? 37.539 36.321 3.626 1.00 86.75 167 HIS A N 1
ATOM 1315 C CA . HIS A 1 167 ? 36.935 35.850 2.383 1.00 86.75 167 HIS A CA 1
ATOM 1316 C C . HIS A 1 167 ? 36.097 34.603 2.631 1.00 86.75 167 HIS A C 1
ATOM 1318 O O . HIS A 1 167 ? 36.573 33.619 3.195 1.00 86.75 167 HIS A O 1
ATOM 1324 N N . VAL A 1 168 ? 34.852 34.638 2.163 1.00 83.69 168 VAL A N 1
ATOM 1325 C CA . VAL A 1 168 ? 33.900 33.530 2.243 1.00 83.69 168 VAL A CA 1
ATOM 1326 C C . VAL A 1 168 ? 33.666 32.999 0.835 1.00 83.69 168 VAL A C 1
ATOM 1328 O O . VAL A 1 168 ? 33.136 33.707 -0.016 1.00 83.69 168 VAL A O 1
ATOM 1331 N N . ILE A 1 169 ? 34.083 31.761 0.585 1.00 81.38 169 ILE A N 1
ATOM 1332 C CA . ILE A 1 169 ? 34.038 31.120 -0.729 1.00 81.38 169 ILE A CA 1
ATOM 1333 C C . ILE A 1 169 ? 33.063 29.942 -0.671 1.00 81.38 169 ILE A C 1
ATOM 1335 O O . ILE A 1 169 ? 33.253 28.991 0.093 1.00 81.38 169 ILE A O 1
ATOM 1339 N N . HIS A 1 170 ? 32.030 29.988 -1.510 1.00 75.00 170 HIS A N 1
ATOM 1340 C CA . HIS A 1 170 ? 31.050 28.918 -1.678 1.00 75.00 170 HIS A CA 1
ATOM 1341 C C . HIS A 1 170 ? 30.830 28.636 -3.169 1.00 75.00 170 HIS A C 1
ATOM 1343 O O . HIS A 1 170 ? 30.737 29.563 -3.972 1.00 75.00 170 HIS A O 1
ATOM 1349 N N . ALA A 1 171 ? 30.776 27.357 -3.539 1.00 68.62 171 ALA A N 1
ATOM 1350 C CA . ALA A 1 171 ? 30.531 26.936 -4.912 1.00 68.62 171 ALA A CA 1
ATOM 1351 C C . ALA A 1 171 ? 29.019 26.906 -5.178 1.00 68.62 171 ALA A C 1
ATOM 1353 O O . ALA A 1 171 ? 28.318 26.073 -4.623 1.00 68.62 171 ALA A O 1
ATOM 1354 N N . THR A 1 172 ? 28.524 27.802 -6.032 1.00 59.47 172 THR A N 1
ATOM 1355 C CA . THR A 1 172 ? 27.084 27.965 -6.306 1.00 59.47 172 THR A CA 1
ATOM 1356 C C . THR A 1 172 ? 26.552 27.105 -7.457 1.00 59.47 172 THR A C 1
ATOM 1358 O O . THR A 1 172 ? 25.343 27.023 -7.635 1.00 59.47 172 THR A O 1
ATOM 1361 N N . ASN A 1 173 ? 27.431 26.468 -8.240 1.00 56.25 173 ASN A N 1
ATOM 1362 C CA . ASN A 1 173 ? 27.069 25.674 -9.427 1.00 56.25 173 ASN A CA 1
ATOM 1363 C C . ASN A 1 173 ? 27.057 24.152 -9.177 1.00 56.25 173 ASN A C 1
ATOM 1365 O O . ASN A 1 173 ? 27.025 23.383 -10.136 1.00 56.25 173 ASN A O 1
ATOM 1369 N N . ASP A 1 174 ? 27.139 23.712 -7.919 1.00 54.06 174 ASP A N 1
ATOM 1370 C CA . ASP A 1 174 ? 27.080 22.296 -7.547 1.00 54.06 174 ASP A CA 1
ATOM 1371 C C . ASP A 1 174 ? 25.760 22.001 -6.819 1.00 54.06 174 ASP A C 1
ATOM 1373 O O . ASP A 1 174 ? 25.608 22.308 -5.636 1.00 54.06 174 ASP A O 1
ATOM 1377 N N . ASP A 1 175 ? 24.805 21.392 -7.530 1.00 54.00 175 ASP A N 1
ATOM 1378 C CA . ASP A 1 175 ? 23.486 21.010 -6.995 1.00 54.00 175 ASP A CA 1
ATOM 1379 C C . ASP A 1 175 ? 23.579 20.026 -5.805 1.00 54.00 175 ASP A C 1
ATOM 1381 O O . ASP A 1 175 ? 22.595 19.821 -5.090 1.00 54.00 175 ASP A O 1
ATOM 1385 N N . LEU A 1 176 ? 24.748 19.413 -5.567 1.00 49.69 176 LEU A N 1
ATOM 1386 C CA . LEU A 1 176 ? 24.999 18.489 -4.455 1.00 49.69 176 LEU A CA 1
ATOM 1387 C C . LEU A 1 176 ? 25.535 19.176 -3.190 1.00 49.69 176 LEU A C 1
ATOM 1389 O O . LEU A 1 176 ? 25.651 18.523 -2.150 1.00 49.69 176 LEU A O 1
ATOM 1393 N N . ALA A 1 177 ? 25.851 20.471 -3.245 1.00 58.09 177 ALA A N 1
ATOM 1394 C CA . ALA A 1 177 ? 26.475 21.200 -2.147 1.00 58.09 177 ALA A CA 1
ATOM 1395 C C . ALA A 1 177 ? 25.732 22.514 -1.848 1.00 58.09 177 ALA A C 1
ATOM 1397 O O . ALA A 1 177 ? 26.318 23.584 -2.013 1.00 58.09 177 ALA A O 1
ATOM 1398 N N . PRO A 1 178 ? 24.468 22.466 -1.372 1.00 63.12 178 PRO A N 1
ATOM 1399 C CA . PRO A 1 178 ? 23.760 23.676 -0.969 1.00 63.12 178 PRO A CA 1
ATOM 1400 C C . PRO A 1 178 ? 24.540 24.423 0.127 1.00 63.12 178 PRO A C 1
ATOM 1402 O O . PRO A 1 178 ? 25.299 23.795 0.886 1.00 63.12 178 PRO A O 1
ATOM 1405 N N . PRO A 1 179 ? 24.368 25.752 0.235 1.00 69.00 179 PRO A N 1
ATOM 1406 C CA . PRO A 1 179 ? 24.961 26.518 1.319 1.00 69.00 179 PRO A CA 1
ATOM 1407 C C . PRO A 1 179 ? 24.565 25.911 2.667 1.00 69.00 179 PRO A C 1
ATOM 1409 O O . PRO A 1 179 ? 23.441 25.454 2.883 1.00 69.00 179 PRO A O 1
ATOM 1412 N N . SER A 1 180 ? 25.522 25.857 3.592 1.00 72.81 180 SER A N 1
ATOM 1413 C CA . SER A 1 180 ? 25.227 25.445 4.961 1.00 72.81 180 SER A CA 1
ATOM 1414 C C . SER A 1 180 ? 24.184 26.381 5.578 1.00 72.81 180 SER A C 1
ATOM 1416 O O . SER A 1 180 ? 24.186 27.581 5.313 1.00 72.81 180 SER A O 1
ATOM 1418 N N . PHE A 1 181 ? 23.344 25.861 6.477 1.00 70.12 181 PHE A N 1
ATOM 1419 C CA . PHE A 1 181 ? 22.323 26.659 7.173 1.00 70.12 181 PHE A CA 1
ATOM 1420 C C . PHE A 1 181 ? 22.896 27.922 7.837 1.00 70.12 181 PHE A C 1
ATOM 1422 O O . PHE A 1 181 ? 22.249 28.959 7.876 1.00 70.12 181 PHE A O 1
ATOM 1429 N N . ILE A 1 182 ? 24.126 27.839 8.348 1.00 74.19 182 ILE A N 1
ATOM 1430 C CA . ILE A 1 182 ? 24.808 28.957 8.999 1.00 74.19 182 ILE A CA 1
ATOM 1431 C C . ILE A 1 182 ? 25.267 30.012 7.972 1.00 74.19 182 ILE A C 1
ATOM 1433 O O . ILE A 1 182 ? 25.228 31.206 8.267 1.00 74.19 182 ILE A O 1
ATOM 1437 N N . LEU A 1 183 ? 25.677 29.588 6.771 1.00 77.06 183 LEU A N 1
ATOM 1438 C CA . LEU A 1 183 ? 25.994 30.499 5.670 1.00 77.06 183 LEU A CA 1
ATOM 1439 C C . LEU A 1 183 ? 24.726 31.202 5.169 1.00 77.06 183 LEU A C 1
ATOM 1441 O O . LEU A 1 183 ? 24.746 32.419 5.021 1.00 77.06 183 LEU A O 1
ATOM 1445 N N . ASP A 1 184 ? 23.624 30.471 4.991 1.00 75.19 184 ASP A N 1
ATOM 1446 C CA . ASP A 1 184 ? 22.325 31.046 4.618 1.00 75.19 184 ASP A CA 1
ATOM 1447 C C . ASP A 1 184 ? 21.797 32.028 5.672 1.00 75.19 184 ASP A C 1
ATOM 1449 O O . ASP A 1 184 ? 21.377 33.133 5.332 1.00 75.19 184 ASP A O 1
ATOM 1453 N N . GLU A 1 185 ? 21.860 31.662 6.959 1.00 76.38 185 GLU A N 1
ATOM 1454 C CA . GLU A 1 185 ? 21.468 32.524 8.085 1.00 76.38 185 GLU A CA 1
ATOM 1455 C C . GLU A 1 185 ? 22.270 33.835 8.087 1.00 76.38 185 GLU A C 1
ATOM 1457 O O . GLU A 1 185 ? 21.709 34.903 8.329 1.00 76.38 185 GLU A O 1
ATOM 1462 N N . TRP A 1 186 ? 23.568 33.771 7.778 1.00 78.75 186 TRP A N 1
ATOM 1463 C CA . TRP A 1 186 ? 24.435 34.946 7.688 1.00 78.75 186 TRP A CA 1
ATOM 1464 C C . TRP A 1 186 ? 24.192 35.784 6.424 1.00 78.75 186 TRP A C 1
ATOM 1466 O O . TRP A 1 186 ? 24.140 37.012 6.509 1.00 78.75 186 TRP A O 1
ATOM 1476 N N . LEU A 1 187 ? 24.011 35.149 5.261 1.00 74.62 187 LEU A N 1
ATOM 1477 C CA . LEU A 1 187 ? 23.719 35.833 3.996 1.00 74.62 187 LEU A CA 1
ATOM 1478 C C . LEU A 1 187 ? 22.367 36.556 4.045 1.00 74.62 187 LEU A C 1
ATOM 1480 O O . LEU A 1 187 ? 22.269 37.691 3.587 1.00 74.62 187 LEU A O 1
ATOM 1484 N N . ALA A 1 188 ? 21.351 35.952 4.668 1.00 73.94 188 ALA A N 1
ATOM 1485 C CA . ALA A 1 188 ? 20.023 36.545 4.827 1.00 73.94 188 ALA A CA 1
ATOM 1486 C C . ALA A 1 188 ? 20.017 37.834 5.671 1.00 73.94 188 ALA A C 1
ATOM 1488 O O . ALA A 1 188 ? 19.083 38.629 5.580 1.00 73.94 188 ALA A O 1
ATOM 1489 N N . GLN A 1 189 ? 21.047 38.053 6.494 1.00 73.12 189 GLN A N 1
ATOM 1490 C CA . GLN A 1 189 ? 21.192 39.246 7.333 1.00 73.12 189 GLN A CA 1
ATOM 1491 C C . GLN A 1 189 ? 21.882 40.417 6.613 1.00 73.12 189 GLN A C 1
ATOM 1493 O O . GLN A 1 189 ? 22.018 41.490 7.202 1.00 73.12 189 GLN A O 1
ATOM 1498 N N . ARG A 1 190 ? 22.327 40.243 5.360 1.00 67.12 190 ARG A N 1
ATOM 1499 C CA . ARG A 1 190 ? 23.038 41.276 4.591 1.00 67.12 190 ARG A CA 1
ATOM 1500 C C . ARG A 1 190 ? 22.156 41.881 3.498 1.00 67.12 190 ARG A C 1
ATOM 1502 O O . ARG A 1 190 ? 21.436 41.178 2.796 1.00 67.12 190 ARG A O 1
ATOM 1509 N N . SER A 1 191 ? 22.232 43.202 3.343 1.00 52.31 191 SER A N 1
ATOM 1510 C CA . SER A 1 191 ? 21.610 43.939 2.238 1.00 52.31 191 SER A CA 1
ATOM 1511 C C . SER A 1 191 ? 22.270 43.538 0.916 1.00 52.31 191 SER A C 1
ATOM 1513 O O . SER A 1 191 ? 23.497 43.509 0.842 1.00 52.31 191 SER A O 1
ATOM 1515 N N . ASN A 1 192 ? 21.477 43.265 -0.124 1.00 55.53 192 ASN A N 1
ATOM 1516 C CA . ASN A 1 192 ? 21.970 43.010 -1.482 1.00 55.53 192 ASN A CA 1
ATOM 1517 C C . ASN A 1 192 ? 22.682 44.253 -2.047 1.00 55.53 192 ASN A C 1
ATOM 1519 O O . ASN A 1 192 ? 22.056 45.079 -2.712 1.00 55.53 192 ASN A O 1
ATOM 1523 N N . GLU A 1 193 ? 23.981 44.391 -1.800 1.00 50.62 193 GLU A N 1
ATOM 1524 C CA . GLU A 1 193 ? 24.849 45.255 -2.601 1.00 50.62 193 GLU A CA 1
ATOM 1525 C C . GLU A 1 193 ? 25.416 44.454 -3.780 1.00 50.62 193 GLU A C 1
ATOM 1527 O O . GLU A 1 193 ? 25.658 43.251 -3.675 1.00 50.62 193 GLU A O 1
ATOM 1532 N N . GLY A 1 194 ? 25.506 45.115 -4.938 1.00 49.94 194 GLY A N 1
ATOM 1533 C CA . GLY A 1 194 ? 25.642 44.500 -6.260 1.00 49.94 194 GLY A CA 1
ATOM 1534 C C . GLY A 1 194 ? 26.751 43.453 -6.369 1.00 49.94 194 GLY A C 1
ATOM 1535 O O . GLY A 1 194 ? 27.889 43.677 -5.972 1.00 49.94 194 GLY A O 1
ATOM 1536 N N . SER A 1 195 ? 26.404 42.303 -6.947 1.00 49.88 195 SER A N 1
ATOM 1537 C CA . SER A 1 195 ? 27.339 41.221 -7.236 1.00 49.88 195 SER A CA 1
ATOM 1538 C C . SER A 1 195 ? 28.205 41.564 -8.453 1.00 49.88 195 SER A C 1
ATOM 1540 O O . SER A 1 195 ? 27.723 41.484 -9.586 1.00 49.88 195 SER A O 1
ATOM 1542 N N . ASP A 1 196 ? 29.482 41.875 -8.246 1.00 48.06 196 ASP A N 1
ATOM 1543 C CA . ASP A 1 196 ? 30.464 41.857 -9.331 1.00 48.06 196 ASP A CA 1
ATOM 1544 C C . ASP A 1 196 ? 30.822 40.399 -9.661 1.00 48.06 196 ASP A C 1
ATOM 1546 O O . ASP A 1 196 ? 31.434 39.680 -8.868 1.00 48.06 196 ASP A O 1
ATOM 1550 N N . GLN A 1 197 ? 30.398 39.929 -10.837 1.00 43.78 197 GLN A N 1
ATOM 1551 C CA . GLN A 1 197 ? 30.715 38.585 -11.322 1.00 43.78 197 GLN A CA 1
ATOM 1552 C C . GLN A 1 197 ? 32.158 38.529 -11.840 1.00 43.78 197 GLN A C 1
ATOM 1554 O O . GLN A 1 197 ? 32.455 38.936 -12.964 1.00 43.78 197 GLN A O 1
ATOM 1559 N N . LEU A 1 198 ? 33.062 37.961 -11.043 1.00 42.12 198 LEU A N 1
ATOM 1560 C CA . LEU A 1 198 ? 34.404 37.602 -11.501 1.00 42.12 198 LEU A CA 1
ATOM 1561 C C . LEU A 1 198 ? 34.333 36.350 -12.385 1.00 42.12 198 LEU A C 1
ATOM 1563 O O . LEU A 1 198 ? 34.165 35.231 -11.904 1.00 42.12 198 LEU A O 1
ATOM 1567 N N . THR A 1 199 ? 34.477 36.537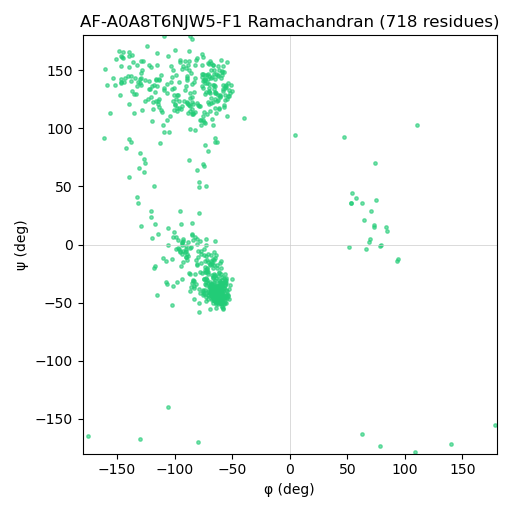 -13.698 1.00 34.19 199 THR A N 1
ATOM 1568 C CA . THR A 1 199 ? 34.579 35.426 -14.654 1.00 34.19 199 THR A CA 1
ATOM 1569 C C . THR A 1 199 ? 36.038 34.984 -14.751 1.00 34.19 199 THR A C 1
ATOM 1571 O O . THR A 1 199 ? 36.839 35.611 -15.442 1.00 34.19 199 THR A O 1
ATOM 1574 N N . ILE A 1 200 ? 36.402 33.909 -14.051 1.00 42.56 200 ILE A N 1
ATOM 1575 C CA . ILE A 1 200 ? 37.724 33.284 -14.188 1.00 42.56 200 ILE A CA 1
ATOM 1576 C C . ILE A 1 200 ? 37.659 32.283 -15.346 1.00 42.56 200 ILE A C 1
ATOM 1578 O O . ILE A 1 200 ? 36.891 31.323 -15.308 1.00 42.56 200 ILE A O 1
ATOM 1582 N N . THR A 1 201 ? 38.469 32.496 -16.381 1.00 38.75 201 THR A N 1
ATOM 1583 C CA . THR A 1 201 ? 38.687 31.516 -17.452 1.00 38.75 201 THR A CA 1
ATOM 1584 C C . THR A 1 201 ? 39.779 30.539 -17.017 1.00 38.75 201 THR A C 1
ATOM 1586 O O . THR A 1 201 ? 40.914 30.933 -16.766 1.00 38.75 201 THR A O 1
ATOM 1589 N N . PHE A 1 202 ? 39.419 29.261 -16.889 1.00 44.06 202 PHE A N 1
ATOM 1590 C CA . PHE A 1 202 ? 40.338 28.169 -16.559 1.00 44.06 202 PHE A CA 1
ATOM 1591 C C . PHE A 1 202 ? 40.787 27.463 -17.846 1.00 44.06 202 PHE A C 1
ATOM 1593 O O . PHE A 1 202 ? 39.940 27.047 -18.637 1.00 44.06 202 PHE A O 1
ATOM 1600 N N . ASP A 1 203 ? 42.098 27.299 -18.040 1.00 48.31 203 ASP A N 1
ATOM 1601 C CA . ASP A 1 203 ? 42.677 26.497 -19.127 1.00 48.31 203 ASP A CA 1
ATOM 1602 C C . ASP A 1 203 ? 43.043 25.094 -18.585 1.00 48.31 203 ASP A C 1
ATOM 1604 O O . ASP A 1 203 ? 43.864 24.993 -17.666 1.00 48.31 203 ASP A O 1
ATOM 1608 N N . PRO A 1 204 ? 42.404 24.002 -19.049 1.00 46.25 204 PRO A N 1
ATOM 1609 C CA . PRO A 1 204 ? 42.521 22.688 -18.420 1.00 46.25 204 PRO A CA 1
ATOM 1610 C C . PRO A 1 204 ? 43.768 21.936 -18.911 1.00 46.25 204 PRO A C 1
ATOM 1612 O O . PRO A 1 204 ? 43.835 21.498 -20.059 1.00 46.25 204 PRO A O 1
ATOM 1615 N N . GLN A 1 205 ? 44.755 21.733 -18.035 1.00 57.44 205 GLN A N 1
ATOM 1616 C CA . GLN A 1 205 ? 46.020 21.040 -18.354 1.00 57.44 205 GLN A CA 1
ATOM 1617 C C . GLN A 1 205 ? 46.255 19.767 -17.505 1.00 57.44 205 GLN A C 1
ATOM 1619 O O . GLN A 1 205 ? 47.309 19.137 -17.601 1.00 57.44 205 GLN A O 1
ATOM 1624 N N . GLY A 1 206 ? 45.297 19.348 -16.672 1.00 67.94 206 GLY A N 1
ATOM 1625 C CA . GLY A 1 206 ? 45.448 18.243 -15.726 1.00 67.94 206 GLY A CA 1
ATOM 1626 C C . GLY A 1 206 ? 45.063 16.854 -16.274 1.00 67.94 206 GLY A C 1
ATOM 1627 O O . GLY A 1 206 ? 44.166 16.718 -17.113 1.00 67.94 206 GLY A O 1
ATOM 1628 N N . PRO A 1 207 ? 45.663 15.761 -15.752 1.00 67.62 207 PRO A N 1
ATOM 1629 C CA . PRO A 1 207 ? 45.305 14.382 -16.115 1.00 67.62 207 PRO A CA 1
ATOM 1630 C C . PRO A 1 207 ? 43.823 14.032 -15.898 1.00 67.62 207 PRO A C 1
ATOM 1632 O O . PRO A 1 207 ? 43.273 13.202 -16.625 1.00 67.62 207 PRO A O 1
ATOM 1635 N N . ARG A 1 208 ? 43.171 14.658 -14.908 1.00 66.31 208 ARG A N 1
ATOM 1636 C CA . ARG A 1 208 ? 41.743 14.474 -14.609 1.00 66.31 208 ARG A CA 1
ATOM 1637 C C . ARG A 1 208 ? 40.858 15.107 -15.683 1.00 66.31 208 ARG A C 1
ATOM 1639 O O . ARG A 1 208 ? 39.917 14.458 -16.138 1.00 66.31 208 ARG A O 1
ATOM 1646 N N . GLU A 1 209 ? 41.181 16.317 -16.139 1.00 69.38 209 GLU A N 1
ATOM 1647 C CA . GLU A 1 209 ? 40.442 16.958 -17.232 1.00 69.38 209 GLU A CA 1
ATOM 1648 C C . GLU A 1 209 ? 40.657 16.236 -18.565 1.00 69.38 209 GLU A C 1
ATOM 1650 O O . GLU A 1 209 ? 39.706 16.092 -19.328 1.00 69.38 209 GLU A O 1
ATOM 1655 N N . GLN A 1 210 ? 41.856 15.701 -18.826 1.00 70.44 210 GLN A N 1
ATOM 1656 C CA . GLN A 1 210 ? 42.099 14.863 -20.008 1.00 70.44 210 GLN A CA 1
ATOM 1657 C C . GLN A 1 210 ? 41.222 13.605 -20.013 1.00 70.44 210 GLN A C 1
ATOM 1659 O O . GLN A 1 210 ? 40.643 13.273 -21.046 1.00 70.44 210 GLN A O 1
ATOM 1664 N N . LEU A 1 211 ? 41.080 12.930 -18.865 1.00 72.25 211 LEU A N 1
ATOM 1665 C CA . LEU A 1 211 ? 40.192 11.771 -18.720 1.00 72.25 211 LEU A CA 1
ATOM 1666 C C . LEU A 1 211 ? 38.710 12.152 -18.868 1.00 72.25 211 LEU A C 1
ATOM 1668 O O . LEU A 1 211 ? 37.963 11.433 -19.528 1.00 72.25 211 LEU A O 1
ATOM 1672 N N . SER A 1 212 ? 38.289 13.291 -18.310 1.00 70.12 212 SER A N 1
ATOM 1673 C CA . SER A 1 212 ? 36.930 13.821 -18.500 1.00 70.12 212 SER A CA 1
ATOM 1674 C C . SER A 1 212 ? 36.659 14.170 -19.970 1.00 70.12 212 SER A C 1
ATOM 1676 O O . SER A 1 212 ? 35.622 13.806 -20.527 1.00 70.12 212 SER A O 1
ATOM 1678 N N . GLY A 1 213 ? 37.624 14.808 -20.638 1.00 73.81 213 GLY A N 1
ATOM 1679 C CA . GLY A 1 213 ? 37.578 15.122 -22.063 1.00 73.81 213 GLY A CA 1
ATOM 1680 C C . GLY A 1 213 ? 37.535 13.871 -22.941 1.00 73.81 213 GLY A C 1
ATOM 1681 O O . GLY A 1 213 ? 36.764 13.826 -23.897 1.00 73.81 213 GLY A O 1
ATOM 1682 N N . ASP A 1 214 ? 38.295 12.830 -22.593 1.00 78.12 214 ASP A N 1
ATOM 1683 C CA . ASP A 1 214 ? 38.222 11.514 -23.236 1.00 78.12 214 ASP A CA 1
ATOM 1684 C C . ASP A 1 214 ? 36.852 10.857 -23.064 1.00 78.12 214 ASP A C 1
ATOM 1686 O O . ASP A 1 214 ? 36.302 10.342 -24.037 1.00 78.12 214 ASP A O 1
ATOM 1690 N N . GLY A 1 215 ? 36.267 10.934 -21.865 1.00 75.44 215 GLY A N 1
ATOM 1691 C CA . GLY A 1 215 ? 34.899 10.483 -21.611 1.00 75.44 215 GLY A CA 1
ATOM 1692 C C . GLY A 1 215 ? 33.892 11.181 -22.526 1.00 75.44 215 GLY A C 1
ATOM 1693 O O . GLY A 1 215 ? 33.138 10.513 -23.232 1.00 75.44 215 GLY A O 1
ATOM 1694 N N . LYS A 1 216 ? 33.939 12.518 -22.602 1.00 73.12 216 LYS A N 1
ATOM 1695 C CA . LYS A 1 216 ? 33.076 13.312 -23.495 1.00 73.12 216 LYS A CA 1
ATOM 1696 C C . LYS A 1 216 ? 33.282 12.960 -24.970 1.00 73.12 216 LYS A C 1
ATOM 1698 O O . LYS A 1 216 ? 32.305 12.824 -25.699 1.00 73.12 216 LYS A O 1
ATOM 1703 N N . ARG A 1 217 ? 34.529 12.766 -25.414 1.00 74.06 217 ARG A N 1
ATOM 1704 C CA . ARG A 1 217 ? 34.830 12.335 -26.790 1.00 74.06 217 ARG A CA 1
ATOM 1705 C C . ARG A 1 217 ? 34.200 10.984 -27.112 1.00 74.06 217 ARG A C 1
ATOM 1707 O O . ARG A 1 217 ? 33.546 10.878 -28.143 1.00 74.06 217 ARG A O 1
ATOM 1714 N N . ILE A 1 218 ? 34.334 9.995 -26.226 1.00 77.94 218 ILE A N 1
ATOM 1715 C CA . ILE A 1 218 ? 33.723 8.666 -26.405 1.00 77.94 218 ILE A CA 1
ATOM 1716 C C . ILE A 1 218 ? 32.200 8.780 -26.511 1.00 77.94 218 ILE A C 1
ATOM 1718 O O . ILE A 1 218 ? 31.612 8.158 -27.393 1.00 77.94 218 ILE A O 1
ATOM 1722 N N . LEU A 1 219 ? 31.568 9.597 -25.661 1.00 68.56 219 LEU A N 1
ATOM 1723 C CA . LEU A 1 219 ? 30.118 9.827 -25.696 1.00 68.56 219 LEU A CA 1
ATOM 1724 C C . LEU A 1 219 ? 29.649 10.469 -27.009 1.00 68.56 219 LEU A C 1
ATOM 1726 O O . LEU A 1 219 ? 28.570 10.151 -27.495 1.00 68.56 219 LEU A O 1
ATOM 1730 N N . LEU A 1 220 ? 30.476 11.324 -27.612 1.00 75.88 220 LEU A N 1
ATOM 1731 C CA . LEU A 1 220 ? 30.215 11.945 -28.915 1.00 75.88 220 LEU A CA 1
ATOM 1732 C C . LEU A 1 220 ? 30.618 11.054 -30.108 1.00 75.88 220 LEU A C 1
ATOM 1734 O O . LEU A 1 220 ? 30.537 11.490 -31.254 1.00 75.88 220 LEU A O 1
ATOM 1738 N N . GLY A 1 221 ? 31.073 9.818 -29.868 1.00 75.75 221 GLY A N 1
ATOM 1739 C CA . GLY A 1 221 ? 31.529 8.903 -30.920 1.00 75.75 221 GLY A CA 1
ATOM 1740 C C . GLY A 1 221 ? 32.890 9.269 -31.525 1.00 75.75 221 GLY A C 1
ATOM 1741 O O . GLY A 1 221 ? 33.241 8.788 -32.602 1.00 75.75 221 GLY A O 1
ATOM 1742 N N . HIS A 1 222 ? 33.670 10.114 -30.851 1.00 80.44 222 HIS A N 1
ATOM 1743 C CA . HIS A 1 222 ? 35.015 10.502 -31.262 1.00 80.44 222 HIS A CA 1
ATOM 1744 C C . HIS A 1 222 ? 36.094 9.610 -30.621 1.00 80.44 222 HIS A C 1
ATOM 1746 O O . HIS A 1 222 ? 35.901 9.083 -29.521 1.00 80.44 222 HIS A O 1
ATOM 1752 N N . PRO A 1 223 ? 37.270 9.462 -31.262 1.00 76.00 223 PRO A N 1
ATOM 1753 C CA . PRO A 1 223 ? 38.392 8.737 -30.675 1.00 76.00 223 PRO A CA 1
ATOM 1754 C C . PRO A 1 223 ? 38.867 9.410 -29.380 1.00 76.00 223 PRO A C 1
ATOM 1756 O O . PRO A 1 223 ? 39.153 10.608 -29.366 1.00 76.00 223 PRO A O 1
ATOM 1759 N N . ALA A 1 224 ? 38.993 8.639 -28.299 1.00 81.25 224 ALA A N 1
ATOM 1760 C CA . ALA A 1 224 ? 39.670 9.084 -27.084 1.00 81.25 224 ALA A CA 1
ATOM 1761 C C . ALA A 1 224 ? 41.176 8.810 -27.145 1.00 81.25 224 ALA A C 1
ATOM 1763 O O . ALA A 1 224 ? 41.633 7.837 -27.745 1.00 81.25 224 ALA A O 1
ATOM 1764 N N . THR A 1 225 ? 41.943 9.663 -26.472 1.00 79.69 225 THR A N 1
ATOM 1765 C CA . THR A 1 225 ? 43.391 9.533 -26.310 1.00 79.69 225 THR A CA 1
ATOM 1766 C C . THR A 1 225 ? 43.768 8.406 -25.351 1.00 79.69 225 THR A C 1
ATOM 1768 O O . THR A 1 225 ? 44.811 7.777 -25.526 1.00 79.69 225 THR A O 1
ATOM 1771 N N . LYS A 1 226 ? 42.916 8.101 -24.364 1.00 75.38 226 LYS A N 1
ATOM 1772 C CA . LYS A 1 226 ? 43.066 6.976 -23.434 1.00 75.38 226 LYS A CA 1
ATOM 1773 C C . LYS A 1 226 ? 41.799 6.128 -23.389 1.00 75.38 226 LYS A C 1
ATOM 1775 O O . LYS A 1 226 ? 40.684 6.614 -23.558 1.00 75.38 226 LYS A O 1
ATOM 1780 N N . LYS A 1 227 ? 41.975 4.831 -23.123 1.00 71.31 227 LYS A N 1
ATOM 1781 C CA . LYS A 1 227 ? 40.848 3.932 -22.845 1.00 71.31 227 LYS A CA 1
ATOM 1782 C C . LYS A 1 227 ? 40.201 4.311 -21.505 1.00 71.31 227 LYS A C 1
ATOM 1784 O O . LYS A 1 227 ? 40.928 4.675 -20.579 1.00 71.31 227 LYS A O 1
ATOM 1789 N N . PRO A 1 228 ? 38.869 4.192 -21.376 1.00 69.12 228 PRO A N 1
ATOM 1790 C CA . PRO A 1 228 ? 38.196 4.424 -20.107 1.00 69.12 228 PRO A CA 1
ATOM 1791 C C . PRO A 1 228 ? 38.680 3.416 -19.057 1.00 69.12 228 PRO A C 1
ATOM 1793 O O . PRO A 1 228 ? 38.954 2.257 -19.376 1.00 69.12 228 PRO A O 1
ATOM 1796 N N . LEU A 1 229 ? 38.752 3.855 -17.797 1.00 67.56 229 LEU A N 1
ATOM 1797 C CA . LEU A 1 229 ? 39.174 3.020 -16.661 1.00 67.56 229 LEU A CA 1
ATOM 1798 C C . LEU A 1 229 ? 38.272 1.790 -16.469 1.00 67.56 229 LEU A C 1
ATOM 1800 O O . LEU A 1 229 ? 38.707 0.769 -15.945 1.00 67.56 229 LEU A O 1
ATOM 1804 N N . SER A 1 230 ? 37.020 1.882 -16.923 1.00 67.75 230 SER A N 1
ATOM 1805 C CA . SER A 1 230 ? 36.068 0.781 -16.991 1.00 67.75 230 SER A CA 1
ATOM 1806 C C . SER A 1 230 ? 35.198 0.926 -18.236 1.00 67.75 230 SER A C 1
ATOM 1808 O O . SER A 1 230 ? 34.736 2.020 -18.559 1.00 67.75 230 SER A O 1
ATOM 1810 N N . TYR A 1 231 ? 34.923 -0.189 -18.911 1.00 65.56 231 TYR A N 1
ATOM 1811 C CA . TYR A 1 231 ? 33.968 -0.231 -20.022 1.00 65.56 231 TYR A CA 1
ATOM 1812 C C . TYR A 1 231 ? 32.520 0.011 -19.559 1.00 65.56 231 TYR A C 1
ATOM 1814 O O . TYR A 1 231 ? 31.665 0.334 -20.377 1.00 65.56 231 TYR A O 1
ATOM 1822 N N . LEU A 1 232 ? 32.236 -0.112 -18.256 1.00 64.25 232 LEU A N 1
ATOM 1823 C CA . LEU A 1 232 ? 30.885 0.008 -17.703 1.00 64.25 232 LEU A CA 1
ATOM 1824 C C . LEU A 1 232 ? 30.347 1.446 -17.691 1.00 64.25 232 LEU A C 1
ATOM 1826 O O . LEU A 1 232 ? 29.136 1.614 -17.782 1.00 64.25 232 LEU A O 1
ATOM 1830 N N . GLY A 1 233 ? 31.218 2.458 -17.598 1.00 67.00 233 GLY A N 1
ATOM 1831 C CA . GLY A 1 233 ? 30.814 3.870 -17.513 1.00 67.00 233 GLY A CA 1
ATOM 1832 C C . GLY A 1 233 ? 30.194 4.408 -18.811 1.00 67.00 233 GLY A C 1
ATOM 1833 O O . GLY A 1 233 ? 29.052 4.860 -18.801 1.00 67.00 233 GLY A O 1
ATOM 1834 N N . PRO A 1 234 ? 30.880 4.309 -19.966 1.00 66.69 234 PRO A N 1
ATOM 1835 C CA . PRO A 1 234 ? 30.273 4.675 -21.247 1.00 66.69 234 PRO A CA 1
ATOM 1836 C C . PRO A 1 234 ? 29.017 3.849 -21.567 1.00 66.69 234 PRO A C 1
ATOM 1838 O O . PRO A 1 234 ? 28.049 4.381 -22.103 1.00 66.69 234 PRO A O 1
ATOM 1841 N N . LEU A 1 235 ? 29.000 2.562 -21.188 1.00 68.88 235 LEU A N 1
ATOM 1842 C CA . LEU A 1 235 ? 27.833 1.695 -21.375 1.00 68.88 235 LEU A CA 1
ATOM 1843 C C . LEU A 1 235 ? 26.623 2.137 -20.545 1.00 68.88 235 LEU A C 1
ATOM 1845 O O . LEU A 1 235 ? 25.518 2.107 -21.071 1.00 68.88 235 LEU A O 1
ATOM 1849 N N . SER A 1 236 ? 26.792 2.570 -19.289 1.00 68.06 236 SER A N 1
ATOM 1850 C CA . SER A 1 236 ? 25.652 3.030 -18.480 1.00 68.06 236 SER A CA 1
ATOM 1851 C C . SER A 1 236 ? 24.981 4.265 -19.069 1.00 68.06 236 SER A C 1
ATOM 1853 O O . SER A 1 236 ? 23.757 4.361 -19.032 1.00 68.06 236 SER A O 1
ATOM 1855 N N . ARG A 1 237 ? 25.761 5.183 -19.657 1.00 70.31 237 ARG A N 1
ATOM 1856 C CA . ARG A 1 237 ? 25.195 6.359 -20.326 1.00 70.31 237 ARG A CA 1
ATOM 1857 C C . ARG A 1 237 ? 24.440 5.980 -21.601 1.00 70.31 237 ARG A C 1
ATOM 1859 O O . ARG A 1 237 ? 23.306 6.408 -21.772 1.00 70.31 237 ARG A O 1
ATOM 1866 N N . LEU A 1 238 ? 25.029 5.124 -22.439 1.00 71.62 238 LEU A N 1
ATOM 1867 C CA . LEU A 1 238 ? 24.366 4.610 -23.644 1.00 71.62 238 LEU A CA 1
ATOM 1868 C C . LEU A 1 238 ? 23.085 3.831 -23.320 1.00 71.62 238 LEU A C 1
ATOM 1870 O O . LEU A 1 238 ? 22.125 3.890 -24.081 1.00 71.62 238 LEU A O 1
ATOM 1874 N N . GLU A 1 239 ? 23.054 3.097 -22.207 1.00 73.38 239 GLU A N 1
ATOM 1875 C CA . GLU A 1 239 ? 21.850 2.396 -21.757 1.00 73.38 239 GLU A CA 1
ATOM 1876 C C . GLU A 1 239 ? 20.722 3.353 -21.386 1.00 73.38 239 GLU A C 1
ATOM 1878 O O . GLU A 1 239 ? 19.580 3.067 -21.738 1.00 73.38 239 GLU A O 1
ATOM 1883 N N . LEU A 1 240 ? 21.039 4.470 -20.724 1.00 73.75 240 LEU A N 1
ATOM 1884 C CA . LEU A 1 240 ? 20.061 5.508 -20.401 1.00 73.75 240 LEU A CA 1
ATOM 1885 C C . LEU A 1 240 ? 19.508 6.158 -21.673 1.00 73.75 240 LEU A C 1
ATOM 1887 O O . LEU A 1 240 ? 18.298 6.168 -21.873 1.00 73.75 240 LEU A O 1
ATOM 1891 N N . ASP A 1 241 ? 20.387 6.602 -22.578 1.00 74.75 241 ASP A N 1
ATOM 1892 C CA . ASP A 1 241 ? 19.969 7.219 -23.844 1.00 74.75 241 ASP A CA 1
ATOM 1893 C C . ASP A 1 241 ? 19.125 6.236 -24.692 1.00 74.75 241 ASP A C 1
ATOM 1895 O O . ASP A 1 241 ? 18.135 6.621 -25.316 1.00 74.75 241 ASP A O 1
ATOM 1899 N N . LEU A 1 242 ? 19.465 4.939 -24.677 1.00 75.50 242 LEU A N 1
ATOM 1900 C CA . LEU A 1 242 ? 18.676 3.890 -25.327 1.00 75.50 242 LEU A CA 1
ATOM 1901 C C . LEU A 1 242 ? 17.325 3.665 -24.634 1.00 75.50 242 LEU A C 1
ATOM 1903 O O . LEU A 1 242 ? 16.327 3.451 -25.319 1.00 75.50 242 LEU A O 1
ATOM 1907 N N . ALA A 1 243 ? 17.274 3.671 -23.301 1.00 74.69 243 ALA A N 1
ATOM 1908 C CA . ALA A 1 243 ? 16.028 3.530 -22.553 1.00 74.69 243 ALA A CA 1
ATOM 1909 C C . ALA A 1 243 ? 15.075 4.701 -22.834 1.00 74.69 243 ALA A C 1
ATOM 1911 O O . ALA A 1 243 ? 13.884 4.465 -23.055 1.00 74.69 243 ALA A O 1
ATOM 1912 N N . ASP A 1 244 ? 15.603 5.923 -22.912 1.00 75.31 244 ASP A N 1
ATOM 1913 C CA . ASP A 1 244 ? 14.852 7.133 -23.245 1.00 75.31 244 ASP A CA 1
ATOM 1914 C C . ASP A 1 244 ? 14.365 7.122 -24.703 1.00 75.31 244 ASP A C 1
ATOM 1916 O O . ASP A 1 244 ? 13.183 7.376 -24.958 1.00 75.31 244 ASP A O 1
ATOM 1920 N N . ASP A 1 245 ? 15.213 6.740 -25.669 1.00 77.62 245 ASP A N 1
ATOM 1921 C CA . ASP A 1 245 ? 14.792 6.555 -27.067 1.00 77.62 245 ASP A CA 1
ATOM 1922 C C . ASP A 1 245 ? 13.686 5.493 -27.167 1.00 77.62 245 ASP A C 1
ATOM 1924 O O . ASP A 1 245 ? 12.631 5.734 -27.761 1.00 77.62 245 ASP A O 1
ATOM 1928 N N . MET A 1 246 ? 13.862 4.347 -26.507 1.00 76.06 246 MET A N 1
ATOM 1929 C CA . MET A 1 246 ? 12.862 3.283 -26.447 1.00 76.06 246 MET A CA 1
ATOM 1930 C C . MET A 1 246 ? 11.544 3.751 -25.810 1.00 76.06 246 MET A C 1
ATOM 1932 O O . MET A 1 246 ? 10.467 3.403 -26.299 1.00 76.06 246 MET A O 1
ATOM 1936 N N . ALA A 1 247 ? 11.601 4.537 -24.732 1.00 75.88 247 ALA A N 1
ATOM 1937 C CA . ALA A 1 247 ? 10.428 5.129 -24.094 1.00 75.88 247 ALA A CA 1
ATOM 1938 C C . ALA A 1 247 ? 9.724 6.132 -25.017 1.00 75.88 247 ALA A C 1
ATOM 1940 O O . ALA A 1 247 ? 8.499 6.095 -25.134 1.00 75.88 247 ALA A O 1
ATOM 1941 N N . SER A 1 248 ? 10.476 6.962 -25.744 1.00 77.81 248 SER A N 1
ATOM 1942 C CA . SER A 1 248 ? 9.920 7.918 -26.710 1.00 77.81 248 SER A CA 1
ATOM 1943 C C . SER A 1 248 ? 9.199 7.235 -27.883 1.00 77.81 248 SER A C 1
ATOM 1945 O O . SER A 1 248 ? 8.230 7.773 -28.421 1.00 77.81 248 SER A O 1
ATOM 1947 N N . ARG A 1 249 ? 9.626 6.016 -28.244 1.00 78.00 249 ARG A N 1
ATOM 1948 C CA . ARG A 1 249 ? 9.040 5.189 -29.312 1.00 78.00 249 ARG A CA 1
ATOM 1949 C C . ARG A 1 249 ? 7.984 4.204 -28.822 1.00 78.00 249 ARG A C 1
ATOM 1951 O O . ARG A 1 249 ? 7.461 3.434 -29.636 1.00 78.00 249 ARG A O 1
ATOM 1958 N N . SER A 1 250 ? 7.666 4.197 -27.525 1.00 81.31 250 SER A N 1
ATOM 1959 C CA . SER A 1 250 ? 6.606 3.334 -27.011 1.00 81.31 250 SER A CA 1
ATOM 1960 C C . SER A 1 250 ? 5.296 3.621 -27.753 1.00 81.31 250 SER A C 1
ATOM 1962 O O . SER A 1 250 ? 4.936 4.782 -27.969 1.00 81.31 250 SER A O 1
ATOM 1964 N N . PRO A 1 251 ? 4.561 2.580 -28.172 1.00 85.56 251 PRO A N 1
ATOM 1965 C CA . PRO A 1 251 ? 3.340 2.758 -28.933 1.00 85.56 251 PRO A CA 1
ATOM 1966 C C . PRO A 1 251 ? 2.289 3.466 -28.082 1.00 85.56 251 PRO A C 1
ATOM 1968 O O . PRO A 1 251 ? 1.920 3.005 -27.006 1.00 85.56 251 PRO A O 1
ATOM 1971 N N . THR A 1 252 ? 1.772 4.573 -28.602 1.00 85.69 252 THR A N 1
ATOM 1972 C CA . THR A 1 252 ? 0.712 5.360 -27.957 1.00 85.69 252 THR A CA 1
ATOM 1973 C C . THR A 1 252 ? -0.561 5.418 -28.792 1.00 85.69 252 THR A C 1
ATOM 1975 O O . THR A 1 252 ? -1.634 5.652 -28.243 1.00 85.69 252 THR A O 1
ATOM 1978 N N . MET A 1 253 ? -0.469 5.154 -30.096 1.00 87.56 253 MET A N 1
ATOM 1979 C CA . MET A 1 253 ? -1.564 5.369 -31.038 1.00 87.56 253 MET A CA 1
ATOM 1980 C C . MET A 1 253 ? -2.692 4.332 -30.893 1.00 87.56 253 MET A C 1
ATOM 1982 O O . MET A 1 253 ? -2.417 3.127 -30.888 1.00 87.56 253 MET A O 1
ATOM 1986 N N . PRO A 1 254 ? -3.964 4.771 -30.819 1.00 89.75 254 PRO A N 1
ATOM 1987 C CA . PRO A 1 254 ? -5.106 3.870 -30.725 1.00 89.75 254 PRO A CA 1
ATOM 1988 C C . PRO A 1 254 ? -5.379 3.142 -32.049 1.00 89.75 254 PRO A C 1
ATOM 1990 O O . PRO A 1 254 ? -5.228 3.711 -33.129 1.00 89.75 254 PRO A O 1
ATOM 1993 N N . GLY A 1 255 ? -5.842 1.895 -31.954 1.00 89.38 255 GLY A N 1
ATOM 1994 C CA . GLY A 1 255 ? -6.477 1.169 -33.053 1.00 89.38 255 GLY A CA 1
ATOM 1995 C C . GLY A 1 255 ? -7.941 1.577 -33.258 1.00 89.38 255 GLY A C 1
ATOM 1996 O O . GLY A 1 255 ? -8.437 2.525 -32.646 1.00 89.38 255 GLY A O 1
ATOM 1997 N N . GLN A 1 256 ? -8.664 0.822 -34.093 1.00 89.56 256 GLN A N 1
ATOM 1998 C CA . GLN A 1 256 ? -10.083 1.080 -34.395 1.00 89.56 256 GLN A CA 1
ATOM 1999 C C . GLN A 1 256 ? -10.986 1.012 -33.150 1.00 89.56 256 GLN A C 1
ATOM 2001 O O . GLN A 1 256 ? -11.944 1.772 -33.027 1.00 89.56 256 GLN A O 1
ATOM 2006 N N . ASP A 1 257 ? -10.651 0.143 -32.196 1.00 90.56 257 ASP A N 1
ATOM 2007 C CA . ASP A 1 257 ? -11.371 -0.031 -30.932 1.00 90.56 257 ASP A CA 1
ATOM 2008 C C . ASP A 1 257 ? -11.070 1.079 -29.899 1.00 90.56 257 ASP A C 1
ATOM 2010 O O . ASP A 1 257 ? -11.746 1.182 -28.874 1.00 90.56 257 ASP A O 1
ATOM 2014 N N . GLY A 1 258 ? -10.102 1.963 -30.172 1.00 89.62 258 GLY A N 1
ATOM 2015 C CA . GLY A 1 258 ? -9.668 3.024 -29.260 1.00 89.62 258 GLY A CA 1
ATOM 2016 C C . GLY A 1 258 ? -8.624 2.596 -28.223 1.00 89.62 258 GLY A C 1
ATOM 2017 O O . GLY A 1 258 ? -8.366 3.353 -27.288 1.00 89.62 258 GLY A O 1
ATOM 2018 N N . PHE A 1 259 ? -8.021 1.417 -28.358 1.00 92.31 259 PHE A N 1
ATOM 2019 C CA . PHE A 1 259 ? -6.982 0.909 -27.455 1.00 92.31 259 PHE A CA 1
ATOM 2020 C C . PHE A 1 259 ? -5.714 0.554 -28.236 1.00 92.31 259 PHE A C 1
ATOM 2022 O O . PHE A 1 259 ? -5.715 0.564 -29.467 1.00 92.31 259 PHE A O 1
ATOM 2029 N N . LEU A 1 260 ? -4.611 0.248 -27.545 1.00 91.00 260 LEU A N 1
ATOM 2030 C CA . LEU A 1 260 ? -3.387 -0.164 -28.235 1.00 91.00 260 LEU A CA 1
ATOM 2031 C C . LEU A 1 260 ? -3.610 -1.496 -28.974 1.00 91.00 260 LEU A C 1
ATOM 2033 O O . LEU A 1 260 ? -4.096 -2.452 -28.353 1.00 91.00 260 LEU A O 1
ATOM 2037 N N . PRO A 1 261 ? -3.244 -1.600 -30.267 1.00 90.69 261 PRO A N 1
ATOM 2038 C CA . PRO A 1 261 ? -3.332 -2.852 -31.016 1.00 90.69 261 PRO A CA 1
ATOM 2039 C C . PRO A 1 261 ? -2.499 -3.977 -30.384 1.00 90.69 261 PRO A C 1
ATOM 2041 O O . PRO A 1 261 ? -1.399 -3.733 -29.890 1.00 90.69 261 PRO A O 1
ATOM 2044 N N . ASP A 1 262 ? -2.964 -5.229 -30.471 1.00 86.38 262 ASP A N 1
ATOM 2045 C CA . ASP A 1 262 ? -2.274 -6.400 -29.889 1.00 86.38 262 ASP A CA 1
ATOM 2046 C C . ASP A 1 262 ? -0.834 -6.589 -30.375 1.00 86.38 262 ASP A C 1
ATOM 2048 O O . ASP A 1 262 ? 0.006 -7.102 -29.631 1.00 86.38 262 ASP A O 1
ATOM 2052 N N . LEU A 1 263 ? -0.567 -6.200 -31.624 1.00 86.38 263 LEU A N 1
ATOM 2053 C CA . LEU A 1 263 ? 0.755 -6.259 -32.254 1.00 86.38 263 LEU A CA 1
ATOM 2054 C C . LEU A 1 263 ? 1.725 -5.224 -31.670 1.00 86.38 263 LEU A C 1
ATOM 2056 O O . LEU A 1 263 ? 2.938 -5.414 -31.725 1.00 86.38 263 LEU A O 1
ATOM 2060 N N . SER A 1 264 ? 1.193 -4.149 -31.090 1.00 85.12 264 SER A N 1
ATOM 2061 C CA . SER A 1 264 ? 1.969 -3.087 -30.460 1.00 85.12 264 SER A CA 1
ATOM 2062 C C . SER A 1 264 ? 2.270 -3.389 -28.993 1.00 85.12 264 SER A C 1
ATOM 2064 O O . SER A 1 264 ? 3.271 -2.907 -28.484 1.00 85.12 264 SER A O 1
ATOM 2066 N N . ILE A 1 265 ? 1.464 -4.213 -28.311 1.00 79.94 265 ILE A N 1
ATOM 2067 C CA . ILE A 1 265 ? 1.625 -4.514 -26.874 1.00 79.94 265 ILE A CA 1
ATOM 2068 C C . ILE A 1 265 ? 3.038 -4.991 -26.506 1.00 79.94 265 ILE A C 1
ATOM 2070 O O . ILE A 1 265 ? 3.594 -4.449 -25.553 1.00 79.94 265 ILE A O 1
ATOM 2074 N N . PRO A 1 266 ? 3.668 -5.936 -27.240 1.00 79.12 266 PRO A N 1
ATOM 2075 C CA . PRO A 1 266 ? 5.028 -6.359 -26.923 1.00 79.12 266 PRO A CA 1
ATOM 2076 C C . PRO A 1 266 ? 6.041 -5.221 -26.999 1.00 79.12 266 PRO A C 1
ATOM 2078 O O . PRO A 1 266 ? 7.147 -5.402 -26.519 1.00 79.12 266 PRO A O 1
ATOM 2081 N N . ARG A 1 267 ? 5.690 -4.094 -27.636 1.00 78.88 267 ARG A N 1
ATOM 2082 C CA . ARG A 1 267 ? 6.540 -2.921 -27.832 1.00 78.88 267 ARG A CA 1
ATOM 2083 C C . ARG A 1 267 ? 6.421 -1.840 -26.768 1.00 78.88 267 ARG A C 1
ATOM 2085 O O . ARG A 1 267 ? 7.159 -0.864 -26.830 1.00 78.88 267 ARG A O 1
ATOM 2092 N N . ALA A 1 268 ? 5.498 -1.988 -25.825 1.00 79.19 268 ALA A N 1
ATOM 2093 C CA . ALA A 1 268 ? 5.399 -1.078 -24.696 1.00 79.19 268 ALA A CA 1
ATOM 2094 C C . ALA A 1 268 ? 6.605 -1.272 -23.769 1.00 79.19 268 ALA A C 1
ATOM 2096 O O . ALA A 1 268 ? 6.926 -2.401 -23.407 1.00 79.19 268 ALA A O 1
ATOM 2097 N N . THR A 1 269 ? 7.266 -0.180 -23.390 1.00 72.88 269 THR A N 1
ATOM 2098 C CA . THR A 1 269 ? 8.459 -0.207 -22.528 1.00 72.88 269 THR A CA 1
ATOM 2099 C C . THR A 1 269 ? 8.165 0.293 -21.122 1.00 72.88 269 THR A C 1
ATOM 2101 O O . THR A 1 269 ? 8.712 -0.234 -20.156 1.00 72.88 269 THR A O 1
ATOM 2104 N N . THR A 1 270 ? 7.239 1.242 -20.988 1.00 69.38 270 THR A N 1
ATOM 2105 C CA . THR A 1 270 ? 6.752 1.738 -19.702 1.00 69.38 270 THR A CA 1
ATOM 2106 C C . THR A 1 270 ? 5.238 1.559 -19.589 1.00 69.38 270 THR A C 1
ATOM 2108 O O . THR A 1 270 ? 4.499 1.731 -20.564 1.00 69.38 270 THR A O 1
ATOM 2111 N N . PRO A 1 271 ? 4.736 1.174 -18.405 1.00 67.12 271 PRO A N 1
ATOM 2112 C CA . PRO A 1 271 ? 3.307 1.158 -18.169 1.00 67.12 271 PRO A CA 1
ATOM 2113 C C . PRO A 1 271 ? 2.813 2.604 -18.073 1.00 67.12 271 PRO A C 1
ATOM 2115 O O . PRO A 1 271 ? 3.523 3.456 -17.539 1.00 67.12 271 PRO A O 1
ATOM 2118 N N . PRO A 1 272 ? 1.584 2.913 -18.511 1.00 64.69 272 PRO A N 1
ATOM 2119 C CA . PRO A 1 272 ? 1.021 4.239 -18.311 1.00 64.69 272 PRO A CA 1
ATOM 2120 C C . PRO A 1 272 ? 0.586 4.402 -16.841 1.00 64.69 272 PRO A C 1
ATOM 2122 O O . PRO A 1 272 ? -0.604 4.439 -16.540 1.00 64.69 272 PRO A O 1
ATOM 2125 N N . ILE A 1 273 ? 1.536 4.468 -15.899 1.00 62.12 273 ILE A N 1
ATOM 2126 C CA . ILE A 1 273 ? 1.314 4.349 -14.440 1.00 62.12 273 ILE A CA 1
ATOM 2127 C C . ILE A 1 273 ? 0.255 5.332 -13.930 1.00 62.12 273 ILE A C 1
ATOM 2129 O O . ILE A 1 273 ? -0.662 4.935 -13.203 1.00 62.12 273 ILE A O 1
ATOM 2133 N N . LYS A 1 274 ? 0.319 6.597 -14.371 1.00 66.06 274 LYS A N 1
ATOM 2134 C CA . LYS A 1 274 ? -0.694 7.618 -14.046 1.00 66.06 274 LYS A CA 1
ATOM 2135 C C . LYS A 1 274 ? -2.101 7.230 -14.523 1.00 66.06 274 LYS A C 1
ATOM 2137 O O . LYS A 1 274 ? -3.077 7.552 -13.857 1.00 66.06 274 LYS A O 1
ATOM 2142 N N . GLN A 1 275 ? -2.217 6.528 -15.649 1.00 73.44 275 GLN A N 1
ATOM 2143 C CA . GLN A 1 275 ? -3.502 6.082 -16.204 1.00 73.44 275 GLN A CA 1
ATOM 2144 C C . GLN A 1 275 ? -4.011 4.807 -15.528 1.00 73.44 275 GLN A C 1
ATOM 2146 O O . GLN A 1 275 ? -5.216 4.664 -15.357 1.00 73.44 275 GLN A O 1
ATOM 2151 N N . ILE A 1 276 ? -3.111 3.903 -15.126 1.00 83.69 276 ILE A N 1
ATOM 2152 C CA . ILE A 1 276 ? -3.462 2.689 -14.373 1.00 83.69 276 ILE A CA 1
ATOM 2153 C C . ILE A 1 276 ? -4.007 3.063 -12.995 1.00 83.69 276 ILE A C 1
ATOM 2155 O O . ILE A 1 276 ? -4.954 2.443 -12.538 1.00 83.69 276 ILE A O 1
ATOM 2159 N N . SER A 1 277 ? -3.439 4.082 -12.345 1.00 81.12 277 SER A N 1
ATOM 2160 C CA . SER A 1 277 ? -3.821 4.459 -10.977 1.00 81.12 277 SER A CA 1
ATOM 2161 C C . SER A 1 277 ? -5.154 5.215 -10.897 1.00 81.12 277 SER A C 1
ATOM 2163 O O . SER A 1 277 ? -5.798 5.168 -9.855 1.00 81.12 277 SER A O 1
ATOM 2165 N N . HIS A 1 278 ? -5.575 5.880 -11.984 1.00 86.12 278 HIS A N 1
ATOM 2166 C CA . HIS A 1 278 ? -6.793 6.709 -12.038 1.00 86.12 278 HIS A CA 1
ATOM 2167 C C . HIS A 1 278 ? -7.583 6.544 -13.359 1.00 86.12 278 HIS A C 1
ATOM 2169 O O . HIS A 1 278 ? -7.779 7.508 -14.114 1.00 86.12 278 HIS A O 1
ATOM 2175 N N . PRO A 1 279 ? -8.023 5.320 -13.711 1.00 85.69 279 PRO A N 1
ATOM 2176 C CA . PRO A 1 279 ? -8.583 5.020 -15.030 1.00 85.69 279 PRO A CA 1
ATOM 2177 C C . PRO A 1 279 ? -10.053 5.442 -15.179 1.00 85.69 279 PRO A C 1
ATOM 2179 O O . PRO A 1 279 ? -10.560 5.561 -16.299 1.00 85.69 279 PRO A O 1
ATOM 2182 N N . THR A 1 280 ? -10.759 5.672 -14.071 1.00 81.12 280 THR A N 1
ATOM 2183 C CA . THR A 1 280 ? -12.227 5.702 -14.014 1.00 81.12 280 THR A CA 1
ATOM 2184 C C . THR A 1 280 ? -12.830 6.804 -14.879 1.00 81.12 280 THR A C 1
ATOM 2186 O O . THR A 1 280 ? -13.797 6.577 -15.608 1.00 81.12 280 THR A O 1
ATOM 2189 N N . SER A 1 281 ? -12.230 7.998 -14.865 1.00 84.19 281 SER A N 1
ATOM 2190 C CA . SER A 1 281 ? -12.682 9.128 -15.691 1.00 84.19 281 SER A CA 1
ATOM 2191 C C . SER A 1 281 ? -12.655 8.811 -17.192 1.00 84.19 281 SER A C 1
ATOM 2193 O O . SER A 1 281 ? -13.516 9.276 -17.941 1.00 84.19 281 SER A O 1
ATOM 2195 N N . LYS A 1 282 ? -11.699 7.984 -17.633 1.00 86.62 282 LYS A N 1
ATOM 2196 C CA . LYS A 1 282 ? -11.518 7.580 -19.034 1.00 86.62 282 LYS A CA 1
ATOM 2197 C C . LYS A 1 282 ? -12.395 6.387 -19.402 1.00 86.62 282 LYS A C 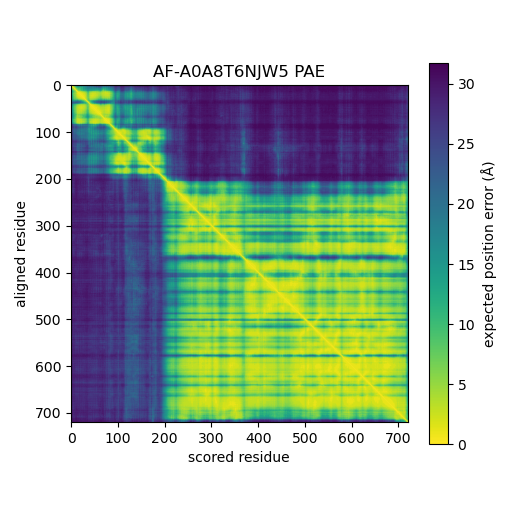1
ATOM 2199 O O . LYS A 1 282 ? -12.924 6.339 -20.512 1.00 86.62 282 LYS A O 1
ATOM 2204 N N . ALA A 1 283 ? -12.628 5.484 -18.452 1.00 87.19 283 ALA A N 1
ATOM 2205 C CA . ALA A 1 283 ? -13.481 4.314 -18.635 1.00 87.19 283 ALA A CA 1
ATOM 2206 C C . ALA A 1 283 ? -14.947 4.675 -18.935 1.00 87.19 283 ALA A C 1
ATOM 2208 O O . ALA A 1 283 ? -15.615 3.927 -19.637 1.00 87.19 283 ALA A O 1
ATOM 2209 N N . LYS A 1 284 ? -15.443 5.839 -18.480 1.00 85.94 284 LYS A N 1
ATOM 2210 C CA . LYS A 1 284 ? -16.835 6.281 -18.714 1.00 85.94 284 LYS A CA 1
ATOM 2211 C C . LYS A 1 284 ? -17.230 6.354 -20.195 1.00 85.94 284 LYS A C 1
ATOM 2213 O O . LYS A 1 284 ? -18.369 6.057 -20.525 1.00 85.94 284 LYS A O 1
ATOM 2218 N N . LYS A 1 285 ? -16.318 6.780 -21.080 1.00 83.94 285 LYS A N 1
ATOM 2219 C CA . LYS A 1 285 ? -16.613 6.955 -22.518 1.00 83.94 285 LYS A CA 1
ATOM 2220 C C . LYS A 1 285 ? -16.431 5.667 -23.320 1.00 83.94 285 LYS A C 1
ATOM 2222 O O . LYS A 1 285 ? -17.197 5.404 -24.239 1.00 83.94 285 LYS A O 1
ATOM 2227 N N . LYS A 1 286 ? -15.381 4.904 -23.009 1.00 87.50 286 LYS A N 1
ATOM 2228 C CA . LYS A 1 286 ? -15.048 3.628 -23.656 1.00 87.50 286 LYS A CA 1
ATOM 2229 C C . LYS A 1 286 ? -14.620 2.630 -22.576 1.00 87.50 286 LYS A C 1
ATOM 2231 O O . LYS A 1 286 ? -13.428 2.570 -22.264 1.00 87.50 286 LYS A O 1
ATOM 2236 N N . PRO A 1 287 ? -15.570 1.893 -21.979 1.00 93.62 287 PRO A N 1
ATOM 2237 C CA . PRO A 1 287 ? -15.271 0.968 -20.893 1.00 93.62 287 PRO A CA 1
ATOM 2238 C C . PRO A 1 287 ? -14.451 -0.227 -21.403 1.00 93.62 287 PRO A C 1
ATOM 2240 O O . PRO A 1 287 ? -14.901 -0.909 -22.328 1.00 93.62 287 PRO A O 1
ATOM 2243 N N . PRO A 1 288 ? -13.280 -0.534 -20.812 1.00 94.94 288 PRO A N 1
ATOM 2244 C CA . PRO A 1 288 ? -12.537 -1.752 -21.133 1.00 94.94 288 PRO A CA 1
ATOM 2245 C C . PRO A 1 288 ? -13.387 -3.026 -21.026 1.00 94.94 288 PRO A C 1
ATOM 2247 O O . PRO A 1 288 ? -13.288 -3.903 -21.883 1.00 94.94 288 PRO A O 1
ATOM 2250 N N . ARG A 1 289 ? -14.276 -3.099 -20.024 1.00 95.06 289 ARG A N 1
ATOM 2251 C CA . ARG A 1 289 ? -15.118 -4.273 -19.752 1.00 95.06 289 ARG A CA 1
ATOM 2252 C C . ARG A 1 289 ? -16.004 -4.689 -20.926 1.00 95.06 289 ARG A C 1
ATOM 2254 O O . ARG A 1 289 ? -16.246 -5.880 -21.087 1.00 95.06 289 ARG A O 1
ATOM 2261 N N . VAL A 1 290 ? -16.480 -3.748 -21.743 1.00 94.81 290 VAL A N 1
ATOM 2262 C CA . VAL A 1 290 ? -17.415 -4.028 -22.855 1.00 94.81 290 VAL A CA 1
ATOM 2263 C C . VAL A 1 290 ? -16.714 -4.121 -24.213 1.00 94.81 290 VAL A C 1
ATOM 2265 O O . VAL A 1 290 ? -17.365 -4.234 -25.247 1.00 94.81 290 VAL A O 1
ATOM 2268 N N . ASN A 1 291 ? -15.380 -4.078 -24.245 1.00 94.75 291 ASN A N 1
ATOM 2269 C CA . ASN A 1 291 ? -14.633 -4.195 -25.493 1.00 94.75 291 ASN A CA 1
ATOM 2270 C C . ASN A 1 291 ? -14.654 -5.645 -26.018 1.00 94.75 291 ASN A C 1
ATOM 2272 O O . ASN A 1 291 ? -14.574 -6.598 -25.243 1.00 94.75 291 ASN A O 1
ATOM 2276 N N . ALA A 1 292 ? -14.738 -5.845 -27.334 1.00 93.38 292 ALA A N 1
ATOM 2277 C CA . ALA A 1 292 ? -14.672 -7.182 -27.930 1.00 93.38 292 ALA A CA 1
ATOM 2278 C C . ALA A 1 292 ? -13.352 -7.908 -27.600 1.00 93.38 292 ALA A C 1
ATOM 2280 O O . ALA A 1 292 ? -13.339 -9.118 -27.385 1.00 93.38 292 ALA A O 1
ATOM 2281 N N . ARG A 1 293 ? -12.253 -7.157 -27.498 1.00 91.38 293 ARG A N 1
ATOM 2282 C CA . ARG A 1 293 ? -10.930 -7.627 -27.102 1.00 91.38 293 ARG A CA 1
ATOM 2283 C C . ARG A 1 293 ? -10.706 -7.380 -25.613 1.00 91.38 293 ARG A C 1
ATOM 2285 O O . ARG A 1 293 ? -11.093 -6.347 -25.078 1.00 91.38 293 ARG A O 1
ATOM 2292 N N . TRP A 1 294 ? -10.078 -8.335 -24.939 1.00 91.31 294 TRP A N 1
ATOM 2293 C CA . TRP A 1 294 ? -9.779 -8.252 -23.514 1.00 91.31 294 TRP A CA 1
ATOM 2294 C C . TRP A 1 294 ? -8.521 -9.069 -23.187 1.00 91.31 294 TRP A C 1
ATOM 2296 O O . TRP A 1 294 ? -8.382 -10.179 -23.709 1.00 91.31 294 TRP A O 1
ATOM 2306 N N . PRO A 1 295 ? -7.604 -8.562 -22.346 1.00 91.25 295 PRO A N 1
ATOM 2307 C CA . PRO A 1 295 ? -7.585 -7.226 -21.752 1.00 91.25 295 PRO A CA 1
ATOM 2308 C C . PRO A 1 295 ? -7.148 -6.177 -22.786 1.00 91.25 295 PRO A C 1
ATOM 2310 O O . PRO A 1 295 ? -6.540 -6.504 -23.804 1.00 91.25 295 PRO A O 1
ATOM 2313 N N . VAL A 1 296 ? -7.437 -4.904 -22.518 1.00 91.56 296 VAL A N 1
ATOM 2314 C CA . VAL A 1 296 ? -7.016 -3.783 -23.374 1.00 91.56 296 VAL A CA 1
ATOM 2315 C C . VAL A 1 296 ? -6.063 -2.847 -22.643 1.00 91.56 296 VAL A C 1
ATOM 2317 O O . VAL A 1 296 ? -6.231 -2.567 -21.455 1.00 91.56 296 VAL A O 1
ATOM 2320 N N . ILE A 1 297 ? -5.063 -2.348 -23.370 1.00 90.31 297 ILE A N 1
ATOM 2321 C CA . ILE A 1 297 ? -4.105 -1.357 -22.871 1.00 90.31 297 ILE A CA 1
ATOM 2322 C C . ILE A 1 297 ? -4.493 0.017 -23.416 1.00 90.31 297 ILE A C 1
ATOM 2324 O O . ILE A 1 297 ? -4.798 0.156 -24.605 1.00 90.31 297 ILE A O 1
ATOM 2328 N N . GLY A 1 298 ? -4.496 1.015 -22.534 1.00 89.69 298 GLY A N 1
ATOM 2329 C CA . GLY A 1 298 ? -4.859 2.391 -22.858 1.00 89.69 298 GLY A CA 1
ATOM 2330 C C . GLY A 1 298 ? -3.949 2.989 -23.932 1.00 89.69 298 GLY A C 1
ATOM 2331 O O . GLY A 1 298 ? -2.750 2.727 -23.971 1.00 89.69 298 GLY A O 1
ATOM 2332 N N . ALA A 1 299 ? -4.541 3.795 -24.805 1.00 89.12 299 ALA A N 1
ATOM 2333 C CA . ALA A 1 299 ? -3.895 4.508 -25.896 1.00 89.12 299 ALA A CA 1
ATOM 2334 C C . ALA A 1 299 ? -4.253 5.998 -25.830 1.00 89.12 299 ALA A C 1
ATOM 2336 O O . ALA A 1 299 ? -5.274 6.389 -25.255 1.00 89.12 299 ALA A O 1
ATOM 2337 N N . ARG A 1 300 ? -3.422 6.835 -26.447 1.00 86.38 300 ARG A N 1
ATOM 2338 C CA . ARG A 1 300 ? -3.565 8.290 -26.479 1.00 86.38 300 ARG A CA 1
ATOM 2339 C C . ARG A 1 300 ? -3.453 8.817 -27.909 1.00 86.38 300 ARG A C 1
ATOM 2341 O O . ARG A 1 300 ? -2.569 8.413 -28.653 1.00 86.38 300 ARG A O 1
ATOM 2348 N N . ASN A 1 301 ? -4.293 9.788 -28.255 1.00 79.56 301 ASN A N 1
ATOM 2349 C CA . ASN A 1 301 ? -4.061 10.717 -29.365 1.00 79.56 301 ASN A CA 1
ATOM 2350 C C . ASN A 1 301 ? -4.268 12.174 -28.876 1.00 79.56 301 ASN A C 1
ATOM 2352 O O . ASN A 1 301 ? -4.295 12.407 -27.665 1.00 79.56 301 ASN A O 1
ATOM 2356 N N . GLN A 1 302 ? -4.354 13.157 -29.780 1.00 75.25 302 GLN A N 1
ATOM 2357 C CA . GLN A 1 302 ? -4.503 14.575 -29.408 1.00 75.25 302 GLN A CA 1
ATOM 2358 C C . GLN A 1 302 ? -5.790 14.866 -28.608 1.00 75.25 302 GLN A C 1
ATOM 2360 O O . GLN A 1 302 ? -5.735 15.634 -27.651 1.00 75.25 302 GLN A O 1
ATOM 2365 N N . ASP A 1 303 ? -6.896 14.179 -28.908 1.00 75.69 303 ASP A N 1
ATOM 2366 C CA . ASP A 1 303 ? -8.226 14.474 -28.343 1.00 75.69 303 ASP A CA 1
ATOM 2367 C C . ASP A 1 303 ? -8.734 13.409 -27.359 1.00 75.69 303 ASP A C 1
ATOM 2369 O O . ASP A 1 303 ? -9.746 13.583 -26.672 1.00 75.69 303 ASP A O 1
ATOM 2373 N N . PHE A 1 304 ? -8.060 12.262 -27.305 1.00 79.31 304 PHE A N 1
ATOM 2374 C CA . PHE A 1 304 ? -8.575 11.059 -26.676 1.00 79.31 304 PHE A CA 1
ATOM 2375 C C . PHE A 1 304 ? -7.512 10.331 -25.857 1.00 79.31 304 PHE A C 1
ATOM 2377 O O . PHE A 1 304 ? -6.355 10.184 -26.252 1.00 79.31 304 PHE A O 1
ATOM 2384 N N . LEU A 1 305 ? -7.956 9.821 -24.710 1.00 86.75 305 LEU A N 1
ATOM 2385 C CA . LEU A 1 305 ? -7.182 8.952 -23.841 1.00 86.75 305 LEU A CA 1
ATOM 2386 C C . LEU A 1 305 ? -8.094 7.846 -23.298 1.00 86.75 305 LEU A C 1
ATOM 2388 O O . LEU A 1 305 ? -9.091 8.161 -22.643 1.00 86.75 305 LEU A O 1
ATOM 2392 N N . SER A 1 306 ? -7.763 6.580 -23.562 1.00 90.19 306 SER A N 1
ATOM 2393 C CA . SER A 1 306 ? -8.488 5.420 -23.023 1.00 90.19 306 SER A CA 1
ATOM 2394 C C . SER A 1 306 ? -7.957 4.970 -21.663 1.00 90.19 306 SER A C 1
ATOM 2396 O O . SER A 1 306 ? -6.800 5.192 -21.314 1.00 90.19 306 SER A O 1
ATOM 2398 N N . ALA A 1 307 ? -8.828 4.318 -20.887 1.00 92.25 307 ALA A N 1
ATOM 2399 C CA . ALA A 1 307 ? -8.430 3.600 -19.680 1.00 92.25 307 ALA A CA 1
ATOM 2400 C C . ALA A 1 307 ? -7.555 2.383 -20.030 1.00 92.25 307 ALA A C 1
ATOM 2402 O O . ALA A 1 307 ? -7.678 1.822 -21.117 1.00 92.25 307 ALA A O 1
ATOM 2403 N N . SER A 1 308 ? -6.704 1.948 -19.102 1.00 91.31 308 SER A N 1
ATOM 2404 C CA . SER A 1 308 ? -5.854 0.767 -19.286 1.00 91.31 308 SER A CA 1
ATOM 2405 C C . SER A 1 308 ? -6.160 -0.290 -18.236 1.00 91.31 308 SER A C 1
ATOM 2407 O O . SER A 1 308 ? -6.252 0.028 -17.053 1.00 91.31 308 SER A O 1
ATOM 2409 N N . ILE A 1 309 ? -6.240 -1.550 -18.662 1.00 93.00 309 ILE A N 1
ATOM 2410 C CA . ILE A 1 309 ? -6.077 -2.699 -17.767 1.00 93.00 309 ILE A CA 1
ATOM 2411 C C . ILE A 1 309 ? -4.591 -2.861 -17.464 1.00 93.00 309 ILE A C 1
ATOM 2413 O O . ILE A 1 309 ? -3.768 -2.569 -18.333 1.00 93.00 309 ILE A O 1
ATOM 2417 N N . ASP A 1 310 ? -4.244 -3.263 -16.239 1.00 92.00 310 ASP A N 1
ATOM 2418 C CA . ASP A 1 310 ? -2.859 -3.302 -15.772 1.00 92.00 310 ASP A CA 1
ATOM 2419 C C . ASP A 1 310 ? -2.053 -4.383 -16.524 1.00 92.00 310 ASP A C 1
ATOM 2421 O O . ASP A 1 310 ? -2.251 -5.588 -16.303 1.00 92.00 310 ASP A O 1
ATOM 2425 N N . PRO A 1 311 ? -1.129 -3.985 -17.421 1.00 88.38 311 PRO A N 1
ATOM 2426 C CA . PRO A 1 311 ? -0.364 -4.937 -18.211 1.00 88.38 311 PRO A CA 1
ATOM 2427 C C . PRO A 1 311 ? 0.888 -5.424 -17.472 1.00 88.38 311 PRO A C 1
ATOM 2429 O O . PRO A 1 311 ? 1.641 -6.225 -18.021 1.00 88.38 311 PRO A O 1
ATOM 2432 N N . ARG A 1 312 ? 1.156 -4.920 -16.259 1.00 89.69 312 ARG A N 1
ATOM 2433 C CA . ARG A 1 312 ? 2.414 -5.165 -15.552 1.00 89.69 312 ARG A CA 1
ATOM 2434 C C . ARG A 1 312 ? 2.529 -6.614 -15.049 1.00 89.69 312 ARG A C 1
ATOM 2436 O O . ARG A 1 312 ? 1.511 -7.279 -14.804 1.00 89.69 312 ARG A O 1
ATOM 2443 N N . PRO A 1 313 ? 3.770 -7.097 -14.839 1.00 86.50 313 PRO A N 1
ATOM 2444 C CA . PRO A 1 313 ? 5.042 -6.474 -15.235 1.00 86.50 313 PRO A CA 1
ATOM 2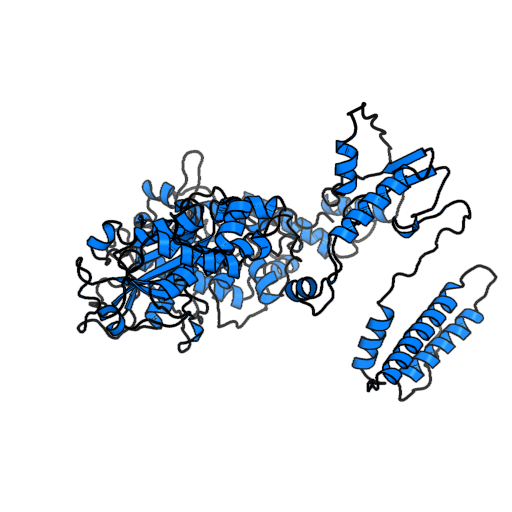445 C C . PRO A 1 313 ? 5.237 -6.467 -16.760 1.00 86.50 313 PRO A C 1
ATOM 2447 O O . PRO A 1 313 ? 4.873 -7.421 -17.444 1.00 86.50 313 PRO A O 1
ATOM 2450 N N . ILE A 1 314 ? 5.838 -5.397 -17.287 1.00 80.81 314 ILE A N 1
ATOM 2451 C CA . ILE A 1 314 ? 6.207 -5.304 -18.705 1.00 80.81 314 ILE A CA 1
ATOM 2452 C C . ILE A 1 314 ? 7.571 -5.961 -18.897 1.00 80.81 314 ILE A C 1
ATOM 2454 O O . ILE A 1 314 ? 8.532 -5.625 -18.202 1.00 80.81 314 ILE A O 1
ATOM 2458 N N . GLN A 1 315 ? 7.654 -6.898 -19.839 1.00 75.00 315 GLN A N 1
ATOM 2459 C CA . GLN A 1 315 ? 8.911 -7.541 -20.194 1.00 75.00 315 GLN A CA 1
ATOM 2460 C C . GLN A 1 315 ? 9.659 -6.683 -21.218 1.00 75.00 315 GLN A C 1
ATOM 2462 O O . GLN A 1 315 ? 9.134 -6.401 -22.293 1.00 75.00 315 GLN A O 1
ATOM 2467 N N . ALA A 1 316 ? 10.888 -6.291 -20.883 1.00 70.00 316 ALA A N 1
ATOM 2468 C CA . ALA A 1 316 ? 11.745 -5.546 -21.792 1.00 70.00 316 ALA A CA 1
ATOM 2469 C C . ALA A 1 316 ? 12.162 -6.391 -23.008 1.00 70.00 316 ALA A C 1
ATOM 2471 O O . ALA A 1 316 ? 12.212 -7.625 -22.963 1.00 70.00 316 ALA A O 1
ATOM 2472 N N . TRP A 1 317 ? 12.472 -5.705 -24.107 1.00 70.50 317 TRP A N 1
ATOM 2473 C CA . TRP A 1 317 ? 13.069 -6.335 -25.274 1.00 70.50 317 TRP A CA 1
ATOM 2474 C C . TRP A 1 317 ? 14.525 -6.687 -25.049 1.00 70.50 317 TRP A C 1
ATOM 2476 O O . TRP A 1 317 ? 15.317 -5.863 -24.571 1.00 70.50 317 TRP A O 1
ATOM 2486 N N . LYS A 1 318 ? 14.874 -7.870 -25.548 1.00 75.50 318 LYS A N 1
ATOM 2487 C CA . LYS A 1 318 ? 16.260 -8.273 -25.689 1.00 75.50 318 LYS A CA 1
ATOM 2488 C C . LYS A 1 318 ? 16.909 -7.530 -26.843 1.00 75.50 318 LYS A C 1
ATOM 2490 O O . LYS A 1 318 ? 16.384 -7.502 -27.954 1.00 75.50 318 LYS A O 1
ATOM 2495 N N . THR A 1 319 ? 18.053 -6.945 -26.554 1.00 68.88 319 THR A N 1
ATOM 2496 C CA . THR A 1 319 ? 19.050 -6.550 -27.543 1.00 68.88 319 THR A CA 1
ATOM 2497 C C . THR A 1 319 ? 20.090 -7.653 -27.667 1.00 68.88 319 THR A C 1
ATOM 2499 O O . THR A 1 319 ? 20.317 -8.405 -26.723 1.00 68.88 319 THR A O 1
ATOM 2502 N N . ASP A 1 320 ? 20.811 -7.691 -28.780 1.00 72.06 320 ASP A N 1
ATOM 2503 C CA . ASP A 1 320 ? 21.963 -8.585 -28.939 1.00 72.06 320 ASP A CA 1
ATOM 2504 C C . ASP A 1 320 ? 23.229 -8.043 -28.234 1.00 72.06 320 ASP A C 1
ATOM 2506 O O . ASP A 1 320 ? 24.350 -8.327 -28.647 1.00 72.06 320 ASP A O 1
ATOM 2510 N N . ILE A 1 321 ? 23.065 -7.238 -27.171 1.00 76.69 321 ILE A N 1
ATOM 2511 C CA . ILE A 1 321 ? 24.146 -6.616 -26.392 1.00 76.69 321 ILE A CA 1
ATOM 2512 C C . ILE A 1 321 ? 24.216 -7.292 -25.011 1.00 76.69 321 ILE A C 1
ATOM 2514 O O . ILE A 1 321 ? 23.489 -6.893 -24.096 1.00 76.69 321 ILE A O 1
ATOM 2518 N N . PRO A 1 322 ? 25.101 -8.288 -24.800 1.00 80.81 322 PRO A N 1
ATOM 2519 C CA . PRO A 1 322 ? 25.092 -9.126 -23.595 1.00 80.81 322 PRO A CA 1
ATOM 2520 C C . PRO A 1 322 ? 25.199 -8.359 -22.269 1.00 80.81 322 PRO A C 1
ATOM 2522 O O . PRO A 1 322 ? 24.594 -8.745 -21.270 1.00 80.81 322 PRO A O 1
ATOM 2525 N N . GLN A 1 323 ? 25.957 -7.259 -22.243 1.00 76.75 323 GLN A N 1
ATOM 2526 C CA . GLN A 1 323 ? 26.143 -6.427 -21.052 1.00 76.75 323 GLN A CA 1
ATOM 2527 C C . GLN A 1 323 ? 24.833 -5.743 -20.632 1.00 76.75 323 GLN A C 1
ATOM 2529 O O . GLN A 1 323 ? 24.499 -5.748 -19.445 1.00 76.75 323 GLN A O 1
ATOM 2534 N N . ARG A 1 324 ? 24.065 -5.239 -21.606 1.00 77.69 324 ARG A N 1
ATOM 2535 C CA . ARG A 1 324 ? 22.735 -4.660 -21.381 1.00 77.69 324 ARG A CA 1
ATOM 2536 C C . ARG A 1 324 ? 21.753 -5.732 -20.929 1.00 77.69 324 ARG A C 1
ATOM 2538 O O . ARG A 1 324 ? 21.048 -5.537 -19.943 1.00 77.69 324 ARG A O 1
ATOM 2545 N N . GLU A 1 325 ? 21.739 -6.883 -21.602 1.00 82.25 325 GLU A N 1
ATOM 2546 C CA . GLU A 1 325 ? 20.867 -8.009 -21.241 1.00 82.25 325 GLU A CA 1
ATOM 2547 C C . GLU A 1 325 ? 21.073 -8.440 -19.786 1.00 82.25 325 GLU A C 1
ATOM 2549 O O . GLU A 1 325 ? 20.111 -8.607 -19.031 1.00 82.25 325 GLU A O 1
ATOM 2554 N N . SER A 1 326 ? 22.333 -8.514 -19.354 1.00 82.69 326 SER A N 1
ATOM 2555 C CA . SER A 1 326 ? 22.680 -8.794 -17.963 1.00 82.69 326 SER A CA 1
ATOM 2556 C C . SER A 1 326 ? 22.100 -7.753 -16.997 1.00 82.69 326 SER A C 1
ATOM 2558 O O . SER A 1 326 ? 21.528 -8.102 -15.965 1.00 82.69 326 SER A O 1
ATOM 2560 N N . ARG A 1 327 ? 22.146 -6.464 -17.345 1.00 80.19 327 ARG A N 1
ATOM 2561 C CA . ARG A 1 327 ? 21.605 -5.372 -16.514 1.00 80.19 327 ARG A CA 1
ATOM 2562 C C . ARG A 1 327 ? 20.078 -5.300 -16.516 1.00 80.19 327 ARG A C 1
ATOM 2564 O O . ARG A 1 327 ? 19.497 -4.739 -15.588 1.00 80.19 327 ARG A O 1
ATOM 2571 N N . GLN A 1 328 ? 19.405 -5.901 -17.490 1.00 78.94 328 GLN A N 1
ATOM 2572 C CA . GLN A 1 328 ? 17.940 -6.005 -17.518 1.00 78.94 328 GLN A CA 1
ATOM 2573 C C . GLN A 1 328 ? 17.402 -7.269 -16.833 1.00 78.94 328 GLN A C 1
ATOM 2575 O O . GLN A 1 328 ? 16.190 -7.432 -16.693 1.00 78.94 328 GLN A O 1
ATOM 2580 N N . GLY A 1 329 ? 18.287 -8.154 -16.371 1.00 85.81 329 GLY A N 1
ATOM 2581 C CA . GLY A 1 329 ? 17.897 -9.420 -15.755 1.00 85.81 329 GLY A CA 1
ATOM 2582 C C . GLY A 1 329 ? 17.626 -10.532 -16.760 1.00 85.81 329 GLY A C 1
ATOM 2583 O O . GLY A 1 329 ? 17.098 -11.577 -16.399 1.00 85.81 329 GLY A O 1
ATOM 2584 N N . HIS A 1 330 ? 18.052 -10.377 -18.015 1.00 85.19 330 HIS A N 1
ATOM 2585 C CA . HIS A 1 330 ? 18.114 -11.473 -18.983 1.00 85.19 330 HIS A CA 1
ATOM 2586 C C . HIS A 1 330 ? 19.355 -12.345 -18.738 1.00 85.19 330 HIS A C 1
ATOM 2588 O O . HIS A 1 330 ? 20.169 -12.586 -19.626 1.00 85.19 330 HIS A O 1
ATOM 2594 N N . THR A 1 331 ? 19.490 -12.811 -17.499 1.00 82.44 331 THR A N 1
ATOM 2595 C CA . THR A 1 331 ? 20.581 -13.666 -17.026 1.00 82.44 331 THR A CA 1
ATOM 2596 C C . THR A 1 331 ? 20.069 -15.084 -16.766 1.00 82.44 331 THR A C 1
ATOM 2598 O O . THR A 1 331 ? 18.886 -15.376 -16.923 1.00 82.44 331 THR A O 1
ATOM 2601 N N . SER A 1 332 ? 20.958 -15.982 -16.345 1.00 83.38 332 SER A N 1
ATOM 2602 C CA . SER A 1 332 ? 20.591 -17.304 -15.829 1.00 83.38 332 SER A CA 1
ATOM 2603 C C . SER A 1 332 ? 20.236 -17.293 -14.336 1.00 83.38 332 SER A C 1
ATOM 2605 O O . SER A 1 332 ? 20.126 -18.358 -13.729 1.00 83.38 332 SER A O 1
ATOM 2607 N N . ILE A 1 333 ? 20.122 -16.115 -13.709 1.00 84.56 333 ILE A N 1
ATOM 2608 C CA . ILE A 1 333 ? 19.797 -16.006 -12.287 1.00 84.56 333 ILE A CA 1
ATOM 2609 C C . ILE A 1 333 ? 18.340 -16.414 -12.089 1.00 84.56 333 ILE A C 1
ATOM 2611 O O . ILE A 1 333 ? 17.430 -15.810 -12.643 1.00 84.56 333 ILE A O 1
ATOM 2615 N N . ILE A 1 334 ? 18.124 -17.411 -11.240 1.00 86.31 334 ILE A N 1
ATOM 2616 C CA . ILE A 1 334 ? 16.797 -17.834 -10.801 1.00 86.31 334 ILE A CA 1
ATOM 2617 C C . ILE A 1 334 ? 16.706 -17.561 -9.305 1.00 86.31 334 ILE A C 1
ATOM 2619 O O . ILE A 1 334 ? 17.640 -17.837 -8.546 1.00 86.31 334 ILE A O 1
ATOM 2623 N N . THR A 1 335 ? 15.580 -17.005 -8.867 1.00 83.25 335 THR A N 1
ATOM 2624 C CA . THR A 1 335 ? 15.262 -16.868 -7.448 1.00 83.25 335 THR A CA 1
ATOM 2625 C C . THR A 1 335 ? 14.096 -17.783 -7.085 1.00 83.25 335 THR A C 1
ATOM 2627 O O . THR A 1 335 ? 13.217 -18.049 -7.893 1.00 83.25 335 THR A O 1
ATOM 2630 N N . ASN A 1 336 ? 14.122 -18.321 -5.865 1.00 85.00 336 ASN A N 1
ATOM 2631 C CA . ASN A 1 336 ? 13.132 -19.288 -5.385 1.00 85.00 336 ASN A CA 1
ATOM 2632 C C . ASN A 1 336 ? 12.362 -18.717 -4.188 1.00 85.00 336 ASN A C 1
ATOM 2634 O O . ASN A 1 336 ? 12.283 -19.341 -3.129 1.00 85.00 336 ASN A O 1
ATOM 2638 N N . ARG A 1 337 ? 11.826 -17.496 -4.320 1.00 91.31 337 ARG A N 1
ATOM 2639 C CA . ARG A 1 337 ? 11.011 -16.889 -3.262 1.00 91.31 337 ARG A CA 1
ATOM 2640 C C . ARG A 1 337 ? 9.573 -17.388 -3.390 1.00 91.31 337 ARG A C 1
ATOM 2642 O O . ARG A 1 337 ? 8.873 -17.073 -4.351 1.00 91.31 337 ARG A O 1
ATOM 2649 N N . ARG A 1 338 ? 9.137 -18.158 -2.392 1.00 92.38 338 ARG A N 1
ATOM 2650 C CA . ARG A 1 338 ? 7.750 -18.638 -2.270 1.00 92.38 338 ARG A CA 1
ATOM 2651 C C . ARG A 1 338 ? 6.850 -17.633 -1.562 1.00 92.38 338 ARG A C 1
ATOM 2653 O O . ARG A 1 338 ? 5.700 -17.469 -1.945 1.00 92.38 338 ARG A O 1
ATOM 2660 N N . THR A 1 339 ? 7.397 -16.941 -0.567 1.00 94.69 339 THR A N 1
ATOM 2661 C CA . THR A 1 339 ? 6.642 -16.060 0.326 1.00 94.69 339 THR A CA 1
ATOM 2662 C C . THR A 1 339 ? 6.749 -14.597 -0.085 1.00 94.69 339 THR A C 1
ATOM 2664 O O . THR A 1 339 ? 7.848 -14.035 -0.180 1.00 94.69 339 THR A O 1
ATOM 2667 N N . TRP A 1 340 ? 5.598 -13.963 -0.279 1.00 95.81 340 TRP A N 1
ATOM 2668 C CA . TRP A 1 340 ? 5.474 -12.593 -0.754 1.00 95.81 340 TRP A CA 1
ATOM 2669 C C . TRP A 1 340 ? 4.512 -11.793 0.123 1.00 95.81 340 TRP A C 1
ATOM 2671 O O . TRP A 1 340 ? 3.472 -12.293 0.543 1.00 95.81 340 TRP A O 1
ATOM 2681 N N . SER A 1 341 ? 4.868 -10.539 0.397 1.00 95.12 341 SER A N 1
ATOM 2682 C CA . SER A 1 341 ? 3.960 -9.557 0.990 1.00 95.12 341 SER A CA 1
ATOM 2683 C C . SER A 1 341 ? 3.471 -8.597 -0.096 1.00 95.12 341 SER A C 1
ATOM 2685 O O . SER A 1 341 ? 4.208 -8.376 -1.067 1.00 95.12 341 SER A O 1
ATOM 2687 N N . PRO A 1 342 ? 2.281 -7.982 0.042 1.00 94.88 342 PRO A N 1
ATOM 2688 C CA . PRO A 1 342 ? 1.817 -6.977 -0.909 1.00 94.88 342 PRO A CA 1
ATOM 2689 C C . PRO A 1 342 ? 2.799 -5.822 -1.096 1.00 94.88 342 PRO A C 1
ATOM 2691 O O . PRO A 1 342 ? 3.020 -5.404 -2.225 1.00 94.88 342 PRO A O 1
ATOM 2694 N N . TYR A 1 343 ? 3.451 -5.364 -0.020 1.00 92.44 343 TYR A N 1
ATOM 2695 C CA . TYR A 1 343 ? 4.503 -4.343 -0.088 1.00 92.44 343 TYR A CA 1
ATOM 2696 C C . TYR A 1 343 ? 5.626 -4.741 -1.054 1.00 92.44 343 TYR A C 1
ATOM 2698 O O . TYR A 1 343 ? 5.976 -3.995 -1.966 1.00 92.44 343 TYR A O 1
ATOM 2706 N N . ARG A 1 344 ? 6.147 -5.963 -0.901 1.00 94.19 344 ARG A N 1
ATOM 2707 C CA . ARG A 1 344 ? 7.214 -6.483 -1.754 1.00 94.19 344 ARG A CA 1
ATOM 2708 C C . ARG A 1 344 ? 6.744 -6.638 -3.198 1.00 94.19 344 ARG A C 1
ATOM 2710 O O . ARG A 1 344 ? 7.424 -6.206 -4.117 1.00 94.19 344 ARG A O 1
ATOM 2717 N N . LEU A 1 345 ? 5.566 -7.221 -3.411 1.00 96.06 345 LEU A N 1
ATOM 2718 C CA . LEU A 1 345 ? 5.001 -7.352 -4.756 1.00 96.06 345 LEU A CA 1
ATOM 2719 C C . LEU A 1 345 ? 4.800 -5.984 -5.415 1.00 96.06 345 LEU A C 1
ATOM 2721 O O . LEU A 1 345 ? 5.110 -5.846 -6.592 1.00 96.06 345 LEU A O 1
ATOM 2725 N N . ASN A 1 346 ? 4.358 -4.970 -4.667 1.00 93.31 346 ASN A N 1
ATOM 2726 C CA . ASN A 1 346 ? 4.225 -3.603 -5.164 1.00 93.31 346 ASN A CA 1
ATOM 2727 C C . ASN A 1 346 ? 5.583 -2.997 -5.554 1.00 93.31 346 ASN A C 1
ATOM 2729 O O . ASN A 1 346 ? 5.656 -2.393 -6.616 1.00 93.31 346 ASN A O 1
ATOM 2733 N N . ASN A 1 347 ? 6.664 -3.207 -4.788 1.00 91.69 347 ASN A N 1
ATOM 2734 C CA . ASN A 1 347 ? 8.003 -2.734 -5.180 1.00 91.69 347 ASN A CA 1
ATOM 2735 C C . ASN A 1 347 ? 8.417 -3.272 -6.556 1.00 91.69 347 ASN A C 1
ATOM 2737 O O . ASN A 1 347 ? 8.861 -2.507 -7.411 1.00 91.69 347 ASN A O 1
ATOM 2741 N N . TRP A 1 348 ? 8.227 -4.575 -6.785 1.00 93.62 348 TRP A N 1
ATOM 2742 C CA . TRP A 1 348 ? 8.519 -5.217 -8.069 1.00 93.62 348 TRP A CA 1
ATOM 2743 C C . TRP A 1 348 ? 7.530 -4.833 -9.177 1.00 93.62 348 TRP A C 1
ATOM 2745 O O . TRP A 1 348 ? 7.918 -4.752 -10.340 1.00 93.62 348 TRP A O 1
ATOM 2755 N N . LEU A 1 349 ? 6.260 -4.600 -8.834 1.00 92.62 349 LEU A N 1
ATOM 2756 C CA . LEU A 1 349 ? 5.219 -4.162 -9.765 1.00 92.62 349 LEU A CA 1
ATOM 2757 C C . LEU A 1 349 ? 5.468 -2.733 -10.264 1.00 92.62 349 LEU A C 1
ATOM 2759 O O . LEU A 1 349 ? 5.283 -2.458 -11.447 1.00 92.62 349 LEU A O 1
ATOM 2763 N N . GLU A 1 350 ? 5.832 -1.821 -9.363 1.00 89.06 350 GLU A N 1
ATOM 2764 C CA . GLU A 1 350 ? 6.167 -0.431 -9.678 1.00 89.06 350 GLU A CA 1
ATOM 2765 C C . GLU A 1 350 ? 7.427 -0.358 -10.534 1.00 89.06 350 GLU A C 1
ATOM 2767 O O . GLU A 1 350 ? 7.429 0.324 -11.557 1.00 89.06 350 GLU A O 1
ATOM 2772 N N . CYS A 1 351 ? 8.481 -1.064 -10.115 1.00 89.50 351 CYS A N 1
ATOM 2773 C CA . CYS A 1 351 ? 9.720 -1.172 -10.864 1.00 89.50 351 CYS A CA 1
ATOM 2774 C C . CYS A 1 351 ? 10.484 -2.451 -10.479 1.00 89.50 351 CYS A C 1
ATOM 2776 O O . CYS A 1 351 ? 11.018 -2.531 -9.369 1.00 89.50 351 CYS A O 1
ATOM 2778 N N . PRO A 1 352 ? 10.634 -3.437 -11.385 1.00 91.56 352 PRO A N 1
ATOM 2779 C CA . PRO A 1 352 ? 11.396 -4.652 -11.094 1.00 91.56 352 PRO A CA 1
ATOM 2780 C C . PRO A 1 352 ? 12.834 -4.361 -10.640 1.00 91.56 352 PRO A C 1
ATOM 2782 O O . PRO A 1 352 ? 13.357 -5.052 -9.766 1.00 91.56 352 PRO A O 1
ATOM 2785 N N . ARG A 1 353 ? 13.458 -3.289 -11.156 1.00 89.56 353 ARG A N 1
ATOM 2786 C CA . ARG A 1 353 ? 14.779 -2.837 -10.692 1.00 89.56 353 ARG A CA 1
ATOM 2787 C C . ARG A 1 353 ? 14.769 -2.364 -9.235 1.00 89.56 353 ARG A C 1
ATOM 2789 O O . ARG A 1 353 ? 15.692 -2.716 -8.503 1.00 89.56 353 ARG A O 1
ATOM 2796 N N . LYS A 1 354 ? 13.742 -1.619 -8.803 1.00 89.94 354 LYS A N 1
ATOM 2797 C CA . LYS A 1 354 ? 13.557 -1.224 -7.393 1.00 89.94 354 LYS A CA 1
ATOM 2798 C C . LYS A 1 354 ? 13.476 -2.475 -6.525 1.00 89.94 354 LYS A C 1
ATOM 2800 O O . LYS A 1 354 ? 14.300 -2.637 -5.636 1.00 89.94 354 LYS A O 1
ATOM 2805 N N . GLY A 1 355 ? 12.567 -3.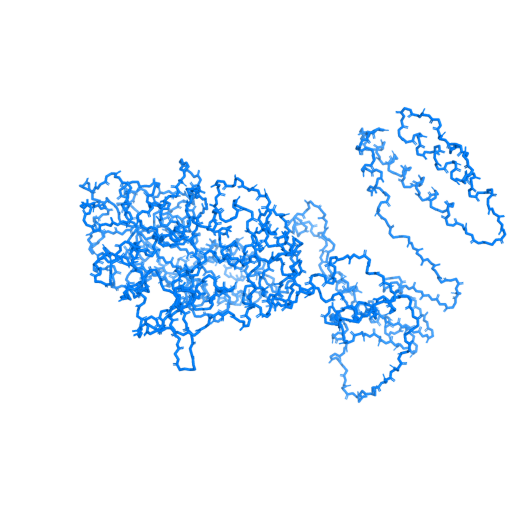395 -6.858 1.00 91.56 355 GLY A N 1
ATOM 2806 C CA . GLY A 1 355 ? 12.403 -4.656 -6.131 1.00 91.56 355 GLY A CA 1
ATOM 2807 C C . GLY A 1 355 ? 13.680 -5.505 -6.066 1.00 91.56 355 GLY A C 1
ATOM 2808 O O . GLY A 1 355 ? 13.977 -6.102 -5.032 1.00 91.56 355 GLY A O 1
ATOM 2809 N N . TRP A 1 356 ? 14.483 -5.533 -7.132 1.00 91.62 356 TRP A N 1
ATOM 2810 C CA . TRP A 1 356 ? 15.777 -6.217 -7.130 1.00 91.62 356 TRP A CA 1
ATOM 2811 C C . TRP A 1 356 ? 16.794 -5.563 -6.191 1.00 91.62 356 TRP A C 1
ATOM 2813 O O . TRP A 1 356 ? 17.402 -6.252 -5.369 1.00 91.62 356 TRP A O 1
ATOM 2823 N N . LEU A 1 357 ? 16.976 -4.245 -6.285 1.00 89.00 357 LEU A N 1
ATOM 2824 C CA . LEU A 1 357 ? 17.933 -3.523 -5.447 1.00 89.00 357 LEU A CA 1
ATOM 2825 C C . LEU A 1 357 ? 17.527 -3.594 -3.970 1.00 89.00 357 LEU A C 1
ATOM 2827 O O . LEU A 1 357 ? 18.329 -4.014 -3.139 1.00 89.00 357 LEU A O 1
ATOM 2831 N N . THR A 1 358 ? 16.266 -3.310 -3.647 1.00 87.44 358 THR A N 1
ATOM 2832 C CA . THR A 1 358 ? 15.805 -3.253 -2.256 1.00 87.44 358 THR A CA 1
ATOM 2833 C C . THR A 1 358 ? 15.555 -4.636 -1.666 1.00 87.44 358 THR A C 1
ATOM 2835 O O . THR A 1 358 ? 16.065 -4.953 -0.599 1.00 87.44 358 THR A O 1
ATOM 2838 N N . ASP A 1 359 ? 14.794 -5.502 -2.342 1.00 86.19 359 ASP A N 1
ATOM 2839 C CA . ASP A 1 359 ? 14.264 -6.722 -1.713 1.00 86.19 359 ASP A CA 1
ATOM 2840 C C . ASP A 1 359 ? 15.162 -7.948 -1.892 1.00 86.19 359 ASP A C 1
ATOM 2842 O O . ASP A 1 359 ? 14.912 -8.988 -1.259 1.00 86.19 359 ASP A O 1
ATOM 2846 N N . LYS A 1 360 ? 16.124 -7.874 -2.823 1.00 86.50 360 LYS A N 1
ATOM 2847 C CA . LYS A 1 360 ? 17.063 -8.959 -3.125 1.00 86.50 360 LYS A CA 1
ATOM 2848 C C . LYS A 1 360 ? 18.507 -8.597 -2.798 1.00 86.50 360 LYS A C 1
ATOM 2850 O O . LYS A 1 360 ? 19.189 -9.450 -2.235 1.00 86.50 360 LYS A O 1
ATOM 2855 N N . GLN A 1 361 ? 18.959 -7.388 -3.131 1.00 85.94 361 GLN A N 1
ATOM 2856 C CA . GLN A 1 361 ? 20.314 -6.927 -2.804 1.00 85.94 361 GLN A CA 1
ATOM 2857 C C . GLN A 1 361 ? 20.398 -6.214 -1.446 1.00 85.94 361 GLN A C 1
ATOM 2859 O O . GLN A 1 361 ? 21.502 -6.007 -0.956 1.00 85.94 361 GLN A O 1
ATOM 2864 N N . ASN A 1 362 ? 19.259 -5.888 -0.816 1.00 84.50 362 ASN A N 1
ATOM 2865 C CA . ASN A 1 362 ? 19.196 -5.088 0.416 1.00 84.50 362 ASN A CA 1
ATOM 2866 C C . ASN A 1 362 ? 19.955 -3.758 0.284 1.00 84.50 362 ASN A C 1
ATOM 2868 O O . ASN A 1 362 ? 20.599 -3.300 1.223 1.00 84.50 362 ASN A O 1
ATOM 2872 N N . LEU A 1 363 ? 19.897 -3.170 -0.911 1.00 80.38 363 LEU A N 1
ATOM 2873 C CA . LEU A 1 363 ? 20.448 -1.864 -1.214 1.00 80.38 363 LEU A CA 1
ATOM 2874 C C . LEU A 1 363 ? 19.315 -0.847 -1.150 1.00 80.38 363 LEU A C 1
ATOM 2876 O O . LEU A 1 363 ? 18.357 -0.906 -1.924 1.00 80.38 363 LEU A O 1
ATOM 2880 N N . SER A 1 364 ? 19.443 0.089 -0.227 1.00 69.06 364 SER A N 1
ATOM 2881 C CA . SER A 1 364 ? 18.633 1.294 -0.158 1.00 69.06 364 SER A CA 1
ATOM 2882 C C . SER A 1 364 ? 19.550 2.470 0.128 1.00 69.06 364 SER A C 1
ATOM 2884 O O . SER A 1 364 ? 20.651 2.296 0.647 1.00 69.06 364 SER A O 1
ATOM 2886 N N . GLU A 1 365 ? 19.095 3.660 -0.228 1.00 66.50 365 GLU A N 1
ATOM 2887 C CA . GLU A 1 365 ? 19.690 4.898 0.247 1.00 66.50 365 GLU A CA 1
ATOM 2888 C C . GLU A 1 365 ? 19.670 4.935 1.778 1.00 66.50 365 GLU A C 1
ATOM 2890 O O . GLU A 1 365 ? 18.763 4.388 2.418 1.00 66.50 365 GLU A O 1
ATOM 2895 N N . ASP A 1 366 ? 20.675 5.593 2.350 1.00 53.38 366 ASP A N 1
ATOM 2896 C CA . ASP A 1 366 ? 20.599 6.038 3.733 1.00 53.38 366 ASP A CA 1
ATOM 2897 C C . ASP A 1 366 ? 19.479 7.081 3.837 1.00 53.38 366 ASP A C 1
ATOM 2899 O O . ASP A 1 366 ? 19.346 7.945 2.968 1.00 53.38 366 ASP A O 1
ATOM 2903 N N . GLU A 1 367 ? 18.652 6.990 4.881 1.00 50.72 367 GLU A N 1
ATOM 2904 C CA . GLU A 1 367 ? 17.542 7.922 5.098 1.00 50.72 367 GLU A CA 1
ATOM 2905 C C . GLU A 1 367 ? 18.050 9.373 5.100 1.00 50.72 367 GLU A C 1
ATOM 2907 O O . GLU A 1 367 ? 18.747 9.815 6.022 1.00 50.72 367 GLU A O 1
ATOM 2912 N N . LEU A 1 368 ? 17.677 10.128 4.061 1.00 45.03 368 LEU A N 1
ATOM 2913 C CA . LEU A 1 368 ? 17.889 11.568 4.012 1.00 45.03 368 LEU A CA 1
ATOM 2914 C C . LEU A 1 368 ? 17.078 12.195 5.144 1.00 45.03 368 LEU A C 1
ATOM 2916 O O . LEU A 1 368 ? 15.873 11.985 5.265 1.00 45.03 368 LEU A O 1
ATOM 2920 N N . THR A 1 369 ? 17.749 12.945 6.011 1.00 36.25 369 THR A N 1
ATOM 2921 C CA . THR A 1 369 ? 17.106 13.516 7.194 1.00 36.25 369 THR A CA 1
ATOM 2922 C C . THR A 1 369 ? 16.276 14.728 6.777 1.00 36.25 369 THR A C 1
ATOM 2924 O O . THR A 1 369 ? 16.834 15.779 6.461 1.00 36.25 369 THR A O 1
ATOM 2927 N N . SER A 1 370 ? 14.948 14.600 6.769 1.00 43.22 370 SER A N 1
ATOM 2928 C CA . SER A 1 370 ? 14.048 15.748 6.643 1.00 43.22 370 SER A CA 1
ATOM 2929 C C . SER A 1 370 ? 13.963 16.506 7.970 1.00 43.22 370 SER A C 1
ATOM 2931 O O . SER A 1 370 ? 14.041 15.913 9.043 1.00 43.22 370 SER A O 1
ATOM 2933 N N . GLN A 1 371 ? 13.795 17.831 7.911 1.00 39.62 371 GLN A N 1
ATOM 2934 C CA . GLN A 1 371 ? 13.537 18.645 9.109 1.00 39.62 371 GLN A CA 1
ATOM 2935 C C . GLN A 1 371 ? 12.119 18.436 9.677 1.00 39.62 371 GLN A C 1
ATOM 2937 O O . GLN A 1 371 ? 11.884 18.735 10.847 1.00 39.62 371 GLN A O 1
ATOM 2942 N N . ASP A 1 372 ? 11.185 17.927 8.865 1.00 54.22 372 ASP A N 1
ATOM 2943 C CA . ASP A 1 372 ? 9.841 17.538 9.303 1.00 54.22 372 ASP A CA 1
ATOM 2944 C C . ASP A 1 372 ? 9.806 16.061 9.728 1.00 54.22 372 ASP A C 1
ATOM 2946 O O . ASP A 1 372 ? 10.659 15.263 9.320 1.00 54.22 372 ASP A O 1
ATOM 2950 N N . LEU A 1 373 ? 8.814 15.714 10.552 1.00 61.84 373 LEU A N 1
ATOM 2951 C CA . LEU A 1 373 ? 8.519 14.341 10.940 1.00 61.84 373 LEU A CA 1
ATOM 2952 C C . LEU A 1 373 ? 8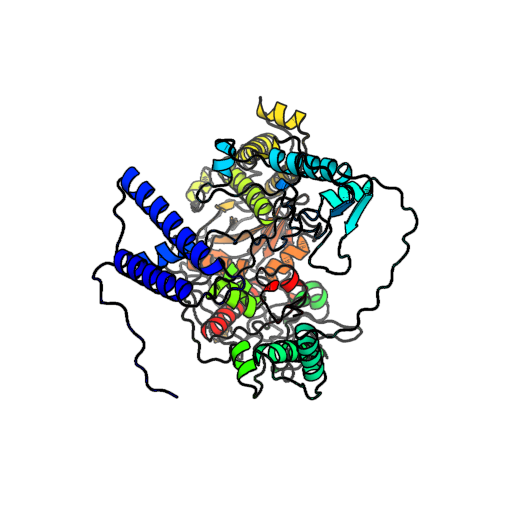.330 13.512 9.668 1.00 61.84 373 LEU A C 1
ATOM 2954 O O . LEU A 1 373 ? 7.517 13.865 8.818 1.00 61.84 373 LEU A O 1
ATOM 2958 N N . ASP A 1 374 ? 9.082 12.423 9.538 1.00 64.44 374 ASP A N 1
ATOM 2959 C CA . ASP A 1 374 ? 8.970 11.565 8.367 1.00 64.44 374 ASP A CA 1
ATOM 2960 C C . ASP A 1 374 ? 7.517 11.070 8.191 1.00 64.44 374 ASP A C 1
ATOM 2962 O O . ASP A 1 374 ? 6.851 10.649 9.145 1.00 64.44 374 ASP A O 1
ATOM 2966 N N . SER A 1 375 ? 7.036 11.110 6.947 1.00 67.06 375 SER A N 1
ATOM 2967 C CA . SER A 1 375 ? 5.657 10.779 6.571 1.00 67.06 375 SER A CA 1
ATOM 2968 C C . SER A 1 375 ? 5.217 9.382 7.025 1.00 67.06 375 SER A C 1
ATOM 2970 O O . SER A 1 375 ? 4.046 9.168 7.352 1.00 67.06 375 SER A O 1
ATOM 2972 N N . ARG A 1 376 ? 6.148 8.419 7.106 1.00 67.56 376 ARG A N 1
ATOM 2973 C CA . ARG A 1 376 ? 5.872 7.068 7.610 1.00 67.56 376 ARG A CA 1
ATOM 2974 C C . ARG A 1 376 ? 5.725 7.078 9.128 1.00 67.56 376 ARG A C 1
ATOM 2976 O O . ARG A 1 376 ? 4.811 6.437 9.642 1.00 67.56 376 ARG A O 1
ATOM 2983 N N . THR A 1 377 ? 6.566 7.817 9.849 1.00 72.44 377 THR A N 1
ATOM 2984 C CA . THR A 1 377 ? 6.406 8.024 11.300 1.00 72.44 377 THR A CA 1
ATOM 2985 C C . THR A 1 377 ? 5.052 8.659 11.614 1.00 72.44 377 THR A C 1
ATOM 2987 O O . THR A 1 377 ? 4.341 8.199 12.511 1.00 72.44 377 THR A O 1
ATOM 2990 N N . TYR A 1 378 ? 4.654 9.661 10.828 1.00 76.88 378 TYR A N 1
ATOM 2991 C CA . TYR A 1 378 ? 3.348 10.299 10.948 1.00 76.88 378 TYR A CA 1
ATOM 2992 C C . TYR A 1 378 ? 2.196 9.325 10.660 1.00 76.88 378 TYR A C 1
ATOM 2994 O O . TYR A 1 378 ? 1.217 9.262 11.407 1.00 76.88 378 TYR A O 1
ATOM 3002 N N . GLY A 1 379 ? 2.323 8.522 9.602 1.00 80.38 379 GLY A N 1
ATOM 3003 C CA . GLY A 1 379 ? 1.326 7.517 9.256 1.00 80.38 379 GLY A CA 1
ATOM 3004 C C . GLY A 1 379 ? 1.140 6.459 10.334 1.00 80.38 379 GLY A C 1
ATOM 3005 O O . GLY A 1 379 ? 0.012 6.193 10.744 1.00 80.38 379 GLY A O 1
ATOM 3006 N N . ASN A 1 380 ? 2.242 5.939 10.875 1.00 83.81 380 ASN A N 1
ATOM 3007 C CA . ASN A 1 380 ? 2.218 4.972 11.971 1.00 83.81 380 ASN A CA 1
ATOM 3008 C C . ASN A 1 380 ? 1.556 5.543 13.234 1.00 83.81 380 ASN A C 1
ATOM 3010 O O . ASN A 1 380 ? 0.874 4.809 13.949 1.00 83.81 380 ASN A O 1
ATOM 3014 N N . LEU A 1 381 ? 1.731 6.843 13.506 1.00 88.62 381 LEU A N 1
ATOM 3015 C CA . LEU A 1 381 ? 1.070 7.515 14.625 1.00 88.62 381 LEU A CA 1
ATOM 3016 C C . LEU A 1 381 ? -0.455 7.492 14.467 1.00 88.62 381 LEU A C 1
ATOM 3018 O O . LEU A 1 381 ? -1.148 7.076 15.392 1.00 88.62 381 LEU A O 1
ATOM 3022 N N . LEU A 1 382 ? -0.973 7.906 13.304 1.00 90.00 382 LEU A N 1
ATOM 3023 C CA . LEU A 1 382 ? -2.418 7.932 13.052 1.00 90.00 382 LEU A CA 1
ATOM 3024 C C . LEU A 1 382 ? -3.028 6.528 12.973 1.00 90.00 382 LEU A C 1
ATOM 3026 O O . LEU A 1 382 ? -4.120 6.325 13.495 1.00 90.00 382 LEU A O 1
ATOM 3030 N N . HIS A 1 383 ? -2.327 5.567 12.363 1.00 90.50 383 HIS A N 1
ATOM 3031 C CA . HIS A 1 383 ? -2.755 4.164 12.342 1.00 90.50 383 HIS A CA 1
ATOM 3032 C C . HIS A 1 383 ? -2.871 3.614 13.765 1.00 90.50 383 HIS A C 1
ATOM 3034 O O . HIS A 1 383 ? -3.911 3.094 14.152 1.00 90.50 383 HIS A O 1
ATOM 3040 N N . GLY A 1 384 ? -1.824 3.796 14.574 1.00 90.94 384 GLY A N 1
ATOM 3041 C CA . GLY A 1 384 ? -1.818 3.335 15.955 1.00 90.94 384 GLY A CA 1
ATOM 3042 C C . GLY A 1 384 ? -2.895 3.991 16.820 1.00 90.94 384 GLY A C 1
ATOM 3043 O O . GLY A 1 384 ? -3.509 3.312 17.633 1.00 90.94 384 GLY A O 1
ATOM 3044 N N . LEU A 1 385 ? -3.149 5.289 16.627 1.00 93.44 385 LEU A N 1
ATOM 3045 C CA . LEU A 1 385 ? -4.219 6.002 17.327 1.00 93.44 385 LEU A CA 1
ATOM 3046 C C . LEU A 1 385 ? -5.602 5.462 16.951 1.00 93.44 385 LEU A C 1
ATOM 3048 O O . LEU A 1 385 ? -6.426 5.237 17.831 1.00 93.44 385 LEU A O 1
ATOM 3052 N N . HIS A 1 386 ? -5.856 5.234 15.659 1.00 94.62 386 HIS A N 1
ATOM 3053 C CA . HIS A 1 386 ? -7.108 4.632 15.197 1.00 94.62 386 HIS A CA 1
ATOM 3054 C C . HIS A 1 386 ? -7.318 3.245 15.810 1.00 94.62 386 HIS A C 1
ATOM 3056 O O . HIS A 1 386 ? -8.395 2.961 16.330 1.00 94.62 386 HIS A O 1
ATOM 3062 N N . HIS A 1 387 ? -6.274 2.415 15.826 1.00 92.81 387 HIS A N 1
ATOM 3063 C CA . HIS A 1 387 ? -6.341 1.092 16.436 1.00 92.81 387 HIS A CA 1
ATOM 3064 C C . HIS A 1 387 ? -6.643 1.175 17.933 1.00 92.81 387 HIS A C 1
ATOM 3066 O O . HIS A 1 387 ? -7.536 0.473 18.389 1.00 92.81 387 HIS A O 1
ATOM 3072 N N . ASP A 1 388 ? -5.985 2.057 18.688 1.00 93.50 388 ASP A N 1
ATOM 3073 C CA . ASP A 1 388 ? -6.253 2.205 20.124 1.00 93.50 388 ASP A CA 1
ATOM 3074 C C . ASP A 1 388 ? -7.711 2.592 20.406 1.00 93.50 388 ASP A C 1
ATOM 3076 O O . ASP A 1 388 ? -8.310 2.039 21.325 1.00 93.50 388 ASP A O 1
ATOM 3080 N N . ILE A 1 389 ? -8.306 3.468 19.584 1.00 94.44 389 ILE A N 1
ATOM 3081 C CA . ILE A 1 389 ? -9.738 3.794 19.679 1.00 94.44 389 ILE A CA 1
ATOM 3082 C C . ILE A 1 389 ? -10.580 2.526 19.499 1.00 94.44 389 ILE A C 1
ATOM 3084 O O . ILE A 1 389 ? -11.452 2.256 20.317 1.00 94.44 389 ILE A O 1
ATOM 3088 N N . MET A 1 390 ? -10.312 1.726 18.463 1.00 93.19 390 MET A N 1
ATOM 3089 C CA . MET A 1 390 ? -11.057 0.484 18.212 1.00 93.19 390 MET A CA 1
ATOM 3090 C C . MET A 1 390 ? -10.917 -0.515 19.368 1.00 93.19 390 MET A C 1
ATOM 3092 O O . MET A 1 390 ? -11.900 -1.125 19.781 1.00 93.19 390 MET A O 1
ATOM 3096 N N . LEU A 1 391 ? -9.701 -0.683 19.893 1.00 92.19 391 LEU A N 1
ATOM 3097 C CA . LEU A 1 391 ? -9.413 -1.609 20.988 1.00 92.19 391 LEU A CA 1
ATOM 3098 C C . LEU A 1 391 ? -10.135 -1.190 22.275 1.00 92.19 391 LEU A C 1
ATOM 3100 O O . LEU A 1 391 ? -10.749 -2.028 22.930 1.00 92.19 391 LEU A O 1
ATOM 3104 N N . GLU A 1 392 ? -10.093 0.097 22.624 1.00 93.00 392 GLU A N 1
ATOM 3105 C CA . GLU A 1 392 ? -10.653 0.602 23.880 1.00 93.00 392 GLU A CA 1
ATOM 3106 C C . GLU A 1 392 ? -12.180 0.749 23.831 1.00 93.00 392 GLU A C 1
ATOM 3108 O O . GLU A 1 392 ? -12.862 0.345 24.772 1.00 93.00 392 GLU A O 1
ATOM 3113 N N . VAL A 1 393 ? -12.729 1.258 22.723 1.00 93.44 393 VAL A N 1
ATOM 3114 C CA . VAL A 1 393 ? -14.174 1.500 22.578 1.00 93.44 393 VAL A CA 1
ATOM 3115 C C . VAL A 1 393 ? -14.946 0.199 22.357 1.00 93.44 393 VAL A C 1
ATOM 3117 O O . VAL A 1 393 ? -15.981 -0.006 22.983 1.00 93.44 393 VAL A O 1
ATOM 3120 N N . LEU A 1 394 ? -14.443 -0.699 21.500 1.00 91.31 394 LEU A N 1
ATOM 3121 C CA . LEU A 1 394 ? -15.150 -1.933 21.120 1.00 91.31 394 LEU A CA 1
ATOM 3122 C C . LEU A 1 394 ? -14.668 -3.171 21.891 1.00 91.31 394 LEU A C 1
ATOM 3124 O O . LEU A 1 394 ? -15.213 -4.266 21.735 1.00 91.31 394 LEU A O 1
ATOM 3128 N N . GLY A 1 395 ? -13.637 -3.033 22.732 1.00 88.12 395 GLY A N 1
ATOM 3129 C CA . GLY A 1 395 ? -13.068 -4.154 23.481 1.00 88.12 395 GLY A CA 1
ATOM 3130 C C . GLY A 1 395 ? -12.473 -5.233 22.570 1.00 88.12 395 GLY A C 1
ATOM 3131 O O . GLY A 1 395 ? -12.622 -6.429 22.856 1.00 88.12 395 GLY A O 1
ATOM 3132 N N . LEU A 1 396 ? -11.869 -4.806 21.457 1.00 87.50 396 LEU A N 1
ATOM 3133 C CA . LEU A 1 396 ? -11.110 -5.654 20.538 1.00 87.50 396 LEU A CA 1
ATOM 3134 C C . LEU A 1 396 ? -9.693 -5.881 21.075 1.00 87.50 396 LEU A C 1
ATOM 3136 O O . LEU A 1 396 ? -9.171 -5.082 21.848 1.00 87.50 396 LEU A O 1
ATOM 3140 N N . ASN A 1 397 ? -9.042 -6.943 20.600 1.00 88.75 397 ASN A N 1
ATOM 3141 C CA . ASN A 1 397 ? -7.630 -7.213 20.861 1.00 88.75 397 ASN A CA 1
ATOM 3142 C C . ASN A 1 397 ? -6.836 -7.180 19.554 1.00 88.75 397 ASN A C 1
ATOM 3144 O O . ASN A 1 397 ? -7.295 -7.658 18.513 1.00 88.75 397 ASN A O 1
ATOM 3148 N N . GLN A 1 398 ? -5.613 -6.651 19.608 1.00 88.00 398 GLN A N 1
ATOM 3149 C CA . GLN A 1 398 ? -4.781 -6.512 18.419 1.00 88.00 398 GLN A CA 1
ATOM 3150 C C . GLN A 1 398 ? -4.452 -7.881 17.804 1.00 88.00 398 GLN A C 1
ATOM 3152 O O . GLN A 1 398 ? -3.892 -8.774 18.443 1.00 88.00 398 GLN A O 1
ATOM 3157 N N . GLY A 1 399 ? -4.781 -8.030 16.524 1.00 87.19 399 GLY A N 1
ATOM 3158 C CA . GLY A 1 399 ? -4.557 -9.229 15.730 1.00 87.19 399 GLY A CA 1
ATOM 3159 C C . GLY A 1 399 ? -5.415 -10.432 16.110 1.00 87.19 399 GLY A C 1
ATOM 3160 O O . GLY A 1 399 ? -5.179 -11.513 15.564 1.00 87.19 399 GLY A O 1
ATOM 3161 N N . GLU A 1 400 ? -6.353 -10.307 17.046 1.00 88.44 400 GLU A N 1
ATOM 3162 C CA . GLU A 1 400 ? -7.325 -11.355 17.369 1.00 88.44 400 GLU A CA 1
ATOM 3163 C C . GLU A 1 400 ? -8.619 -11.159 16.575 1.00 88.44 400 GLU A C 1
ATOM 3165 O O . GLU A 1 400 ? -8.970 -10.046 16.190 1.00 88.44 400 GLU A O 1
ATOM 3170 N N . GLU A 1 401 ? -9.300 -12.270 16.295 1.00 88.75 401 GLU A N 1
ATOM 3171 C CA . GLU A 1 401 ? -10.601 -12.272 15.630 1.00 88.75 401 GLU A CA 1
ATOM 3172 C C . GLU A 1 401 ? -11.704 -12.342 16.682 1.00 88.75 401 GLU A C 1
ATOM 3174 O O . GLU A 1 401 ? -11.776 -13.293 17.467 1.00 88.75 401 GLU A O 1
ATOM 3179 N N . PHE A 1 402 ? -12.588 -11.362 16.642 1.00 82.88 402 PHE A N 1
ATOM 3180 C CA . PHE A 1 402 ? -13.809 -11.310 17.418 1.00 82.88 402 PHE A CA 1
ATOM 3181 C C . PHE A 1 402 ? -14.805 -12.362 16.917 1.00 82.88 402 PHE A C 1
ATOM 3183 O O . PHE A 1 402 ? -15.021 -12.491 15.706 1.00 82.88 402 PHE A O 1
ATOM 3190 N N . GLN A 1 403 ? -15.394 -13.147 17.822 1.00 80.38 403 GLN A N 1
ATOM 3191 C CA . GLN A 1 403 ? -16.331 -14.204 17.442 1.00 80.38 403 GLN A CA 1
ATOM 3192 C C . GLN A 1 403 ? -17.758 -13.658 17.348 1.00 80.38 403 GLN A C 1
ATOM 3194 O O . GLN A 1 403 ? -18.102 -12.651 17.956 1.00 80.38 403 GLN A O 1
ATOM 3199 N N . ILE A 1 404 ? -18.629 -14.343 16.601 1.00 77.12 404 ILE A N 1
ATOM 3200 C CA . ILE A 1 404 ? -20.024 -13.898 16.428 1.00 77.12 404 ILE A CA 1
ATOM 3201 C C . ILE A 1 404 ? -20.777 -13.873 17.766 1.00 77.12 404 ILE A C 1
ATO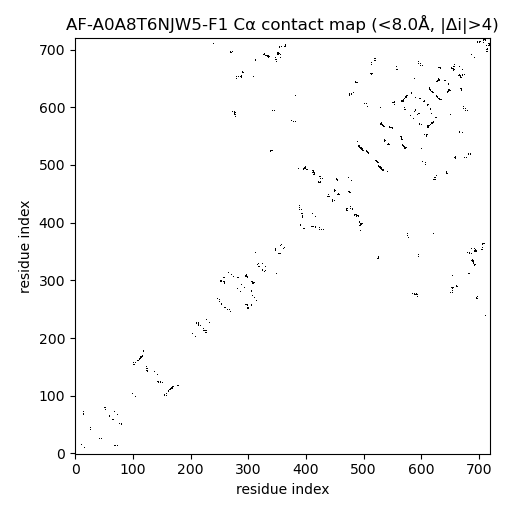M 3203 O O . ILE A 1 404 ? -21.545 -12.950 18.002 1.00 77.12 404 ILE A O 1
ATOM 3207 N N . ALA A 1 405 ? -20.516 -14.831 18.661 1.00 74.38 405 ALA A N 1
ATOM 3208 C CA . ALA A 1 405 ? -21.127 -14.864 19.993 1.00 74.38 405 ALA A CA 1
ATOM 3209 C C . ALA A 1 405 ? -20.819 -13.601 20.822 1.00 74.38 405 ALA A C 1
ATOM 3211 O O . ALA A 1 405 ? -21.617 -13.190 21.660 1.00 74.38 405 ALA A O 1
ATOM 3212 N N . ASP A 1 406 ? -19.686 -12.947 20.561 1.00 75.81 406 ASP A N 1
ATOM 3213 C CA . ASP A 1 406 ? -19.318 -11.714 21.249 1.00 75.81 406 ASP A CA 1
ATOM 3214 C C . ASP A 1 406 ? -20.164 -10.512 20.764 1.00 75.81 406 ASP A C 1
ATOM 3216 O O . ASP A 1 406 ? -20.361 -9.562 21.521 1.00 75.81 406 ASP A O 1
ATOM 3220 N N . LEU A 1 407 ? -20.730 -10.556 19.545 1.00 74.88 407 LEU A N 1
ATOM 3221 C CA . LEU A 1 407 ? -21.587 -9.492 18.982 1.00 74.88 407 LEU A CA 1
ATOM 3222 C C . LEU A 1 407 ? -22.968 -9.401 19.647 1.00 74.88 407 LEU A C 1
ATOM 3224 O O . LEU A 1 407 ? -23.669 -8.405 19.467 1.00 74.88 407 LEU A O 1
ATOM 3228 N N . GLU A 1 408 ? -23.373 -10.428 20.397 1.00 73.25 408 GLU A N 1
ATOM 3229 C CA . GLU A 1 408 ? -24.604 -10.401 21.196 1.00 73.25 408 GLU A CA 1
ATOM 3230 C C . GLU A 1 408 ? -24.434 -9.598 22.492 1.00 73.25 408 GLU A C 1
ATOM 3232 O O . GLU A 1 408 ? -25.415 -9.119 23.057 1.00 73.25 408 GLU A O 1
ATOM 3237 N N . THR A 1 409 ? -23.195 -9.450 22.975 1.00 72.81 409 THR A N 1
ATOM 3238 C CA . THR A 1 409 ? -22.901 -8.872 24.298 1.00 72.81 409 THR A CA 1
ATOM 3239 C C . THR A 1 409 ? -22.089 -7.583 24.252 1.00 72.81 409 THR A C 1
ATOM 3241 O O . THR A 1 409 ? -22.081 -6.851 25.242 1.00 72.81 409 THR A O 1
ATOM 3244 N N . LYS A 1 410 ? -21.407 -7.293 23.138 1.00 77.06 410 LYS A N 1
ATOM 3245 C CA . LYS A 1 410 ? -20.560 -6.106 22.979 1.00 77.06 410 LYS A CA 1
ATOM 3246 C C . LYS A 1 410 ? -21.077 -5.150 21.909 1.00 77.06 410 LYS A C 1
ATOM 3248 O O . LYS A 1 410 ? -21.897 -5.498 21.061 1.00 77.06 410 LYS A O 1
ATOM 3253 N N . ASP A 1 411 ? -20.530 -3.941 21.954 1.00 85.00 411 ASP A N 1
ATOM 3254 C CA . ASP A 1 411 ? -20.825 -2.868 21.017 1.00 85.00 411 ASP A CA 1
ATOM 3255 C C . ASP A 1 411 ? -20.369 -3.239 19.598 1.00 85.00 411 ASP A C 1
ATOM 3257 O O . ASP A 1 411 ? -19.247 -3.699 19.380 1.00 85.00 411 ASP A O 1
ATOM 3261 N N . LYS A 1 412 ? -21.261 -3.047 18.622 1.00 87.19 412 LYS A N 1
ATOM 3262 C CA . LYS A 1 412 ? -21.050 -3.471 17.228 1.00 87.19 412 LYS A CA 1
ATOM 3263 C C . LYS A 1 412 ? -20.253 -2.449 16.421 1.00 87.19 412 LYS A C 1
ATOM 3265 O O . LYS A 1 412 ? -19.528 -2.822 15.513 1.00 87.19 412 LYS A O 1
ATOM 3270 N N . SER A 1 413 ? -20.372 -1.169 16.744 1.00 90.50 413 SER A N 1
ATOM 3271 C CA . SER A 1 413 ? -19.679 -0.065 16.079 1.00 90.50 413 SER A CA 1
ATOM 3272 C C . SER A 1 413 ? -19.312 1.014 17.092 1.00 90.50 413 SER A C 1
ATOM 3274 O O . SER A 1 413 ? -19.824 1.016 18.212 1.00 90.50 413 SER A O 1
ATOM 3276 N N . VAL A 1 414 ? -18.431 1.943 16.703 1.00 92.44 414 VAL A N 1
ATOM 3277 C CA . VAL A 1 414 ? -18.065 3.085 17.558 1.00 92.44 414 VAL A CA 1
ATOM 3278 C C . VAL A 1 414 ? -19.283 3.968 17.837 1.00 92.44 414 VAL A C 1
ATOM 3280 O O . VAL A 1 414 ? -19.463 4.407 18.969 1.00 92.44 414 VAL A O 1
ATOM 3283 N N . GLU A 1 415 ? -20.141 4.177 16.833 1.00 91.38 415 GLU A N 1
ATOM 3284 C CA . GLU A 1 415 ? -21.374 4.964 16.968 1.00 91.38 415 GLU A CA 1
ATOM 3285 C C . GLU A 1 415 ? -22.355 4.329 17.954 1.00 91.38 415 GLU A C 1
ATOM 3287 O O . GLU A 1 415 ? -22.862 5.013 18.837 1.00 91.38 415 GLU A O 1
ATOM 3292 N N . SER A 1 416 ? -22.551 3.013 17.854 1.00 88.62 416 SER A N 1
ATOM 3293 C CA . SER A 1 416 ? -23.461 2.271 18.727 1.00 88.62 416 SER A CA 1
ATOM 3294 C C . SER A 1 416 ? -22.857 1.938 20.092 1.00 88.62 416 SER A C 1
ATOM 3296 O O . SER A 1 416 ? -23.445 1.143 20.824 1.00 88.62 416 SER A O 1
ATOM 3298 N N . SER A 1 417 ? -21.647 2.420 20.387 1.00 91.88 417 SER A N 1
ATOM 3299 C CA . SER A 1 417 ? -20.966 2.094 21.634 1.00 91.88 417 SER A CA 1
ATOM 3300 C C . SER A 1 417 ? -21.548 2.859 22.815 1.00 91.88 417 SER A C 1
ATOM 3302 O O . SER A 1 417 ? -22.235 3.868 22.658 1.00 91.88 417 SER A O 1
ATOM 3304 N N . LYS A 1 418 ? -21.240 2.406 24.032 1.00 90.56 418 LYS A N 1
ATOM 3305 C CA . LYS A 1 418 ? -21.627 3.139 25.249 1.00 90.56 418 LYS A CA 1
ATOM 3306 C C . LYS A 1 418 ? -20.933 4.500 25.414 1.00 90.56 418 LYS A C 1
ATOM 3308 O O . LYS A 1 418 ? -21.319 5.245 26.310 1.00 90.56 418 LYS A O 1
ATOM 3313 N N . TYR A 1 419 ? -19.885 4.774 24.633 1.00 93.81 419 TYR A N 1
ATOM 3314 C CA . TYR A 1 419 ? -19.062 5.971 24.768 1.00 93.81 419 TYR A CA 1
ATOM 3315 C C . TYR A 1 419 ? -19.601 7.104 23.902 1.00 93.81 419 TYR A C 1
ATOM 3317 O O . TYR A 1 419 ? -19.843 6.926 22.708 1.00 93.81 419 TYR A O 1
ATOM 3325 N N . ASP A 1 420 ? -19.718 8.300 24.472 1.00 94.06 420 ASP A N 1
ATOM 3326 C CA . ASP A 1 420 ? -20.050 9.480 23.682 1.00 94.06 420 ASP A CA 1
ATOM 3327 C C . ASP A 1 420 ? -18.810 10.045 22.953 1.00 94.06 420 ASP A C 1
ATOM 3329 O O . ASP A 1 420 ? -17.655 9.783 23.304 1.00 94.06 420 ASP A O 1
ATOM 3333 N N . ARG A 1 421 ? -19.028 10.858 21.909 1.00 96.12 421 ARG A N 1
ATOM 3334 C CA . ARG A 1 421 ? -17.943 11.408 21.070 1.00 96.12 421 ARG A CA 1
ATOM 3335 C C . ARG A 1 421 ? -16.873 12.198 21.845 1.00 96.12 421 ARG A C 1
ATOM 3337 O O . ARG A 1 421 ? -15.750 12.319 21.359 1.00 96.12 421 ARG A O 1
ATOM 3344 N N . HIS A 1 422 ? -17.209 12.757 23.006 1.00 97.19 422 HIS A N 1
ATOM 3345 C CA . HIS A 1 422 ? -16.297 13.492 23.879 1.00 97.19 422 HIS A CA 1
ATOM 3346 C C . HIS A 1 422 ? -15.412 12.549 24.695 1.00 97.19 422 HIS A C 1
ATOM 3348 O O . HIS A 1 422 ? -14.221 12.817 24.865 1.00 97.19 422 HIS A O 1
ATOM 3354 N N . GLU A 1 423 ? -15.967 11.431 25.161 1.00 97.12 423 GLU A N 1
ATOM 3355 C CA . GLU A 1 423 ? -15.213 10.375 25.842 1.00 97.12 423 GLU A CA 1
ATOM 3356 C C . GLU A 1 423 ? -14.251 9.687 24.872 1.00 97.12 423 GLU A C 1
ATOM 3358 O O . GLU A 1 423 ? -13.079 9.489 25.192 1.00 97.12 423 GLU A O 1
ATOM 3363 N N . ILE A 1 424 ? -14.699 9.419 23.640 1.00 97.00 424 ILE A N 1
ATOM 3364 C CA . ILE A 1 424 ? -13.844 8.859 22.585 1.00 97.00 424 ILE A CA 1
ATOM 3365 C C . ILE A 1 424 ? -12.693 9.821 22.249 1.00 97.00 424 ILE A C 1
ATOM 3367 O O . ILE A 1 424 ? -11.560 9.386 22.043 1.00 97.00 424 ILE A O 1
ATOM 3371 N N . MET A 1 425 ? -12.940 11.135 22.242 1.00 97.25 425 MET A N 1
ATOM 3372 C CA . MET A 1 425 ? -11.875 12.130 22.074 1.00 97.25 425 MET A CA 1
ATOM 3373 C C . MET A 1 425 ? -10.855 12.069 23.213 1.00 97.25 425 MET A C 1
ATOM 3375 O O . MET A 1 425 ? -9.654 12.109 22.952 1.00 97.25 425 MET A O 1
ATOM 3379 N N . MET A 1 426 ? -11.299 11.904 24.459 1.00 97.06 426 MET A N 1
ATOM 3380 C CA . MET A 1 426 ? -10.395 11.741 25.601 1.00 97.06 426 MET A CA 1
ATOM 3381 C C . MET A 1 426 ? -9.534 10.473 25.487 1.00 97.06 426 MET A C 1
ATOM 3383 O O . MET A 1 426 ? -8.322 10.533 25.722 1.00 97.06 426 MET A O 1
ATOM 3387 N N . ILE A 1 427 ? -10.132 9.350 25.074 1.00 96.75 427 ILE A N 1
ATOM 3388 C CA . ILE A 1 427 ? -9.427 8.093 24.770 1.00 96.75 427 ILE A CA 1
ATOM 3389 C C . ILE A 1 427 ? -8.358 8.336 23.696 1.00 96.75 427 ILE A C 1
ATOM 3391 O O . ILE A 1 427 ? -7.175 8.038 23.890 1.00 96.75 427 ILE A O 1
ATOM 3395 N N . ALA A 1 428 ? -8.747 8.960 22.583 1.00 96.75 428 ALA A N 1
ATOM 3396 C CA . ALA A 1 428 ? -7.862 9.226 21.457 1.00 96.75 428 ALA A CA 1
ATOM 3397 C C . ALA A 1 428 ? -6.698 10.161 21.822 1.00 96.75 428 ALA A C 1
ATOM 3399 O O . ALA A 1 428 ? -5.557 9.913 21.430 1.00 96.75 428 ALA A O 1
ATOM 3400 N N . LEU A 1 429 ? -6.949 11.215 22.602 1.00 96.56 429 LEU A N 1
ATOM 3401 C CA . LEU A 1 429 ? -5.907 12.125 23.080 1.00 96.56 429 LEU A CA 1
ATOM 3402 C C . LEU A 1 429 ? -4.969 11.457 24.093 1.00 96.56 429 LEU A C 1
ATOM 3404 O O . LEU A 1 429 ? -3.765 11.714 24.088 1.00 96.56 429 LEU A O 1
ATOM 3408 N N . THR A 1 430 ? -5.481 10.543 24.916 1.00 96.06 430 THR A N 1
ATOM 3409 C CA . THR A 1 430 ? -4.654 9.756 25.838 1.00 96.06 430 THR A CA 1
ATOM 3410 C C . THR A 1 430 ? -3.778 8.752 25.083 1.00 96.06 430 THR A C 1
ATOM 3412 O O . THR A 1 430 ? -2.620 8.540 25.446 1.00 96.06 430 THR A O 1
ATOM 3415 N N . SER A 1 431 ? -4.279 8.158 23.999 1.00 94.81 431 SER A N 1
ATOM 3416 C CA . SER A 1 431 ? -3.449 7.390 23.063 1.00 94.81 431 SER A CA 1
ATOM 3417 C C . SER A 1 431 ? -2.385 8.285 22.410 1.00 94.81 431 SER A C 1
ATOM 3419 O O . SER A 1 431 ? -1.194 7.950 22.412 1.00 94.81 431 SER A O 1
ATOM 3421 N N . LEU A 1 432 ? -2.783 9.467 21.922 1.00 93.75 432 LEU A N 1
ATOM 3422 C CA . LEU A 1 432 ? -1.883 10.421 21.277 1.00 93.75 432 LEU A CA 1
ATOM 3423 C C . LEU A 1 432 ? -0.728 10.829 22.199 1.00 93.75 432 LEU A C 1
ATOM 3425 O O . LEU A 1 432 ? 0.421 10.843 21.757 1.00 93.75 432 LEU A O 1
ATOM 3429 N N . SER A 1 433 ? -1.002 11.115 23.474 1.00 92.75 433 SER A N 1
ATOM 3430 C CA . SER A 1 433 ? 0.021 11.533 24.440 1.00 92.75 433 SER A CA 1
ATOM 3431 C C . SER A 1 433 ? 1.055 10.439 24.716 1.00 92.75 433 SER A C 1
ATOM 3433 O O . SER A 1 433 ? 2.250 10.729 24.816 1.00 92.75 433 SER A O 1
ATOM 3435 N N . LYS A 1 434 ? 0.624 9.171 24.754 1.00 90.50 434 LYS A N 1
ATOM 3436 C CA . LYS A 1 434 ? 1.509 8.007 24.908 1.00 90.50 434 LYS A CA 1
ATOM 3437 C C . LYS A 1 434 ? 2.380 7.786 23.670 1.00 90.50 434 LYS A C 1
ATOM 3439 O O . LYS A 1 434 ? 3.561 7.467 23.801 1.00 90.50 434 LYS A O 1
ATOM 3444 N N . ARG A 1 435 ? 1.813 7.950 22.469 1.00 89.50 435 ARG A N 1
ATOM 3445 C CA . ARG A 1 435 ? 2.490 7.673 21.186 1.00 89.50 435 ARG A CA 1
ATOM 3446 C C . ARG A 1 435 ? 3.377 8.817 20.701 1.00 89.50 435 ARG A C 1
ATOM 3448 O O . ARG A 1 435 ? 4.399 8.569 20.063 1.00 89.50 435 ARG A O 1
ATOM 3455 N N . ALA A 1 436 ? 3.019 10.058 21.021 1.00 88.69 436 ALA A N 1
ATOM 3456 C CA . ALA A 1 436 ? 3.752 11.254 20.626 1.00 88.69 436 ALA A CA 1
ATOM 3457 C C . ALA A 1 436 ? 4.110 12.171 21.819 1.00 88.69 436 ALA A C 1
ATOM 3459 O O . ALA A 1 436 ? 3.740 13.347 21.816 1.00 88.69 436 ALA A O 1
ATOM 3460 N N . PRO A 1 437 ? 4.919 11.712 22.805 1.00 84.00 437 PRO A N 1
ATOM 3461 C CA . PRO A 1 437 ? 5.337 12.556 23.936 1.00 84.00 437 PRO A CA 1
ATOM 3462 C C . PRO A 1 437 ? 6.108 13.818 23.518 1.00 84.00 437 PRO A C 1
ATOM 3464 O O . PRO A 1 437 ? 6.209 14.785 24.269 1.00 84.00 437 PRO A O 1
ATOM 3467 N N . TRP A 1 438 ? 6.670 13.822 22.305 1.00 81.25 438 TRP A N 1
ATOM 3468 C CA . TRP A 1 438 ? 7.389 14.958 21.733 1.00 81.25 438 TRP A CA 1
ATOM 3469 C C . TRP A 1 438 ? 6.490 16.168 21.435 1.00 81.25 438 TRP A C 1
ATOM 3471 O O . TRP A 1 438 ? 7.033 17.260 21.284 1.00 81.25 438 TRP A O 1
ATOM 3481 N N . LEU A 1 439 ? 5.158 16.017 21.421 1.00 82.81 439 LEU A N 1
ATOM 3482 C CA . LEU A 1 439 ? 4.209 17.131 21.271 1.00 82.81 439 LEU A CA 1
ATOM 3483 C C . LEU A 1 439 ? 4.280 18.151 22.420 1.00 82.81 439 LEU A C 1
ATOM 3485 O O . LEU A 1 439 ? 3.859 19.286 22.248 1.00 82.81 439 LEU A O 1
ATOM 3489 N N . LEU A 1 440 ? 4.868 17.784 23.565 1.00 77.75 440 LEU A N 1
ATOM 3490 C CA . LEU A 1 440 ? 5.127 18.694 24.691 1.00 77.75 440 LEU A CA 1
ATOM 3491 C C . LEU A 1 440 ? 6.271 19.694 24.441 1.00 77.75 440 LEU A C 1
ATOM 3493 O O . LEU A 1 440 ? 6.511 20.584 25.255 1.00 77.75 440 LEU A O 1
ATOM 3497 N N . ARG A 1 441 ? 7.038 19.537 23.357 1.00 75.06 441 ARG A N 1
ATOM 3498 C CA . ARG A 1 441 ? 8.156 20.436 23.046 1.00 75.06 441 ARG A CA 1
ATOM 3499 C C . ARG A 1 441 ? 7.622 21.770 22.519 1.00 75.06 441 ARG A C 1
ATOM 3501 O O . ARG A 1 441 ? 6.735 21.801 21.680 1.00 75.06 441 ARG A O 1
ATOM 3508 N N . SER A 1 442 ? 8.252 22.875 22.908 1.00 69.62 442 SER A N 1
ATOM 3509 C CA . SER A 1 442 ? 7.895 24.233 22.466 1.00 69.62 442 SER A CA 1
ATOM 3510 C C . SER A 1 442 ? 8.531 24.658 21.130 1.00 69.62 442 SER A C 1
ATOM 3512 O O . SER A 1 442 ? 8.614 25.847 20.831 1.00 69.62 442 SER A O 1
ATOM 3514 N N . ASN A 1 443 ? 9.012 23.709 20.314 1.00 74.62 443 ASN A N 1
ATOM 3515 C CA . ASN A 1 443 ? 9.546 24.028 18.986 1.00 74.62 443 ASN A CA 1
ATOM 3516 C C . ASN A 1 443 ? 8.419 24.153 17.945 1.00 74.62 443 ASN A C 1
ATOM 3518 O O . ASN A 1 443 ? 7.360 23.544 18.093 1.00 74.62 443 ASN A O 1
ATOM 3522 N N . ALA A 1 444 ? 8.664 24.919 16.878 1.00 68.00 444 ALA A N 1
ATOM 3523 C CA . ALA A 1 444 ? 7.653 25.252 15.871 1.00 68.00 444 ALA A CA 1
ATOM 3524 C C . ALA A 1 444 ? 6.970 24.015 15.256 1.00 68.00 444 ALA A C 1
ATOM 3526 O O . ALA A 1 444 ? 5.748 23.992 15.136 1.00 68.00 444 ALA A O 1
ATOM 3527 N N . THR A 1 445 ? 7.731 22.962 14.942 1.00 72.25 445 THR A N 1
ATOM 3528 C CA . THR A 1 445 ? 7.194 21.712 14.381 1.00 72.25 445 THR A CA 1
ATOM 3529 C C . THR A 1 445 ? 6.245 21.012 15.351 1.00 72.25 445 THR A C 1
ATOM 3531 O O . THR A 1 445 ? 5.183 20.547 14.949 1.00 72.25 445 THR A O 1
ATOM 3534 N N . SER A 1 446 ? 6.590 20.954 16.639 1.00 78.12 446 SER A N 1
ATOM 3535 C CA . SER A 1 446 ? 5.761 20.291 17.655 1.00 78.12 446 SER A CA 1
ATOM 3536 C C . SER A 1 446 ? 4.476 21.072 17.912 1.00 78.12 446 SER A C 1
ATOM 3538 O O . SER A 1 446 ? 3.411 20.467 17.935 1.00 78.12 446 SER A O 1
ATOM 3540 N N . VAL A 1 447 ? 4.558 22.406 17.984 1.00 77.19 447 VAL A N 1
ATOM 3541 C CA . VAL A 1 447 ? 3.387 23.293 18.108 1.00 77.19 447 VAL A CA 1
ATOM 3542 C C . VAL A 1 447 ? 2.457 23.143 16.903 1.00 77.19 447 VAL A C 1
ATOM 3544 O O . VAL A 1 447 ? 1.256 22.934 17.064 1.00 77.19 447 VAL A O 1
ATOM 3547 N N . GLN A 1 448 ? 3.005 23.178 15.685 1.00 83.06 448 GLN A N 1
ATOM 3548 C CA . GLN A 1 448 ? 2.217 23.006 14.466 1.00 83.06 448 GLN A CA 1
ATOM 3549 C C . GLN A 1 448 ? 1.543 21.629 14.422 1.00 83.06 448 GLN A C 1
ATOM 3551 O O . GLN A 1 448 ? 0.352 21.538 14.129 1.00 83.06 448 GLN A O 1
ATOM 3556 N N . LYS A 1 449 ? 2.276 20.546 14.712 1.00 85.19 449 LYS A N 1
ATOM 3557 C CA . LYS A 1 449 ? 1.719 19.186 14.666 1.00 85.19 449 LYS A CA 1
ATOM 3558 C C . LYS A 1 449 ? 0.709 18.950 15.795 1.00 85.19 449 LYS A C 1
ATOM 3560 O O . LYS A 1 449 ? -0.282 18.273 15.540 1.00 85.19 449 LYS A O 1
ATOM 3565 N N . LEU A 1 450 ? 0.901 19.527 16.983 1.00 88.81 450 LEU A N 1
ATOM 3566 C CA . LEU A 1 450 ? -0.074 19.489 18.080 1.00 88.81 450 LEU A CA 1
ATOM 3567 C C . LEU A 1 450 ? -1.394 20.133 17.656 1.00 88.81 450 LEU A C 1
ATOM 3569 O O . LEU A 1 450 ? -2.443 19.490 17.731 1.00 88.81 450 LEU A O 1
ATOM 3573 N N . TRP A 1 451 ? -1.324 21.341 17.096 1.00 86.75 451 TRP A N 1
ATOM 3574 C CA . TRP A 1 451 ? -2.494 22.021 16.552 1.00 86.75 451 TRP A CA 1
ATOM 3575 C C . TRP A 1 451 ? -3.162 21.207 15.435 1.00 86.75 451 TRP A C 1
ATOM 3577 O O . TRP A 1 451 ? -4.375 21.017 15.441 1.00 86.75 451 TRP A O 1
ATOM 3587 N N . MET A 1 452 ? -2.390 20.640 14.503 1.00 88.00 452 MET A N 1
ATOM 3588 C CA . MET A 1 452 ? -2.951 19.818 13.423 1.00 88.00 452 MET A CA 1
ATOM 3589 C C . MET A 1 452 ? -3.621 18.533 13.934 1.00 88.00 452 MET A C 1
ATOM 3591 O O . MET A 1 452 ? -4.664 18.136 13.413 1.00 88.00 452 MET A O 1
ATOM 3595 N N . LEU A 1 453 ? -3.013 17.844 14.901 1.00 90.88 453 LEU A N 1
ATOM 3596 C CA . LEU A 1 453 ? -3.478 16.549 15.400 1.00 90.88 453 LEU A CA 1
ATOM 3597 C C . LEU A 1 453 ? -4.649 16.709 16.370 1.00 90.88 453 LEU A C 1
ATOM 3599 O O . LEU A 1 453 ? -5.719 16.165 16.104 1.00 90.88 453 LEU A O 1
ATOM 3603 N N . ALA A 1 454 ? -4.448 17.464 17.449 1.00 92.56 454 ALA A N 1
ATOM 3604 C CA . ALA A 1 454 ? -5.398 17.606 18.550 1.00 92.56 454 ALA A CA 1
ATOM 3605 C C . ALA A 1 454 ? -6.317 18.830 18.411 1.00 92.56 454 ALA A C 1
ATOM 3607 O O . ALA A 1 454 ? -7.365 18.884 19.049 1.00 92.56 454 ALA A O 1
ATOM 3608 N N . GLY A 1 455 ? -5.955 19.815 17.579 1.00 91.38 455 GLY A N 1
ATOM 3609 C CA . GLY A 1 455 ? -6.682 21.086 17.513 1.00 91.38 455 GLY A CA 1
ATOM 3610 C C . GLY A 1 455 ? -6.476 21.958 18.752 1.00 91.38 455 GLY A C 1
ATOM 3611 O O . GLY A 1 455 ? -7.389 22.702 19.100 1.00 91.38 455 GLY A O 1
ATOM 3612 N N . MET A 1 456 ? -5.321 21.825 19.410 1.00 92.31 456 MET A N 1
ATOM 3613 C CA . MET A 1 456 ? -4.955 22.529 20.641 1.00 92.31 456 MET A CA 1
ATOM 3614 C C . MET A 1 456 ? -3.669 23.325 20.464 1.00 92.31 456 MET A C 1
ATOM 3616 O O . MET A 1 456 ? -2.806 22.948 19.663 1.00 92.31 456 MET A O 1
ATOM 3620 N N . ASP A 1 457 ? -3.513 24.378 21.255 1.00 89.12 457 ASP A N 1
ATOM 3621 C CA . ASP A 1 457 ? -2.198 24.955 21.514 1.00 89.12 457 ASP A CA 1
ATOM 3622 C C . ASP A 1 457 ? -1.456 24.231 22.659 1.00 89.12 457 ASP A C 1
ATOM 3624 O O . ASP A 1 457 ? -1.946 23.279 23.272 1.00 89.12 457 ASP A O 1
ATOM 3628 N N . THR A 1 458 ? -0.215 24.650 22.917 1.00 88.25 458 THR A N 1
ATOM 3629 C CA . THR A 1 458 ? 0.643 24.039 23.942 1.00 88.25 458 THR A CA 1
ATOM 3630 C C . THR A 1 458 ? 0.089 24.210 25.358 1.00 88.25 458 THR A C 1
ATOM 3632 O O . THR A 1 458 ? 0.267 23.314 26.182 1.00 88.25 458 THR A O 1
ATOM 3635 N N . GLU A 1 459 ? -0.543 25.344 25.666 1.00 88.25 459 GLU A N 1
ATOM 3636 C CA . GLU A 1 459 ? -1.069 25.635 27.003 1.00 88.25 459 GLU A CA 1
ATOM 3637 C C . GLU A 1 459 ? -2.317 24.793 27.279 1.00 88.25 459 GLU A C 1
ATOM 3639 O O . GLU A 1 459 ? -2.403 24.139 28.323 1.00 88.25 459 GLU A O 1
ATOM 3644 N N . GLU A 1 460 ? -3.229 24.723 26.306 1.00 92.31 460 GLU A N 1
ATOM 3645 C CA . GLU A 1 460 ? -4.399 23.844 26.335 1.00 92.31 460 GLU A CA 1
ATOM 3646 C C . GLU A 1 460 ? -3.985 22.378 26.507 1.00 92.31 460 GLU A C 1
ATOM 3648 O O . GLU A 1 460 ? -4.526 21.679 27.364 1.00 92.31 460 GLU A O 1
ATOM 3653 N N . TRP A 1 461 ? -2.985 21.915 25.750 1.00 94.56 461 TRP A N 1
ATOM 3654 C CA . TRP A 1 461 ? -2.509 20.533 25.822 1.00 94.56 461 TRP A CA 1
ATOM 3655 C C . TRP A 1 461 ? -1.876 20.184 27.168 1.00 94.56 461 TRP A C 1
ATOM 3657 O O . TRP A 1 461 ? -2.171 19.132 27.731 1.00 94.56 461 TRP A O 1
ATOM 3667 N N . VAL A 1 462 ? -1.024 21.058 27.714 1.00 91.44 462 VAL A N 1
ATOM 3668 C CA . VAL A 1 462 ? -0.407 20.842 29.035 1.00 91.44 462 VAL A CA 1
ATOM 3669 C C . VAL A 1 462 ? -1.467 20.837 30.134 1.00 91.44 462 VAL A C 1
ATOM 3671 O O . VAL A 1 462 ? -1.423 19.983 31.020 1.00 91.44 462 VAL A O 1
ATOM 3674 N N . THR A 1 463 ? -2.434 21.751 30.057 1.00 93.38 463 THR A N 1
ATOM 3675 C CA . THR A 1 463 ? -3.545 21.828 31.013 1.00 93.38 463 THR A CA 1
ATOM 3676 C C . THR A 1 463 ? -4.402 20.567 30.956 1.00 93.38 463 THR A C 1
ATOM 3678 O O . THR A 1 463 ? -4.671 19.958 31.990 1.00 93.38 463 THR A O 1
ATOM 3681 N N . TRP A 1 464 ? -4.762 20.123 29.750 1.00 95.56 464 TRP A N 1
ATOM 3682 C CA . TRP A 1 464 ? -5.537 18.902 29.553 1.00 95.56 464 TRP A CA 1
ATOM 3683 C C . TRP A 1 464 ? -4.772 17.652 30.011 1.00 95.56 464 TRP A C 1
ATOM 3685 O O . TRP A 1 464 ? -5.348 16.781 30.647 1.00 95.56 464 TRP A O 1
ATOM 3695 N N . LEU A 1 465 ? -3.457 17.564 29.781 1.00 94.25 465 LEU A N 1
ATOM 3696 C CA . LEU A 1 465 ? -2.645 16.443 30.277 1.00 94.25 465 LEU A CA 1
ATOM 3697 C C . LEU A 1 465 ? -2.569 16.376 31.807 1.00 94.25 465 LEU A C 1
ATOM 3699 O O . LEU A 1 465 ? -2.418 15.284 32.356 1.00 94.25 465 LEU A O 1
ATOM 3703 N N . ALA A 1 466 ? -2.641 17.521 32.489 1.00 93.75 466 ALA A N 1
ATOM 3704 C CA . ALA A 1 466 ? -2.652 17.572 33.947 1.00 93.75 466 ALA A CA 1
ATOM 3705 C C . ALA A 1 466 ? -3.989 17.091 34.534 1.00 93.75 466 ALA A C 1
ATOM 3707 O O . ALA A 1 466 ? -3.995 16.497 35.613 1.00 93.75 466 ALA A O 1
ATOM 3708 N N . ASN A 1 467 ? -5.098 17.322 33.825 1.00 94.50 467 ASN A N 1
ATOM 3709 C CA . ASN A 1 467 ? -6.433 16.865 34.205 1.00 94.50 467 ASN A CA 1
ATOM 3710 C C . ASN A 1 467 ? -7.239 16.434 32.961 1.00 94.50 467 ASN A C 1
ATOM 3712 O O . ASN A 1 467 ? -7.998 17.244 32.422 1.00 94.50 467 ASN A O 1
ATOM 3716 N N . PRO A 1 468 ? -7.052 15.190 32.472 1.00 94.62 468 PRO A N 1
ATOM 3717 C CA . PRO A 1 468 ? -7.727 14.718 31.266 1.00 94.62 468 PRO A CA 1
ATOM 3718 C C . PRO A 1 468 ? -9.236 14.603 31.475 1.00 94.62 468 PRO A C 1
ATOM 3720 O O . PRO A 1 468 ? -9.692 13.861 32.343 1.00 94.62 468 PRO A O 1
ATOM 3723 N N . GLU A 1 469 ? -10.004 15.303 30.643 1.00 95.00 469 GLU A N 1
ATOM 3724 C CA . GLU A 1 469 ? -11.470 15.295 30.676 1.00 95.00 469 GLU A CA 1
ATOM 3725 C C . GLU A 1 469 ? -12.064 15.110 29.264 1.00 95.00 469 GLU A C 1
ATOM 3727 O O . GLU A 1 469 ? -11.412 15.470 28.269 1.00 95.00 469 GLU A O 1
ATOM 3732 N N . PRO A 1 470 ? -13.296 14.564 29.148 1.00 96.94 470 PRO A N 1
ATOM 3733 C CA . PRO A 1 470 ? -14.025 14.478 27.883 1.00 96.94 470 PRO A CA 1
ATOM 3734 C C . PRO A 1 470 ? -14.178 15.842 27.204 1.00 96.94 470 PRO A C 1
ATOM 3736 O O . PRO A 1 470 ? -14.533 16.834 27.839 1.00 96.94 470 PRO A O 1
ATOM 3739 N N . MET A 1 471 ? -13.950 15.902 25.890 1.00 95.75 471 MET A N 1
ATOM 3740 C CA . MET A 1 471 ? -14.036 17.157 25.136 1.00 95.75 471 MET A CA 1
ATOM 3741 C C . MET A 1 471 ? -14.445 16.959 23.680 1.00 95.75 471 MET A C 1
ATOM 3743 O O . MET A 1 471 ? -14.294 15.881 23.123 1.00 95.75 471 MET A O 1
ATOM 3747 N N . SER A 1 472 ? -14.950 18.008 23.028 1.00 95.81 472 SER A N 1
ATOM 3748 C CA . SER A 1 472 ? -15.475 17.862 21.667 1.00 95.81 472 SER A CA 1
ATOM 3749 C C . SER A 1 472 ? -14.370 17.482 20.668 1.00 95.81 472 SER A C 1
ATOM 3751 O O . SER A 1 472 ? -13.268 18.032 20.760 1.00 95.81 472 SER A O 1
ATOM 3753 N N . PRO A 1 473 ? -14.661 16.611 19.680 1.00 95.81 473 PRO A N 1
ATOM 3754 C CA . PRO A 1 473 ? -13.722 16.263 18.615 1.00 95.81 473 PRO A CA 1
ATOM 3755 C C . PRO A 1 473 ? -13.152 17.493 17.895 1.00 95.81 473 PRO A C 1
ATOM 3757 O O . PRO A 1 473 ? -13.896 18.362 17.437 1.00 95.81 473 PRO A O 1
ATOM 3760 N N . ARG A 1 474 ? -11.819 17.570 17.797 1.00 94.31 474 ARG A N 1
ATOM 3761 C CA . ARG A 1 474 ? -11.070 18.654 17.136 1.00 94.31 474 ARG A CA 1
ATOM 3762 C C . ARG A 1 474 ? -9.817 18.120 16.441 1.00 94.31 474 ARG A C 1
ATOM 3764 O O . ARG A 1 474 ? -9.332 17.033 16.750 1.00 94.31 474 ARG A O 1
ATOM 3771 N N . GLY A 1 475 ? -9.290 18.897 15.496 1.00 91.25 475 GLY A N 1
ATOM 3772 C CA . GLY A 1 475 ? -8.106 18.521 14.720 1.00 91.25 475 GLY A CA 1
ATOM 3773 C C . GLY A 1 475 ? -8.318 17.260 13.873 1.00 91.25 475 GLY A C 1
ATOM 3774 O O . GLY A 1 475 ? -9.443 16.825 13.617 1.00 91.25 475 GLY A O 1
ATOM 3775 N N . ARG A 1 476 ? -7.218 16.655 13.418 1.00 90.75 476 ARG A N 1
ATOM 3776 C CA . ARG A 1 476 ? -7.257 15.397 12.652 1.00 90.75 476 ARG A CA 1
ATOM 3777 C C . ARG A 1 476 ? -7.762 14.222 13.484 1.00 90.75 476 ARG A C 1
ATOM 3779 O O . ARG A 1 476 ? -8.475 13.384 12.945 1.00 90.75 476 ARG A O 1
ATOM 3786 N N . VAL A 1 477 ? -7.434 14.175 14.777 1.00 94.00 477 VAL A N 1
ATOM 3787 C CA . VAL A 1 477 ? -7.953 13.146 15.691 1.00 94.00 477 VAL A CA 1
ATOM 3788 C C . VAL A 1 477 ? -9.477 13.213 15.746 1.00 94.00 477 VAL A C 1
ATOM 3790 O O . VAL A 1 477 ? -10.141 12.200 15.553 1.00 94.00 477 VAL A O 1
ATOM 3793 N N . GLY A 1 478 ? -10.037 14.416 15.885 1.00 95.50 478 GLY A N 1
ATOM 3794 C CA . GLY A 1 478 ? -11.479 14.614 15.847 1.00 95.50 478 GLY A CA 1
ATOM 3795 C C . GLY A 1 478 ? -12.118 14.182 14.528 1.00 95.50 478 GLY A C 1
ATOM 3796 O O . GLY A 1 478 ? -13.175 13.563 14.542 1.00 95.50 478 GLY A O 1
ATOM 3797 N N . SER A 1 479 ? -11.455 14.418 13.390 1.00 93.31 479 SER A N 1
ATOM 3798 C CA . SER A 1 479 ? -11.942 13.941 12.088 1.00 93.31 479 SER A CA 1
ATOM 3799 C C . SER A 1 479 ? -12.016 12.410 12.001 1.00 93.31 479 SER A C 1
ATOM 3801 O O . SER A 1 479 ? -12.953 11.891 11.396 1.00 93.31 479 SER A O 1
ATOM 3803 N N . ILE A 1 480 ? -11.064 11.688 12.605 1.00 94.50 480 ILE A N 1
ATOM 3804 C CA . ILE A 1 480 ? -11.096 10.217 12.676 1.00 94.50 480 ILE A CA 1
ATOM 3805 C C . ILE A 1 480 ? -12.310 9.756 13.488 1.00 94.50 480 ILE A C 1
ATOM 3807 O O . ILE A 1 480 ? -13.037 8.868 13.050 1.00 94.50 480 ILE A O 1
ATOM 3811 N N . ILE A 1 481 ? -12.560 10.397 14.631 1.00 95.75 481 ILE A N 1
ATOM 3812 C CA . ILE A 1 481 ? -13.707 10.091 15.495 1.00 95.75 481 ILE A CA 1
ATOM 3813 C C . ILE A 1 481 ? -15.014 10.358 14.751 1.00 95.75 481 ILE A C 1
ATOM 3815 O O . ILE A 1 481 ? -15.870 9.486 14.682 1.00 95.75 481 ILE A O 1
ATOM 3819 N N . ASP A 1 482 ? -15.154 11.528 14.130 1.00 94.50 482 ASP A N 1
ATOM 3820 C CA . ASP A 1 482 ? -16.364 11.904 13.394 1.00 94.50 482 ASP A CA 1
ATOM 3821 C C . ASP A 1 482 ? -16.671 10.958 12.226 1.00 94.50 482 ASP A C 1
ATOM 3823 O O . ASP A 1 482 ? -17.835 10.764 11.881 1.00 94.50 482 ASP A O 1
ATOM 3827 N N . MET A 1 483 ? -15.645 10.379 11.602 1.00 93.25 483 MET A N 1
ATOM 3828 C CA . MET A 1 483 ? -15.795 9.373 10.552 1.00 93.25 483 MET A CA 1
ATOM 3829 C C . MET A 1 483 ? -16.308 8.037 11.115 1.00 93.25 483 MET A C 1
ATOM 3831 O O . MET A 1 483 ? -17.249 7.467 10.557 1.00 93.25 483 MET A O 1
ATOM 3835 N N . GLU A 1 484 ? -15.730 7.547 12.213 1.00 94.81 484 GLU A N 1
ATOM 3836 C CA . GLU A 1 484 ? -16.174 6.301 12.858 1.00 94.81 484 GLU A CA 1
ATOM 3837 C C . GLU A 1 484 ? -17.589 6.439 13.437 1.00 94.81 484 GLU A C 1
ATOM 3839 O O . GLU A 1 484 ? -18.417 5.551 13.256 1.00 94.81 484 GLU A O 1
ATOM 3844 N N . MET A 1 485 ? -17.924 7.602 14.005 1.00 92.81 485 MET A N 1
ATOM 3845 C CA . MET A 1 485 ? -19.272 7.926 14.496 1.00 92.81 485 MET A CA 1
ATOM 3846 C C . MET A 1 485 ? -20.335 8.005 13.387 1.00 92.81 485 MET A C 1
ATOM 3848 O O . MET A 1 485 ? -21.519 8.092 13.684 1.00 92.81 485 MET A O 1
ATOM 3852 N N . ARG A 1 486 ? -19.957 8.012 12.101 1.00 91.12 486 ARG A N 1
ATOM 3853 C CA . ARG A 1 486 ? -20.908 7.949 10.970 1.00 91.12 486 ARG A CA 1
ATOM 3854 C C . ARG A 1 486 ? -21.113 6.528 10.445 1.00 91.12 486 ARG A C 1
ATOM 3856 O O . ARG A 1 486 ? -21.928 6.327 9.547 1.00 91.12 486 ARG A O 1
ATOM 3863 N N . THR A 1 487 ? -20.361 5.560 10.963 1.00 88.19 487 THR A N 1
ATOM 3864 C CA . THR A 1 487 ? -20.283 4.201 10.424 1.00 88.19 487 THR A CA 1
ATOM 3865 C C . THR A 1 487 ? -20.909 3.218 11.409 1.00 88.19 487 THR A C 1
ATOM 3867 O O . THR A 1 487 ? -20.223 2.656 12.254 1.00 88.19 487 THR A O 1
ATOM 3870 N N . LEU A 1 488 ? -22.225 3.027 11.290 1.00 87.06 488 LEU A N 1
ATOM 3871 C CA . LEU A 1 488 ? -23.017 2.132 12.147 1.00 87.06 488 LEU A CA 1
ATOM 3872 C C . LEU A 1 488 ? -23.177 0.720 11.560 1.00 87.06 488 LEU A C 1
ATOM 3874 O O . LEU A 1 488 ? -23.331 -0.252 12.290 1.00 87.06 488 LEU A O 1
ATOM 3878 N N . GLY A 1 489 ? -23.176 0.602 10.231 1.00 84.25 489 GLY A N 1
ATOM 3879 C CA . GLY A 1 489 ? -23.558 -0.632 9.542 1.00 84.25 489 GLY A CA 1
ATOM 3880 C C . GLY A 1 489 ? -22.645 -1.840 9.816 1.00 84.25 489 GLY A C 1
ATOM 3881 O O . GLY A 1 489 ? -23.149 -2.901 10.180 1.00 84.25 489 GLY A O 1
ATOM 3882 N N . PRO A 1 490 ? -21.320 -1.730 9.602 1.00 90.44 490 PRO A N 1
ATOM 3883 C CA . PRO A 1 490 ? -20.406 -2.852 9.759 1.00 90.44 490 PRO A CA 1
ATOM 3884 C C . PRO A 1 490 ? -19.925 -3.016 11.200 1.00 90.44 490 PRO A C 1
ATOM 3886 O O . PRO A 1 490 ? -19.665 -2.027 11.883 1.00 90.44 490 PRO A O 1
ATOM 3889 N N . ALA A 1 491 ? -19.678 -4.266 11.598 1.00 93.44 491 ALA A N 1
ATOM 3890 C CA . ALA A 1 491 ? -19.040 -4.589 12.869 1.00 93.44 491 ALA A CA 1
ATOM 3891 C C . ALA A 1 491 ? -17.547 -4.914 12.686 1.00 93.44 491 ALA A C 1
ATOM 3893 O O . ALA A 1 491 ? -17.239 -5.916 12.036 1.00 93.44 491 ALA A O 1
ATOM 3894 N N . PRO A 1 492 ? -16.600 -4.128 13.235 1.00 94.19 492 PRO A N 1
ATOM 3895 C CA . PRO A 1 492 ? -15.182 -4.471 13.180 1.00 94.19 492 PRO A CA 1
ATOM 3896 C C . PRO A 1 492 ? -14.916 -5.745 13.984 1.00 94.19 492 PRO A C 1
ATOM 3898 O O . PRO A 1 492 ? -15.105 -5.772 15.196 1.00 94.19 492 PRO A O 1
ATOM 3901 N N . ILE A 1 493 ? -14.461 -6.802 13.314 1.00 94.12 493 ILE A N 1
ATOM 3902 C CA . ILE A 1 493 ? -14.182 -8.101 13.948 1.00 94.12 493 ILE A CA 1
ATOM 3903 C C . ILE A 1 493 ? -12.691 -8.402 14.065 1.00 94.12 493 ILE A C 1
ATOM 3905 O O . ILE A 1 493 ? -12.309 -9.324 14.776 1.00 94.12 493 ILE A O 1
ATOM 3909 N N . ALA A 1 494 ? -11.830 -7.665 13.369 1.00 93.81 494 ALA A N 1
ATOM 3910 C CA . ALA A 1 494 ? -10.391 -7.787 13.548 1.00 93.81 494 ALA A CA 1
ATOM 3911 C C . ALA A 1 494 ? -9.684 -6.485 13.175 1.00 93.81 494 ALA A C 1
ATOM 3913 O O . ALA A 1 494 ? -10.054 -5.819 12.205 1.00 93.81 494 ALA A O 1
ATOM 3914 N N . VAL A 1 495 ? -8.630 -6.168 13.923 1.00 94.00 495 VAL A N 1
ATOM 3915 C CA . VAL A 1 495 ? -7.708 -5.057 13.659 1.00 94.00 495 VAL A CA 1
ATOM 3916 C C . VAL A 1 495 ? -6.288 -5.606 13.698 1.00 94.00 495 VAL A C 1
ATOM 3918 O O . VAL A 1 495 ? -5.974 -6.408 14.577 1.00 94.00 495 VAL A O 1
ATOM 3921 N N . GLU A 1 496 ? -5.429 -5.204 12.760 1.00 93.19 496 GLU A N 1
ATOM 3922 C CA . GLU A 1 496 ? -4.053 -5.717 12.624 1.00 93.19 496 GLU A CA 1
ATOM 3923 C C . GLU A 1 496 ? -4.004 -7.257 12.522 1.00 93.19 496 GLU A C 1
ATOM 3925 O O . GLU A 1 496 ? -3.205 -7.944 13.169 1.00 93.19 496 GLU A O 1
ATOM 3930 N N . TRP A 1 497 ? -4.891 -7.835 11.709 1.00 94.81 497 TRP A N 1
ATOM 3931 C CA . TRP A 1 497 ? -5.003 -9.283 11.561 1.00 94.81 497 TRP A CA 1
ATOM 3932 C C . TRP A 1 497 ? -3.847 -9.859 10.739 1.00 94.81 497 TRP A C 1
ATOM 3934 O O . TRP A 1 497 ? -3.710 -9.592 9.543 1.00 94.81 497 TRP A O 1
ATOM 3944 N N . SER A 1 498 ? -3.003 -10.675 11.374 1.00 94.06 498 SER A N 1
ATOM 3945 C CA . SER A 1 498 ? -1.822 -11.247 10.723 1.00 94.06 498 SER A CA 1
ATOM 3946 C C . SER A 1 498 ? -2.129 -12.543 9.975 1.00 94.06 498 SER A C 1
ATOM 3948 O O . SER A 1 498 ? -2.534 -13.545 10.571 1.00 94.06 498 SER A O 1
ATOM 3950 N N . LEU A 1 499 ? -1.761 -12.575 8.692 1.00 91.50 499 LEU A N 1
ATOM 3951 C CA . LEU A 1 499 ? -1.841 -13.769 7.846 1.00 91.50 499 LEU A CA 1
ATOM 3952 C C . LEU A 1 499 ? -0.965 -14.921 8.374 1.00 91.50 499 LEU A C 1
ATOM 3954 O O . LEU A 1 499 ? -1.227 -16.082 8.073 1.00 91.50 499 LEU A O 1
ATOM 3958 N N . SER A 1 500 ? 0.074 -14.624 9.166 1.00 81.06 500 SER A N 1
ATOM 3959 C CA . SER A 1 500 ? 0.988 -15.641 9.706 1.00 81.06 500 SER A CA 1
ATOM 3960 C C . SER A 1 500 ? 0.379 -16.516 10.805 1.00 81.06 500 SER A C 1
ATOM 3962 O O . SER A 1 500 ? 0.974 -17.535 11.151 1.00 81.06 500 SER A O 1
ATOM 3964 N N . LYS A 1 501 ? -0.779 -16.137 11.370 1.00 73.94 501 LYS A N 1
ATOM 3965 C CA . LYS A 1 501 ? -1.445 -16.910 12.432 1.00 73.94 501 LYS A CA 1
ATOM 3966 C C . LYS A 1 501 ? -2.086 -18.205 11.922 1.00 73.94 501 LYS A C 1
ATOM 3968 O O . LYS A 1 501 ? -2.301 -19.125 12.707 1.00 73.94 501 LYS A O 1
ATOM 3973 N N . LYS A 1 502 ? -2.410 -18.291 10.630 1.00 76.00 502 LYS A N 1
ATOM 3974 C CA . LYS A 1 502 ? -3.028 -19.478 10.018 1.00 76.00 502 LYS A CA 1
ATOM 3975 C C . LYS A 1 502 ? -1.967 -20.317 9.295 1.00 76.00 502 LYS A C 1
ATOM 3977 O O . LYS A 1 502 ? -0.840 -19.875 9.071 1.00 76.00 502 LYS A O 1
ATOM 3982 N N . LYS A 1 503 ? -2.329 -21.553 8.924 1.00 75.94 503 LYS A N 1
ATOM 3983 C CA . LYS A 1 503 ? -1.514 -22.378 8.013 1.00 75.94 503 LYS A CA 1
ATOM 3984 C C . LYS A 1 503 ? -1.242 -21.609 6.715 1.00 75.94 503 LYS A C 1
ATOM 3986 O O . LYS A 1 503 ? -1.989 -20.704 6.362 1.00 75.94 503 LYS A O 1
ATOM 3991 N N . GLU A 1 504 ? -0.173 -21.997 6.025 1.00 89.06 504 GLU A N 1
ATOM 3992 C CA . GLU A 1 504 ? 0.325 -21.363 4.801 1.00 89.06 504 GLU A CA 1
ATOM 3993 C C . GLU A 1 504 ? -0.802 -20.930 3.835 1.00 89.06 504 GLU A C 1
ATOM 3995 O O . GLU A 1 504 ? -1.456 -21.769 3.217 1.00 89.06 504 GLU A O 1
ATOM 4000 N N . ILE A 1 505 ? -1.032 -19.614 3.709 1.00 95.06 505 ILE A N 1
ATOM 4001 C CA . ILE A 1 505 ? -2.053 -19.050 2.813 1.00 95.06 505 ILE A CA 1
ATOM 4002 C C . ILE A 1 505 ? -1.470 -18.970 1.401 1.00 95.06 505 ILE A C 1
ATOM 4004 O O . ILE A 1 505 ? -0.735 -18.037 1.066 1.00 95.06 505 ILE A O 1
ATOM 4008 N N . VAL A 1 506 ? -1.792 -19.957 0.567 1.00 96.56 506 VAL A N 1
ATOM 4009 C CA . VAL A 1 506 ? -1.328 -20.029 -0.825 1.00 96.56 506 VAL A CA 1
ATOM 4010 C C . VAL A 1 506 ? -2.354 -19.393 -1.757 1.00 96.56 506 VAL A C 1
ATOM 4012 O O . VAL A 1 506 ? -3.486 -19.857 -1.863 1.00 96.56 506 VAL A O 1
ATOM 4015 N N . ILE A 1 507 ? -1.948 -18.341 -2.465 1.00 96.56 507 ILE A N 1
ATOM 4016 C CA . ILE A 1 507 ? -2.757 -17.696 -3.497 1.00 96.56 507 ILE A CA 1
ATOM 4017 C C . ILE A 1 507 ? -2.432 -18.328 -4.850 1.00 96.56 507 ILE A C 1
ATOM 4019 O O . ILE A 1 507 ? -1.289 -18.308 -5.311 1.00 96.56 507 ILE A O 1
ATOM 4023 N N . GLU A 1 508 ? -3.469 -18.840 -5.509 1.00 95.94 508 GLU A N 1
ATOM 4024 C CA . GLU A 1 508 ? -3.414 -19.406 -6.854 1.00 95.94 508 GLU A CA 1
ATOM 4025 C C . GLU A 1 508 ? -4.591 -18.892 -7.693 1.00 95.94 508 GLU A C 1
ATOM 4027 O O . GLU A 1 508 ? -5.700 -18.704 -7.188 1.00 95.94 508 GLU A O 1
ATOM 4032 N N . VAL A 1 509 ? -4.338 -18.653 -8.983 1.00 94.06 509 VAL A N 1
ATOM 4033 C CA . VAL A 1 509 ? -5.364 -18.252 -9.953 1.00 94.06 509 VAL A CA 1
ATOM 4034 C C . VAL A 1 509 ? -5.533 -19.369 -10.988 1.00 94.06 509 VAL A C 1
ATOM 4036 O O . VAL A 1 509 ? -4.548 -19.711 -11.652 1.00 94.06 509 VAL A O 1
ATOM 4039 N N . PRO A 1 510 ? -6.749 -19.915 -11.179 1.00 92.25 510 PRO A N 1
ATOM 4040 C CA . PRO A 1 510 ? -7.014 -20.921 -12.202 1.00 92.25 510 PRO A CA 1
ATOM 4041 C C . PRO A 1 510 ? -6.656 -20.416 -13.600 1.00 92.25 510 PRO A C 1
ATOM 4043 O O . PRO A 1 510 ? -7.043 -19.313 -13.985 1.00 92.25 510 PRO A O 1
ATOM 4046 N N . LYS A 1 511 ? -5.960 -21.239 -14.394 1.00 88.56 511 LYS A N 1
ATOM 4047 C CA . LYS A 1 511 ? -5.467 -20.858 -15.733 1.00 88.56 511 LYS A CA 1
ATOM 4048 C C . LYS A 1 511 ? -6.572 -20.394 -16.686 1.00 88.56 511 LYS A C 1
ATOM 4050 O O . LYS A 1 511 ? -6.298 -19.590 -17.566 1.00 88.56 511 LYS A O 1
ATOM 4055 N N . GLN A 1 512 ? -7.798 -20.887 -16.518 1.00 89.81 512 GLN A N 1
ATOM 4056 C CA . GLN A 1 512 ? -8.957 -20.510 -17.333 1.00 89.81 512 GLN A CA 1
ATOM 4057 C C . GLN A 1 512 ? -9.367 -19.046 -17.124 1.00 89.81 512 GLN A C 1
ATOM 4059 O O . GLN A 1 512 ? -9.888 -18.425 -18.042 1.00 89.81 512 GLN A O 1
ATOM 4064 N N . LEU A 1 513 ? -9.102 -18.490 -15.937 1.00 91.00 513 LEU A N 1
ATOM 4065 C CA . LEU A 1 513 ? -9.454 -17.115 -15.570 1.00 91.00 513 LEU A CA 1
ATOM 4066 C C . LEU A 1 513 ? -8.311 -16.118 -15.827 1.00 91.00 513 LEU A C 1
ATOM 4068 O O . LEU A 1 513 ? -8.458 -14.927 -15.555 1.00 91.00 513 LEU A O 1
ATOM 4072 N N . VAL A 1 514 ? -7.171 -16.598 -16.330 1.00 86.50 514 VAL A N 1
ATOM 4073 C CA . VAL A 1 514 ? -5.956 -15.816 -16.593 1.00 86.50 514 VAL A CA 1
ATOM 4074 C C . VAL A 1 514 ? -5.844 -15.521 -18.086 1.00 86.50 514 VAL A C 1
ATOM 4076 O O . VAL A 1 514 ? -6.179 -16.347 -18.935 1.00 86.50 514 VAL A O 1
ATOM 4079 N N . GLU A 1 515 ? -5.339 -14.339 -18.440 1.00 84.69 515 GLU A N 1
ATOM 4080 C CA . GLU A 1 515 ? -5.156 -13.973 -19.841 1.00 84.69 515 GLU A CA 1
ATOM 4081 C C . GLU A 1 515 ? -4.072 -14.849 -20.497 1.00 84.69 515 GLU A C 1
ATOM 4083 O O . GLU A 1 515 ? -3.002 -15.050 -19.929 1.00 84.69 515 GLU A O 1
ATOM 4088 N N . LYS A 1 516 ? -4.295 -15.326 -21.733 1.00 78.38 516 LYS A N 1
ATOM 4089 C CA . LYS A 1 516 ? -3.439 -16.337 -22.405 1.00 78.38 516 LYS A CA 1
ATOM 4090 C C . LYS A 1 516 ? -1.928 -16.048 -22.401 1.00 78.38 516 LYS A C 1
ATOM 4092 O O . LYS A 1 516 ? -1.132 -16.978 -22.468 1.00 78.38 516 LYS A O 1
ATOM 4097 N N . ARG A 1 517 ? -1.524 -14.773 -22.395 1.00 77.06 517 ARG A N 1
ATOM 4098 C CA . ARG A 1 517 ? -0.111 -14.346 -22.437 1.00 77.06 517 ARG A CA 1
ATOM 4099 C C . ARG A 1 517 ? 0.529 -14.216 -21.051 1.00 77.06 517 ARG A C 1
ATOM 4101 O O . ARG A 1 517 ? 1.747 -14.079 -20.967 1.00 77.06 517 ARG A O 1
ATOM 4108 N N . ARG A 1 518 ? -0.264 -14.216 -19.978 1.00 87.62 518 ARG A N 1
ATOM 4109 C CA . ARG A 1 518 ? 0.212 -13.995 -18.614 1.00 87.62 518 ARG A CA 1
ATOM 4110 C C . ARG A 1 518 ? 0.663 -15.321 -18.010 1.00 87.62 518 ARG A C 1
ATOM 4112 O O . ARG A 1 518 ? -0.055 -16.316 -18.056 1.00 87.62 518 ARG A O 1
ATOM 4119 N N . LYS A 1 519 ? 1.864 -15.333 -17.433 1.00 89.44 519 LYS A N 1
ATOM 4120 C CA . LYS A 1 519 ? 2.362 -16.484 -16.679 1.00 89.44 519 LYS A CA 1
ATOM 4121 C C . LYS A 1 519 ? 1.967 -16.324 -15.220 1.00 89.44 519 LYS A C 1
ATOM 4123 O O . LYS A 1 519 ? 2.085 -15.239 -14.660 1.00 89.44 519 LYS A O 1
ATOM 4128 N N . THR A 1 520 ? 1.504 -17.404 -14.610 1.00 91.69 520 THR A N 1
ATOM 4129 C CA . THR A 1 520 ? 1.117 -17.425 -13.202 1.00 91.69 520 THR A CA 1
ATOM 4130 C C . THR A 1 520 ? 1.777 -18.598 -12.495 1.00 91.69 520 THR A C 1
ATOM 4132 O O . THR A 1 520 ? 1.951 -19.679 -13.059 1.00 91.69 520 THR A O 1
ATOM 4135 N N . ILE A 1 521 ? 2.180 -18.352 -11.255 1.00 94.56 521 ILE A N 1
ATOM 4136 C CA . ILE A 1 521 ? 2.660 -19.340 -10.293 1.00 94.56 521 ILE A CA 1
ATOM 4137 C C . ILE A 1 521 ? 1.910 -19.164 -8.962 1.00 94.56 521 ILE A C 1
ATOM 4139 O O . ILE A 1 521 ? 1.562 -18.029 -8.611 1.00 94.56 521 ILE A O 1
ATOM 4143 N N . PRO A 1 522 ? 1.668 -20.245 -8.204 1.00 96.25 522 PRO A N 1
ATOM 4144 C CA . PRO A 1 522 ? 1.187 -20.118 -6.837 1.00 96.25 522 PRO A CA 1
ATOM 4145 C C . PRO A 1 522 ? 2.253 -19.449 -5.963 1.00 96.25 522 PRO A C 1
ATOM 4147 O O . PRO A 1 522 ? 3.457 -19.635 -6.174 1.00 96.25 522 PRO A O 1
ATOM 4150 N N . PHE A 1 523 ? 1.817 -18.673 -4.975 1.00 96.38 523 PHE A N 1
ATOM 4151 C CA . PHE A 1 523 ? 2.713 -18.063 -3.996 1.00 96.38 523 PHE A CA 1
ATOM 4152 C C . PHE A 1 523 ? 2.056 -17.945 -2.623 1.00 96.38 523 PHE A C 1
ATOM 4154 O O . PHE A 1 523 ? 0.838 -17.833 -2.503 1.00 96.38 523 PHE A O 1
ATOM 4161 N N . THR A 1 524 ? 2.881 -17.933 -1.583 1.00 96.75 524 THR A N 1
ATOM 4162 C CA . THR A 1 524 ? 2.434 -17.818 -0.195 1.00 96.75 524 THR A CA 1
ATOM 4163 C C . THR A 1 524 ? 2.314 -16.348 0.183 1.00 96.75 524 THR A C 1
ATOM 4165 O O . THR A 1 524 ? 3.303 -15.609 0.133 1.00 96.75 524 THR A O 1
ATOM 4168 N N . ALA A 1 525 ? 1.113 -15.916 0.562 1.00 95.62 525 ALA A N 1
ATOM 4169 C CA . ALA A 1 525 ? 0.843 -14.551 0.988 1.00 95.62 525 ALA A CA 1
ATOM 4170 C C . ALA A 1 525 ? 1.213 -14.334 2.462 1.00 95.62 525 ALA A C 1
ATOM 4172 O O . ALA A 1 525 ? 1.029 -15.201 3.312 1.00 95.62 525 ALA A O 1
ATOM 4173 N N . THR A 1 526 ? 1.732 -13.146 2.759 1.00 95.50 526 THR A N 1
ATOM 4174 C CA . THR A 1 526 ? 2.046 -12.669 4.114 1.00 95.50 526 THR A CA 1
ATOM 4175 C C . THR A 1 526 ? 1.668 -11.204 4.246 1.00 95.50 526 THR A C 1
ATOM 4177 O O . THR A 1 526 ? 1.524 -10.506 3.243 1.00 95.50 526 THR A O 1
ATOM 4180 N N . GLY A 1 527 ? 1.541 -10.725 5.477 1.00 94.44 527 GLY A N 1
ATOM 4181 C CA . GLY A 1 527 ? 1.174 -9.346 5.765 1.00 94.44 527 GLY A CA 1
ATOM 4182 C C . GLY A 1 527 ? 0.211 -9.272 6.935 1.00 94.44 527 GLY A C 1
ATOM 4183 O O . GLY A 1 527 ? -0.041 -10.275 7.607 1.00 94.44 527 GLY A O 1
ATOM 4184 N N . VAL A 1 528 ? -0.309 -8.071 7.139 1.00 94.94 528 VAL A N 1
ATOM 4185 C CA . VAL A 1 528 ? -1.257 -7.742 8.195 1.00 94.94 528 VAL A CA 1
ATOM 4186 C C . VAL A 1 528 ? -2.382 -6.927 7.566 1.00 94.94 528 VAL A C 1
ATOM 4188 O O . VAL A 1 528 ? -2.104 -6.008 6.795 1.00 94.94 528 VAL A O 1
ATOM 4191 N N . ILE A 1 529 ? -3.627 -7.328 7.817 1.00 95.75 529 ILE A N 1
ATOM 4192 C CA . ILE A 1 529 ? -4.826 -6.614 7.373 1.00 95.75 529 ILE A CA 1
ATOM 4193 C C . ILE A 1 529 ? -5.186 -5.605 8.458 1.00 95.75 529 ILE A C 1
ATOM 4195 O O . ILE A 1 529 ? -5.422 -6.011 9.596 1.00 95.75 529 ILE A O 1
ATOM 4199 N N . ASP A 1 530 ? -5.245 -4.319 8.113 1.00 95.56 530 ASP A N 1
ATOM 4200 C CA . ASP A 1 530 ? -5.448 -3.268 9.113 1.00 95.56 530 ASP A CA 1
ATOM 4201 C C . ASP A 1 530 ? -6.813 -3.389 9.801 1.00 95.56 530 ASP A C 1
ATOM 4203 O O . ASP A 1 530 ? -6.869 -3.364 11.026 1.00 95.56 530 ASP A O 1
ATOM 4207 N N . ARG A 1 531 ? -7.904 -3.584 9.045 1.00 95.44 531 ARG A N 1
ATOM 4208 C CA . ARG A 1 531 ? -9.248 -3.787 9.608 1.00 95.44 531 ARG A CA 1
ATOM 4209 C C . ARG A 1 531 ? -10.109 -4.727 8.765 1.00 95.44 531 ARG A C 1
ATOM 4211 O O . ARG A 1 531 ? -10.125 -4.652 7.533 1.00 95.44 531 ARG A O 1
ATOM 4218 N N . VAL A 1 532 ? -10.863 -5.581 9.451 1.00 97.12 532 VAL A N 1
ATOM 4219 C CA . VAL A 1 532 ? -11.863 -6.481 8.871 1.00 97.12 532 VAL A CA 1
ATOM 4220 C C . VAL A 1 532 ? -13.213 -6.217 9.517 1.00 97.12 532 VAL A C 1
ATOM 4222 O O . VAL A 1 532 ? -13.346 -6.281 10.737 1.00 97.12 532 VAL A O 1
ATOM 4225 N N . ASP A 1 533 ? -14.201 -5.950 8.676 1.00 95.81 533 ASP A N 1
ATOM 4226 C CA . ASP A 1 533 ? -15.574 -5.654 9.060 1.00 95.81 533 ASP A CA 1
ATOM 4227 C C . ASP A 1 533 ? -16.492 -6.818 8.671 1.00 95.81 533 ASP A C 1
ATOM 4229 O O . ASP A 1 533 ? -16.430 -7.319 7.545 1.00 95.81 533 ASP A O 1
ATOM 4233 N N . LEU A 1 534 ? -17.375 -7.216 9.581 1.00 95.75 534 LEU A N 1
ATOM 4234 C CA . LEU A 1 534 ? -18.492 -8.118 9.326 1.00 95.75 534 LEU A CA 1
ATOM 4235 C C . LEU A 1 534 ? -19.722 -7.307 8.901 1.00 95.75 534 LEU A C 1
ATOM 4237 O O . LEU A 1 534 ? -19.942 -6.197 9.388 1.00 95.75 534 LEU A O 1
ATOM 4241 N N . VAL A 1 535 ? -20.524 -7.867 7.997 1.00 95.19 535 VAL A N 1
ATOM 4242 C CA . VAL A 1 535 ? -21.757 -7.260 7.475 1.00 95.19 535 VAL A CA 1
ATOM 4243 C C . VAL A 1 535 ? -22.944 -8.189 7.757 1.00 95.19 535 VAL A C 1
ATOM 4245 O O . VAL A 1 535 ? -22.831 -9.392 7.496 1.00 95.19 535 VAL A O 1
ATOM 4248 N N . PRO A 1 536 ? -24.078 -7.667 8.258 1.00 93.81 536 PRO A N 1
ATOM 4249 C CA . PRO A 1 536 ? -25.268 -8.465 8.518 1.00 93.81 536 PRO A CA 1
ATOM 4250 C C . PRO A 1 536 ? -26.032 -8.795 7.226 1.00 93.81 536 PRO A C 1
ATOM 4252 O O . PRO A 1 536 ? -25.970 -8.071 6.230 1.00 93.81 536 PRO A O 1
ATOM 4255 N N . PHE A 1 537 ? -26.779 -9.896 7.259 1.00 93.69 537 PHE A N 1
ATOM 4256 C CA . PHE A 1 537 ? -27.668 -10.391 6.203 1.00 93.69 537 PHE A CA 1
ATOM 4257 C C . PHE A 1 537 ? -29.034 -9.700 6.169 1.00 93.69 537 PHE A C 1
ATOM 4259 O O . PHE A 1 537 ? -29.858 -10.024 5.316 1.00 93.69 537 PHE A O 1
ATOM 4266 N N . ASP A 1 538 ? -29.263 -8.749 7.064 1.00 92.50 538 ASP A N 1
ATOM 4267 C CA . ASP A 1 538 ? -30.469 -7.943 7.181 1.00 92.50 538 ASP A CA 1
ATOM 4268 C C . ASP A 1 538 ? -30.103 -6.479 7.492 1.00 92.50 538 ASP A C 1
ATOM 4270 O O . ASP A 1 538 ? -29.060 -6.211 8.096 1.00 92.50 538 ASP A O 1
ATOM 4274 N N . PRO A 1 539 ? -30.953 -5.512 7.107 1.00 89.19 539 PRO A N 1
ATOM 4275 C CA . PRO A 1 539 ? -30.694 -4.098 7.361 1.00 89.19 539 PRO A CA 1
ATOM 4276 C C . PRO A 1 539 ? -30.791 -3.703 8.844 1.00 89.19 539 PRO A C 1
ATOM 4278 O O . PRO A 1 539 ? -30.302 -2.635 9.203 1.00 89.19 539 PRO A O 1
ATOM 4281 N N . GLN A 1 540 ? -31.411 -4.522 9.702 1.00 86.94 540 GLN A N 1
ATOM 4282 C CA . GLN A 1 540 ? -31.535 -4.259 11.141 1.00 86.94 540 GLN A CA 1
ATOM 4283 C C . GLN A 1 540 ? -30.261 -4.617 11.924 1.00 86.94 540 GLN A C 1
ATOM 4285 O O . GLN A 1 540 ? -30.079 -4.139 13.044 1.00 86.94 540 GLN A O 1
ATOM 4290 N N . GLY A 1 541 ? -29.354 -5.412 11.347 1.00 86.19 541 GLY A N 1
ATOM 4291 C CA . GLY A 1 541 ? -28.127 -5.833 12.019 1.00 86.19 541 GLY A CA 1
ATOM 4292 C C . GLY A 1 541 ? -28.365 -6.902 13.086 1.00 86.19 541 GLY A C 1
ATOM 4293 O O . GLY A 1 541 ? -27.734 -6.867 14.154 1.00 86.19 541 GLY A O 1
ATOM 4294 N N . GLU A 1 542 ? -29.272 -7.844 12.816 1.00 87.12 542 GLU A N 1
ATOM 4295 C CA . GLU A 1 542 ? -29.640 -8.938 13.726 1.00 87.12 542 GLU A CA 1
ATOM 4296 C C . GLU A 1 542 ? -29.085 -10.304 13.277 1.00 87.12 542 GLU A C 1
ATOM 4298 O O . GLU A 1 542 ? -28.673 -11.109 14.111 1.00 87.12 542 GLU A O 1
ATOM 4303 N N . LYS A 1 543 ? -28.984 -10.561 11.969 1.00 91.56 543 LYS A N 1
ATOM 4304 C CA . LYS A 1 543 ? -28.497 -11.806 11.360 1.00 91.56 543 LYS A CA 1
ATOM 4305 C C . LYS A 1 543 ? -27.084 -11.626 10.801 1.00 91.56 543 LYS A C 1
ATOM 4307 O O . LYS A 1 543 ? -26.887 -11.229 9.659 1.00 91.56 543 LYS A O 1
ATOM 4312 N N . TRP A 1 544 ? -26.073 -12.011 11.572 1.00 91.69 544 TRP A N 1
ATOM 4313 C CA . TRP A 1 544 ? -24.650 -11.884 11.193 1.00 91.69 544 TRP A CA 1
ATOM 4314 C C . TRP A 1 544 ? -24.039 -13.155 10.593 1.00 91.69 544 TRP A C 1
ATOM 4316 O O . TRP A 1 544 ? -22.874 -13.175 10.190 1.00 91.69 544 TRP A O 1
ATOM 4326 N N . HIS A 1 545 ? -24.822 -14.230 10.555 1.00 93.19 545 HIS A N 1
ATOM 4327 C CA . HIS A 1 545 ? -24.378 -15.555 10.159 1.00 93.19 545 HIS A CA 1
ATOM 4328 C C . HIS A 1 545 ? -25.491 -16.316 9.439 1.00 93.19 545 HIS A C 1
ATOM 4330 O O . HIS A 1 545 ? -26.667 -16.188 9.789 1.00 93.19 545 HIS A O 1
ATOM 4336 N N . ASP A 1 546 ? -25.113 -17.090 8.423 1.00 94.62 546 ASP A N 1
ATOM 4337 C CA . ASP A 1 546 ? -26.014 -17.986 7.703 1.00 94.62 546 ASP A CA 1
ATOM 4338 C C . ASP A 1 546 ? -25.534 -19.440 7.809 1.00 94.62 546 ASP A C 1
ATOM 4340 O O . ASP A 1 546 ? -24.553 -19.839 7.178 1.00 94.62 546 ASP A O 1
ATOM 4344 N N . GLU A 1 547 ? -26.230 -20.248 8.613 1.00 92.88 547 GLU A N 1
ATOM 4345 C CA . GLU A 1 547 ? -25.876 -21.655 8.858 1.00 92.88 547 GLU A CA 1
ATOM 4346 C C . GLU A 1 547 ? -25.995 -22.535 7.608 1.00 92.88 547 GLU A C 1
ATOM 4348 O O . GLU A 1 547 ? -25.269 -23.522 7.480 1.00 92.88 547 GLU A O 1
ATOM 4353 N N . GLU A 1 548 ? -26.857 -22.150 6.665 1.00 94.38 548 GLU A N 1
ATOM 4354 C CA . GLU A 1 548 ? -27.036 -22.827 5.374 1.00 94.38 548 GLU A CA 1
ATOM 4355 C C . GLU A 1 548 ? -25.952 -22.458 4.344 1.00 94.38 548 GLU A C 1
ATOM 4357 O O . GLU A 1 548 ? -25.907 -23.022 3.247 1.00 94.38 548 GLU A O 1
ATOM 4362 N N . GLY A 1 549 ? -25.073 -21.506 4.677 1.00 95.12 549 GLY A N 1
ATOM 4363 C CA . GLY A 1 549 ? -23.974 -21.083 3.820 1.00 95.12 549 GLY A CA 1
ATOM 4364 C C . GLY A 1 549 ? -22.902 -22.165 3.651 1.00 95.12 549 GLY A C 1
ATOM 4365 O O . GLY A 1 549 ? -22.708 -23.044 4.496 1.00 95.12 549 GLY A O 1
ATOM 4366 N N . SER A 1 550 ? -22.152 -22.069 2.555 1.00 96.94 550 SER A N 1
ATOM 4367 C CA . SER A 1 550 ? -21.104 -23.030 2.203 1.00 96.94 550 SER A CA 1
ATOM 4368 C C . SER A 1 550 ? -19.954 -23.045 3.216 1.00 96.94 550 SER A C 1
ATOM 4370 O O . SER A 1 550 ? -19.568 -22.012 3.752 1.00 96.94 550 SER A O 1
ATOM 4372 N N . HIS A 1 551 ? -19.351 -24.215 3.430 1.00 96.69 551 HIS A N 1
ATOM 4373 C CA . HIS A 1 551 ? -18.129 -24.380 4.231 1.00 96.69 551 HIS A CA 1
ATOM 4374 C C . HIS A 1 551 ? -16.844 -24.322 3.397 1.00 96.69 551 HIS A C 1
ATOM 4376 O O . HIS A 1 551 ? -15.754 -24.540 3.920 1.00 96.69 551 HIS A O 1
ATOM 4382 N N . GLU A 1 552 ? -16.955 -24.075 2.094 1.00 97.56 552 GLU A N 1
ATOM 4383 C CA . GLU A 1 552 ? -15.813 -24.000 1.190 1.00 97.56 552 GLU A CA 1
ATOM 4384 C C . GLU A 1 552 ? -15.343 -22.555 1.001 1.00 97.56 552 GLU A C 1
ATOM 4386 O O . GLU A 1 552 ? -16.102 -21.599 1.170 1.00 97.56 552 GLU A O 1
ATOM 4391 N N . VAL A 1 553 ? -14.080 -22.386 0.605 1.00 97.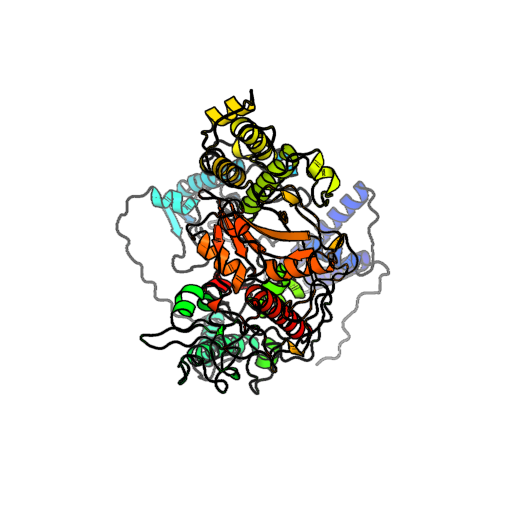44 553 VAL A N 1
ATOM 4392 C CA . VAL A 1 553 ? -13.530 -21.078 0.221 1.00 97.44 553 VAL A CA 1
ATOM 4393 C C . VAL A 1 553 ? -14.355 -20.498 -0.928 1.00 97.44 553 VAL A C 1
ATOM 4395 O O . VAL A 1 553 ? -14.588 -21.188 -1.923 1.00 97.44 553 VAL A O 1
ATOM 4398 N N . ALA A 1 554 ? -14.748 -19.224 -0.826 1.00 97.81 554 ALA A N 1
ATOM 4399 C CA . ALA A 1 554 ? -15.531 -18.560 -1.863 1.00 97.81 554 ALA A CA 1
ATOM 4400 C C . ALA A 1 554 ? -14.870 -18.711 -3.250 1.00 97.81 554 ALA A C 1
ATOM 4402 O O . ALA A 1 554 ? -13.665 -18.447 -3.402 1.00 97.81 554 ALA A O 1
ATOM 4403 N N . PRO A 1 555 ? -15.613 -19.128 -4.289 1.00 96.81 555 PRO A N 1
ATOM 4404 C CA . PRO A 1 555 ? -15.055 -19.248 -5.625 1.00 96.81 555 PRO A CA 1
ATOM 4405 C C . PRO A 1 555 ? -14.741 -17.857 -6.179 1.00 96.81 555 PRO A C 1
ATOM 4407 O O . PRO A 1 555 ? -15.397 -16.867 -5.852 1.00 96.81 555 PRO A O 1
ATOM 4410 N N . LEU A 1 556 ? -13.726 -17.756 -7.042 1.00 96.00 556 LEU A N 1
ATOM 4411 C CA . LEU A 1 556 ? -13.405 -16.483 -7.694 1.00 96.00 556 LEU A CA 1
ATOM 4412 C C . LEU A 1 556 ? -14.598 -15.994 -8.524 1.00 96.00 556 LEU A C 1
ATOM 4414 O O . LEU A 1 556 ? -15.027 -14.863 -8.343 1.00 96.00 556 LEU A O 1
ATOM 4418 N N . ARG A 1 557 ? -15.203 -16.860 -9.344 1.00 95.31 557 ARG A N 1
ATOM 4419 C CA . ARG A 1 557 ? -16.466 -16.591 -10.046 1.00 95.31 557 ARG A CA 1
ATOM 4420 C C . ARG A 1 557 ? -17.640 -17.178 -9.257 1.00 95.31 557 ARG A C 1
ATOM 4422 O O . ARG A 1 557 ? -17.721 -18.392 -9.111 1.00 95.31 557 ARG A O 1
ATOM 4429 N N . LEU A 1 558 ? -18.556 -16.322 -8.804 1.00 94.81 558 LEU A N 1
ATOM 4430 C CA . LEU A 1 558 ? -19.783 -16.740 -8.110 1.00 94.81 558 LEU A CA 1
ATOM 4431 C C . LEU A 1 558 ? -20.904 -17.143 -9.076 1.00 94.81 558 LEU A C 1
ATOM 4433 O O . LEU A 1 558 ? -21.648 -18.085 -8.796 1.00 94.81 558 LEU A O 1
ATOM 4437 N N . LEU A 1 559 ? -21.010 -16.465 -10.224 1.00 93.75 559 LEU A N 1
ATOM 4438 C CA . LEU A 1 559 ? -22.036 -16.738 -11.231 1.00 93.75 559 LEU A CA 1
ATOM 4439 C C . LEU A 1 559 ? -21.984 -18.209 -11.679 1.00 93.75 559 LEU A C 1
ATOM 4441 O O . LEU A 1 559 ? -20.941 -18.695 -12.116 1.00 93.75 559 LEU A O 1
ATOM 4445 N N . GLY A 1 560 ? -23.114 -18.910 -11.557 1.00 91.44 560 GLY A N 1
ATOM 4446 C CA . GLY A 1 560 ? -23.253 -20.324 -11.924 1.00 91.44 560 GLY A CA 1
ATOM 4447 C C . GLY A 1 560 ? -22.687 -21.335 -10.916 1.00 91.44 560 GLY A C 1
ATOM 4448 O O . GLY A 1 560 ? -22.816 -22.532 -11.149 1.00 91.44 560 GLY A O 1
ATOM 4449 N N . SER A 1 561 ? -22.091 -20.894 -9.801 1.00 93.12 561 SER A N 1
ATOM 4450 C CA . SER A 1 561 ? -21.511 -21.801 -8.791 1.00 93.12 561 SER A CA 1
ATOM 4451 C C . SER A 1 561 ? -22.529 -22.367 -7.795 1.00 93.12 561 SER A C 1
ATOM 4453 O O . SER A 1 561 ? -22.282 -23.410 -7.200 1.00 93.12 561 SER A O 1
ATOM 4455 N N . GLY A 1 562 ? -23.644 -21.664 -7.565 1.00 93.50 562 GLY A N 1
ATOM 4456 C CA . GLY A 1 562 ? -24.593 -21.981 -6.489 1.00 93.50 562 GLY A CA 1
ATOM 4457 C C . GLY A 1 562 ? -24.056 -21.725 -5.072 1.00 93.50 562 GLY A C 1
ATOM 4458 O O . GLY A 1 562 ? -24.764 -21.986 -4.103 1.00 93.50 562 GLY A O 1
ATOM 4459 N N . TRP A 1 563 ? -22.829 -21.209 -4.940 1.00 97.12 563 TRP A N 1
ATOM 4460 C CA . TRP A 1 563 ? -22.177 -20.950 -3.660 1.00 97.12 563 TRP A CA 1
ATOM 4461 C C . TRP A 1 563 ? -22.841 -19.775 -2.929 1.00 97.12 563 TRP A C 1
ATOM 4463 O O . TRP A 1 563 ? -23.148 -18.749 -3.541 1.00 97.12 563 TRP A O 1
ATOM 4473 N N . LYS A 1 564 ? -23.029 -19.913 -1.612 1.00 96.50 564 LYS A N 1
ATOM 4474 C CA . LYS A 1 564 ? -23.588 -18.878 -0.732 1.00 96.50 564 LYS A CA 1
ATOM 4475 C C . LYS A 1 564 ? -22.693 -18.654 0.492 1.00 96.50 564 LYS A C 1
ATOM 4477 O O . LYS A 1 564 ? -22.156 -19.638 1.007 1.00 96.50 564 LYS A O 1
ATOM 4482 N N . PRO A 1 565 ? -22.550 -17.405 0.966 1.00 97.69 565 PRO A N 1
ATOM 4483 C CA . PRO A 1 565 ? -21.722 -17.095 2.126 1.00 97.69 565 PRO A CA 1
ATOM 4484 C C . PRO A 1 565 ? -22.373 -17.488 3.448 1.00 97.69 565 PRO A C 1
ATOM 4486 O O . PRO A 1 565 ? -23.576 -17.329 3.612 1.00 97.69 565 PRO A O 1
ATOM 4489 N N . ARG A 1 566 ? -21.549 -17.900 4.416 1.00 97.12 566 ARG A N 1
ATOM 4490 C CA . ARG A 1 566 ? -21.903 -17.962 5.846 1.00 97.12 566 ARG A CA 1
ATOM 4491 C C . ARG A 1 566 ? -21.716 -16.612 6.532 1.00 97.12 566 ARG A C 1
ATOM 4493 O O . ARG A 1 566 ? -22.427 -16.309 7.483 1.00 97.12 566 ARG A O 1
ATOM 4500 N N . ARG A 1 567 ? -20.747 -15.813 6.071 1.00 96.62 567 ARG A N 1
ATOM 4501 C CA . ARG A 1 567 ? -20.459 -14.453 6.554 1.00 96.62 567 ARG A CA 1
ATOM 4502 C C . ARG A 1 567 ? -20.110 -13.534 5.392 1.00 96.62 567 ARG A C 1
ATOM 4504 O O . ARG A 1 567 ? -19.454 -13.955 4.437 1.00 96.62 567 ARG A O 1
ATOM 4511 N N . MET A 1 568 ? -20.515 -12.275 5.497 1.00 97.69 568 MET A N 1
ATOM 4512 C CA . MET A 1 568 ? -20.179 -11.228 4.535 1.00 97.69 568 MET A CA 1
ATOM 4513 C C . MET A 1 568 ? -19.154 -10.277 5.139 1.00 97.69 568 MET A C 1
ATOM 4515 O O . MET A 1 568 ? -19.322 -9.814 6.263 1.00 97.69 568 MET A O 1
ATOM 4519 N N . ILE A 1 569 ? -18.086 -10.005 4.394 1.00 98.06 569 ILE A N 1
ATOM 4520 C CA . ILE A 1 569 ? -16.887 -9.346 4.908 1.00 98.06 569 ILE A CA 1
ATOM 4521 C C . ILE A 1 569 ? -16.539 -8.117 4.070 1.00 98.06 569 ILE A C 1
ATOM 4523 O O . ILE A 1 569 ? -16.624 -8.145 2.838 1.00 98.06 569 ILE A O 1
ATOM 4527 N N . ILE A 1 570 ? -16.087 -7.056 4.737 1.00 98.19 570 ILE A N 1
ATOM 4528 C CA . ILE A 1 570 ? -15.438 -5.899 4.120 1.00 98.19 570 ILE A CA 1
ATOM 4529 C C . ILE A 1 570 ? -13.997 -5.800 4.630 1.00 98.19 570 ILE A C 1
ATOM 4531 O O . ILE A 1 570 ? -13.742 -5.841 5.831 1.00 98.19 570 ILE A O 1
ATOM 4535 N N . ILE A 1 571 ? -13.043 -5.646 3.710 1.00 98.38 571 ILE A N 1
ATOM 4536 C CA . ILE A 1 571 ? -11.627 -5.431 4.042 1.00 98.38 571 ILE A CA 1
ATOM 4537 C C . ILE A 1 571 ? -11.283 -3.948 3.923 1.00 98.38 571 ILE A C 1
ATOM 4539 O O . ILE A 1 571 ? -11.515 -3.342 2.871 1.00 98.38 571 ILE A O 1
ATOM 4543 N N . ARG A 1 572 ? -10.677 -3.372 4.968 1.00 96.62 572 ARG A N 1
ATOM 4544 C CA . ARG A 1 572 ? -10.206 -1.984 4.962 1.00 96.62 572 ARG A CA 1
ATOM 4545 C C . ARG A 1 572 ? -8.722 -1.881 5.247 1.00 96.62 572 ARG A C 1
ATOM 4547 O O . ARG A 1 572 ? -8.212 -2.461 6.199 1.00 96.62 572 ARG A O 1
ATOM 4554 N N . ASP A 1 573 ? -8.063 -1.071 4.435 1.00 96.06 573 ASP A N 1
ATOM 4555 C CA . ASP A 1 573 ? -6.667 -0.697 4.623 1.00 96.06 573 ASP A CA 1
ATOM 4556 C C . ASP A 1 573 ? -6.576 0.769 5.051 1.00 96.06 573 ASP A C 1
ATOM 4558 O O . ASP A 1 573 ? -7.228 1.637 4.464 1.00 96.06 573 ASP A O 1
ATOM 4562 N N . LEU A 1 574 ? -5.788 1.077 6.071 1.00 94.56 574 LEU A N 1
ATOM 4563 C CA . LEU A 1 574 ? -5.625 2.441 6.551 1.00 94.56 574 LEU A CA 1
ATOM 4564 C C . LEU A 1 574 ? -4.556 3.153 5.725 1.00 94.56 574 LEU A C 1
ATOM 4566 O O . LEU A 1 574 ? -3.522 2.590 5.371 1.00 94.56 574 LEU A O 1
ATOM 4570 N N . LYS A 1 575 ? -4.817 4.416 5.383 1.00 91.44 575 LYS A N 1
ATOM 4571 C CA . LYS A 1 575 ? -3.900 5.271 4.627 1.00 91.44 575 LYS A CA 1
ATOM 4572 C C . LYS A 1 575 ? -3.841 6.655 5.254 1.00 91.44 575 LYS A C 1
ATOM 4574 O O . LYS A 1 575 ? -4.796 7.423 5.174 1.00 91.44 575 LYS A O 1
ATOM 4579 N N . SER A 1 576 ? -2.697 7.019 5.814 1.00 84.69 576 SER A N 1
ATOM 4580 C CA . SER A 1 576 ? -2.447 8.379 6.290 1.00 84.69 576 SER A CA 1
ATOM 4581 C C . SER A 1 576 ? -2.217 9.368 5.147 1.00 84.69 576 SER A C 1
ATOM 4583 O O . SER A 1 576 ? -1.601 9.033 4.131 1.00 84.69 576 SER A O 1
ATOM 4585 N N . LYS A 1 577 ? -2.665 10.612 5.335 1.00 71.75 577 LYS A N 1
ATOM 4586 C CA . LYS A 1 577 ? -2.429 11.713 4.396 1.00 71.75 577 LYS A CA 1
ATOM 4587 C C . LYS A 1 577 ? -1.789 12.910 5.093 1.00 71.75 577 LYS A C 1
ATOM 4589 O O . LYS A 1 577 ? -2.368 13.482 6.016 1.00 71.75 577 LYS A O 1
ATOM 4594 N N . GLU A 1 578 ? -0.634 13.333 4.593 1.00 60.22 578 GLU A N 1
ATOM 4595 C CA . GLU A 1 578 ? -0.084 14.663 4.881 1.00 60.22 578 GLU A CA 1
ATOM 4596 C C . GLU A 1 578 ? -0.388 15.661 3.753 1.00 60.22 578 GLU A C 1
ATOM 4598 O O . GLU A 1 578 ? -0.673 16.823 4.038 1.00 60.22 578 GLU A O 1
ATOM 4603 N N . ASP A 1 579 ? -0.448 15.176 2.510 1.00 61.19 579 ASP A N 1
ATOM 4604 C CA . ASP A 1 579 ? -0.550 15.992 1.296 1.00 61.19 579 ASP A CA 1
ATOM 4605 C C . ASP A 1 579 ? -1.993 16.349 0.884 1.00 61.19 579 ASP A C 1
ATOM 4607 O O . ASP A 1 579 ? -2.975 15.711 1.275 1.00 61.19 579 ASP A O 1
ATOM 4611 N N . PHE A 1 580 ? -2.111 17.305 -0.046 1.00 64.31 580 PHE A N 1
ATOM 4612 C CA . PHE A 1 580 ? -3.368 17.771 -0.654 1.00 64.31 580 PHE A CA 1
ATOM 4613 C C . PHE A 1 580 ? -4.022 16.797 -1.660 1.00 64.31 580 PHE A C 1
ATOM 4615 O O . PHE A 1 580 ? -5.019 17.153 -2.289 1.00 64.31 580 PHE A O 1
ATOM 4622 N N . THR A 1 581 ? -3.491 15.579 -1.841 1.00 70.75 581 THR A N 1
ATOM 4623 C CA . THR A 1 581 ? -4.095 14.561 -2.730 1.00 70.75 581 THR A CA 1
ATOM 4624 C C . THR A 1 581 ? -5.546 14.320 -2.320 1.00 70.75 581 THR A C 1
ATOM 4626 O O . THR A 1 581 ? -5.828 14.214 -1.129 1.00 70.75 581 THR A O 1
ATOM 4629 N N . LYS A 1 582 ? -6.501 14.206 -3.248 1.00 84.19 582 LYS A N 1
ATOM 4630 C CA . LYS A 1 582 ? -7.911 14.007 -2.859 1.00 84.19 582 LYS A CA 1
ATOM 4631 C C . LYS A 1 582 ? -8.130 12.595 -2.287 1.00 84.19 582 LYS A C 1
ATOM 4633 O O . LYS A 1 582 ? -7.540 11.647 -2.803 1.00 84.19 582 LYS A O 1
ATOM 4638 N N . PRO A 1 583 ? -8.974 12.407 -1.249 1.00 87.31 583 PRO A N 1
ATOM 4639 C CA . PRO A 1 583 ? -9.230 11.075 -0.683 1.00 87.31 583 PRO A CA 1
ATOM 4640 C C . PRO A 1 583 ? -9.667 10.030 -1.729 1.00 87.31 583 PRO A C 1
ATOM 4642 O O . PRO A 1 583 ? -9.107 8.937 -1.770 1.00 87.31 583 PRO A O 1
ATOM 4645 N N . MET A 1 584 ? -10.564 10.406 -2.649 1.00 90.31 584 MET A N 1
ATOM 4646 C CA . MET A 1 584 ? -11.013 9.537 -3.746 1.00 90.31 584 MET A CA 1
ATOM 4647 C C . MET A 1 584 ? -9.871 9.110 -4.683 1.00 90.31 584 MET A C 1
ATOM 4649 O O . MET A 1 584 ? -9.804 7.953 -5.082 1.00 90.31 584 MET A O 1
ATOM 4653 N N . GLU A 1 585 ? -8.934 10.004 -5.012 1.00 89.38 585 GLU A N 1
ATOM 4654 C CA . GLU A 1 585 ? -7.781 9.646 -5.853 1.00 89.38 585 GLU A CA 1
ATOM 4655 C C . GLU A 1 585 ? -6.920 8.582 -5.156 1.00 89.38 585 GLU A C 1
ATOM 4657 O O . GLU A 1 585 ? -6.503 7.604 -5.777 1.00 89.38 585 GLU A O 1
ATOM 4662 N N . ARG A 1 586 ? -6.708 8.703 -3.839 1.00 90.12 586 ARG A N 1
ATOM 4663 C CA . ARG A 1 586 ? -5.974 7.686 -3.076 1.00 90.12 586 ARG A CA 1
ATOM 4664 C C . ARG A 1 586 ? -6.691 6.331 -3.068 1.00 90.12 586 ARG A C 1
ATOM 4666 O O . ARG A 1 586 ? -6.000 5.308 -3.125 1.00 90.12 586 ARG A O 1
ATOM 4673 N N . HIS A 1 587 ? -8.025 6.327 -3.011 1.00 94.50 587 HIS A N 1
ATOM 4674 C CA . HIS A 1 587 ? -8.848 5.114 -3.102 1.00 94.50 587 HIS A CA 1
ATOM 4675 C C . HIS A 1 587 ? -8.738 4.463 -4.484 1.00 94.50 587 HIS A C 1
ATOM 4677 O O . HIS A 1 587 ? -8.420 3.280 -4.570 1.00 94.50 587 HIS A O 1
ATOM 4683 N N . GLU A 1 588 ? -8.843 5.236 -5.571 1.00 94.06 588 GLU A N 1
ATOM 4684 C CA . GLU A 1 588 ? -8.609 4.715 -6.928 1.00 94.06 588 GLU A CA 1
ATOM 4685 C C . GLU A 1 588 ? -7.214 4.085 -7.066 1.00 94.06 588 GLU A C 1
ATOM 4687 O O . GLU A 1 588 ? -7.081 2.963 -7.562 1.00 94.06 588 GLU A O 1
ATOM 4692 N N . LYS A 1 589 ? -6.171 4.748 -6.546 1.00 92.31 589 LYS A N 1
ATOM 4693 C CA . LYS A 1 589 ? -4.808 4.195 -6.551 1.00 92.31 589 LYS A CA 1
ATOM 4694 C C . LYS A 1 589 ? -4.717 2.875 -5.773 1.00 92.31 589 LYS A C 1
ATOM 4696 O O . LYS A 1 589 ? -4.014 1.969 -6.221 1.00 92.31 589 LYS A O 1
ATOM 4701 N N . ALA A 1 590 ? -5.422 2.744 -4.646 1.00 94.50 590 ALA A N 1
ATOM 4702 C CA . ALA A 1 590 ? -5.452 1.507 -3.860 1.00 94.50 59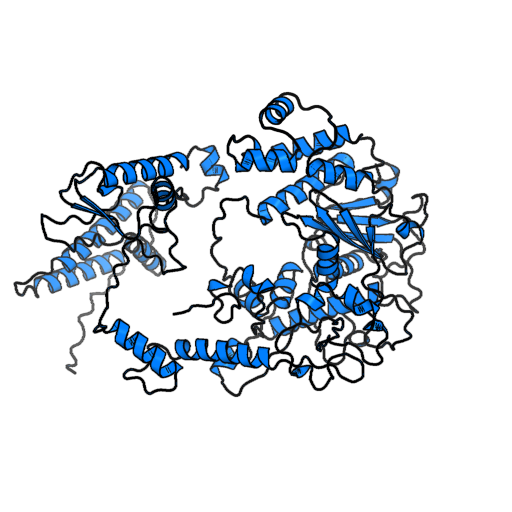0 ALA A CA 1
ATOM 4703 C C . ALA A 1 590 ? -6.094 0.344 -4.633 1.00 94.50 590 ALA A C 1
ATOM 4705 O O . ALA A 1 590 ? -5.593 -0.780 -4.591 1.00 94.50 590 ALA A O 1
ATOM 4706 N N . ILE A 1 591 ? -7.178 0.623 -5.362 1.00 96.50 591 ILE A N 1
ATOM 4707 C CA . ILE A 1 591 ? -7.914 -0.373 -6.146 1.00 96.50 591 ILE A CA 1
ATOM 4708 C C . ILE A 1 591 ? -7.129 -0.783 -7.400 1.00 96.50 591 ILE A C 1
ATOM 4710 O O . ILE A 1 591 ? -6.971 -1.974 -7.675 1.00 96.50 591 ILE A O 1
ATOM 4714 N N . PHE A 1 592 ? -6.613 0.171 -8.176 1.00 94.81 592 PHE A N 1
ATOM 4715 C CA . PHE A 1 592 ? -6.043 -0.130 -9.495 1.00 94.81 592 PHE A CA 1
ATOM 4716 C C . PHE A 1 592 ? -4.511 -0.181 -9.530 1.00 94.81 592 PHE A C 1
ATOM 4718 O O . PHE A 1 592 ? -3.933 -0.983 -10.267 1.00 94.81 592 PHE A O 1
ATOM 4725 N N . GLY A 1 593 ? -3.841 0.670 -8.753 1.00 90.50 593 GLY A N 1
ATOM 4726 C CA . GLY A 1 593 ? -2.383 0.801 -8.756 1.00 90.50 593 GLY A CA 1
ATOM 4727 C C . GLY A 1 593 ? -1.679 -0.240 -7.887 1.00 90.50 593 GLY A C 1
ATOM 4728 O O . GLY A 1 593 ? -0.631 -0.754 -8.287 1.00 90.50 593 GLY A O 1
ATOM 4729 N N . GLU A 1 594 ? -2.279 -0.580 -6.745 1.00 93.94 594 GLU A N 1
ATOM 4730 C CA . GLU A 1 594 ? -1.709 -1.408 -5.673 1.00 93.94 594 GLU A CA 1
ATOM 4731 C C . GLU A 1 594 ? -2.316 -2.827 -5.655 1.00 93.94 594 GLU A C 1
ATOM 4733 O O . GLU A 1 594 ? -3.339 -3.101 -6.287 1.00 93.94 594 GLU A O 1
ATOM 4738 N N . LEU A 1 595 ? -1.649 -3.780 -4.998 1.00 96.62 595 LEU A N 1
ATOM 4739 C CA . LEU A 1 595 ? -2.106 -5.180 -4.903 1.00 96.62 595 LEU A CA 1
ATOM 4740 C C . LEU A 1 595 ? -2.746 -5.535 -3.551 1.00 96.62 595 LEU A C 1
ATOM 4742 O O . LEU A 1 595 ? -3.359 -6.590 -3.423 1.00 96.62 595 LEU A O 1
ATOM 4746 N N . GLN A 1 596 ? -2.601 -4.670 -2.545 1.00 96.94 596 GLN A N 1
ATOM 4747 C CA . GLN A 1 596 ? -2.875 -4.968 -1.135 1.00 96.94 596 GLN A CA 1
ATOM 4748 C C . GLN A 1 596 ? -4.315 -5.423 -0.879 1.00 96.94 596 GLN A C 1
ATOM 4750 O O . GLN A 1 596 ? -4.514 -6.538 -0.404 1.00 96.94 596 GLN A O 1
ATOM 4755 N N . LEU A 1 597 ? -5.309 -4.626 -1.283 1.00 98.06 597 LEU A N 1
ATOM 4756 C CA . LEU A 1 597 ? -6.723 -4.919 -1.025 1.00 98.06 597 LEU A CA 1
ATOM 4757 C C . LEU A 1 597 ? -7.181 -6.253 -1.625 1.00 98.06 597 LEU A C 1
ATOM 4759 O O . LEU A 1 597 ? -7.811 -7.050 -0.936 1.00 98.06 597 LEU A O 1
ATOM 4763 N N . ALA A 1 598 ? -6.830 -6.532 -2.883 1.00 98.00 598 ALA A N 1
ATOM 4764 C CA . ALA A 1 598 ? -7.222 -7.776 -3.545 1.00 98.00 598 ALA A CA 1
ATOM 4765 C C . ALA A 1 598 ? -6.545 -9.007 -2.921 1.00 98.00 598 ALA A C 1
ATOM 4767 O O . ALA A 1 598 ? -7.192 -10.036 -2.722 1.00 98.00 598 ALA A O 1
ATOM 4768 N N . LEU A 1 599 ? -5.252 -8.905 -2.584 1.00 98.12 599 LEU A N 1
ATOM 4769 C CA . LEU A 1 599 ? -4.515 -10.006 -1.959 1.00 98.12 599 LEU A CA 1
ATOM 4770 C C . LEU A 1 599 ? -5.011 -10.293 -0.541 1.00 98.12 599 LEU A C 1
ATOM 4772 O O . LEU A 1 599 ? -5.161 -11.458 -0.189 1.00 98.12 599 LEU A O 1
ATOM 4776 N N . TYR A 1 600 ? -5.304 -9.259 0.248 1.00 98.19 600 TYR A N 1
ATOM 4777 C CA . TYR A 1 600 ? -5.872 -9.414 1.587 1.00 98.19 600 TYR A CA 1
ATOM 4778 C C . TYR A 1 600 ? -7.298 -9.952 1.557 1.00 98.19 600 TYR A C 1
ATOM 4780 O O . TYR A 1 600 ? -7.602 -10.867 2.316 1.00 98.19 600 TYR A O 1
ATOM 4788 N N . SER A 1 601 ? -8.125 -9.488 0.617 1.00 98.38 601 SER A N 1
ATOM 4789 C CA . SER A 1 601 ? -9.463 -10.046 0.395 1.00 98.38 601 SER A CA 1
ATOM 4790 C C . SER A 1 601 ? -9.396 -11.542 0.110 1.00 98.38 601 SER A C 1
ATOM 4792 O O . SER A 1 601 ? -10.063 -12.334 0.769 1.00 98.38 601 SER A O 1
ATOM 4794 N N . ARG A 1 602 ? -8.523 -11.963 -0.815 1.00 97.94 602 ARG A N 1
ATOM 4795 C CA . ARG A 1 602 ? -8.385 -13.388 -1.121 1.00 97.94 602 ARG A CA 1
ATOM 4796 C C . ARG A 1 602 ? -7.789 -14.187 0.036 1.00 97.94 602 ARG A C 1
ATOM 4798 O O . ARG A 1 602 ? -8.221 -15.309 0.283 1.00 97.94 602 ARG A O 1
ATOM 4805 N N . ALA A 1 603 ? -6.785 -13.639 0.715 1.00 97.44 603 ALA A N 1
ATOM 4806 C CA . ALA A 1 603 ? -6.159 -14.296 1.854 1.00 97.44 603 ALA A CA 1
ATOM 4807 C C . ALA A 1 603 ? -7.164 -14.542 2.986 1.00 97.44 603 ALA A C 1
ATOM 4809 O O . ALA A 1 603 ? -7.142 -15.620 3.575 1.00 97.44 603 ALA A O 1
ATOM 4810 N N . TRP A 1 604 ? -8.068 -13.589 3.234 1.00 97.56 604 TRP A N 1
ATOM 4811 C CA . TRP A 1 604 ? -9.149 -13.747 4.200 1.00 97.56 604 TRP A CA 1
ATOM 4812 C C . TRP A 1 604 ? -10.088 -14.900 3.825 1.00 97.56 604 TRP A C 1
ATOM 4814 O O . TRP A 1 604 ? -10.304 -15.782 4.649 1.00 97.56 604 TRP A O 1
ATOM 4824 N N . GLU A 1 605 ? -10.569 -14.957 2.576 1.00 97.88 605 GLU A N 1
ATOM 4825 C CA . GLU A 1 605 ? -11.445 -16.048 2.102 1.00 97.88 605 GLU A CA 1
ATOM 4826 C C . GLU A 1 605 ? -10.787 -17.431 2.220 1.00 97.88 605 GLU A C 1
ATOM 4828 O O . GLU A 1 605 ? -11.449 -18.417 2.529 1.00 97.88 605 GLU A O 1
ATOM 4833 N N . ILE A 1 606 ? -9.476 -17.525 1.966 1.00 97.44 606 ILE A N 1
ATOM 4834 C CA . ILE A 1 606 ? -8.724 -18.784 2.094 1.00 97.44 606 ILE A CA 1
ATOM 4835 C C . ILE A 1 606 ? -8.567 -19.180 3.566 1.00 97.44 606 ILE A C 1
ATOM 4837 O O . ILE A 1 606 ? -8.666 -20.359 3.904 1.00 97.44 606 ILE A O 1
ATOM 4841 N N . ALA A 1 607 ? -8.306 -18.207 4.439 1.00 96.06 607 ALA A N 1
ATOM 4842 C CA . ALA A 1 607 ? -8.166 -18.431 5.873 1.00 96.06 607 ALA A CA 1
ATOM 4843 C C . ALA A 1 607 ? -9.497 -18.772 6.564 1.00 96.06 607 ALA A C 1
ATOM 4845 O O . ALA A 1 607 ? -9.480 -19.445 7.598 1.00 96.06 607 ALA A O 1
ATOM 4846 N N . HIS A 1 608 ? -10.620 -18.337 5.984 1.00 95.62 608 HIS A N 1
ATOM 4847 C CA . HIS A 1 608 ? -11.971 -18.497 6.518 1.00 95.62 608 HIS A CA 1
ATOM 4848 C C . HIS A 1 608 ? -12.928 -19.063 5.457 1.00 95.62 608 HIS A C 1
ATOM 4850 O O . HIS A 1 608 ? -13.715 -18.321 4.867 1.00 95.62 608 HIS A O 1
ATOM 4856 N N . PRO A 1 609 ? -12.888 -20.384 5.199 1.00 96.62 609 PRO A N 1
ATOM 4857 C CA . PRO A 1 609 ? -13.872 -21.028 4.337 1.00 96.62 609 PRO A CA 1
ATOM 4858 C C . PRO A 1 609 ? -15.311 -20.708 4.779 1.00 96.62 609 PRO A C 1
ATOM 4860 O O . PRO A 1 609 ? -15.636 -20.791 5.963 1.00 96.62 609 PRO A O 1
ATOM 4863 N N . GLY A 1 610 ? -16.160 -20.333 3.821 1.00 97.19 610 GLY A N 1
ATOM 4864 C CA . GLY A 1 610 ? -17.519 -19.832 4.051 1.00 97.19 610 GLY A CA 1
ATOM 4865 C C . GLY A 1 610 ? -17.663 -18.310 4.135 1.00 97.19 610 GLY A C 1
ATOM 4866 O O . GLY A 1 610 ? -18.781 -17.807 4.014 1.00 97.19 610 GLY A O 1
ATOM 4867 N N . ASP A 1 611 ? -16.570 -17.558 4.256 1.00 97.69 611 ASP A N 1
ATOM 4868 C CA . ASP A 1 611 ? -16.616 -16.098 4.180 1.00 97.69 611 ASP A CA 1
ATOM 4869 C C . ASP A 1 611 ? -16.594 -15.615 2.729 1.00 97.69 611 ASP A C 1
ATOM 4871 O O . ASP A 1 611 ? -15.826 -16.113 1.901 1.00 97.69 611 ASP A O 1
ATOM 4875 N N . LEU A 1 612 ? -17.394 -14.587 2.437 1.00 98.50 612 LEU A N 1
ATOM 4876 C CA . LEU A 1 612 ? -17.330 -13.843 1.183 1.00 98.50 612 LEU A CA 1
ATOM 4877 C C . LEU A 1 612 ? -16.928 -12.403 1.444 1.00 98.50 612 LEU A C 1
ATOM 4879 O O . LEU A 1 612 ? -17.630 -11.672 2.144 1.00 98.50 612 LEU A O 1
ATOM 4883 N N . VAL A 1 613 ? -15.847 -11.967 0.803 1.00 98.56 613 VAL A N 1
ATOM 4884 C CA . VAL A 1 613 ? -15.518 -10.545 0.772 1.00 98.56 613 VAL A CA 1
ATOM 4885 C C . VAL A 1 613 ? -16.419 -9.860 -0.254 1.00 98.56 613 VAL A C 1
ATOM 4887 O O . VAL A 1 613 ? -16.247 -10.036 -1.463 1.00 98.56 613 VAL A O 1
ATOM 4890 N N . ILE A 1 614 ? -17.388 -9.089 0.240 1.00 97.81 614 ILE A N 1
ATOM 4891 C CA . ILE A 1 614 ? -18.365 -8.335 -0.562 1.00 97.81 614 ILE A CA 1
ATOM 4892 C C . ILE A 1 614 ? -17.941 -6.881 -0.797 1.00 97.81 614 ILE A C 1
ATOM 4894 O O . ILE A 1 614 ? -18.585 -6.167 -1.564 1.00 97.81 614 ILE A O 1
ATOM 4898 N N . GLY A 1 615 ? -16.858 -6.433 -0.164 1.00 97.69 615 GLY A N 1
ATOM 4899 C CA . GLY A 1 615 ? -16.299 -5.111 -0.396 1.00 97.69 615 GLY A CA 1
ATOM 4900 C C . GLY A 1 615 ? -14.853 -4.989 0.059 1.00 97.69 615 GLY A C 1
ATOM 4901 O O . GLY A 1 615 ? -14.412 -5.658 0.991 1.00 97.69 615 GLY A O 1
ATOM 4902 N N . ALA A 1 616 ? -14.101 -4.114 -0.598 1.00 98.38 616 ALA A N 1
ATOM 4903 C CA . ALA A 1 616 ? -12.750 -3.768 -0.178 1.00 98.38 616 ALA A CA 1
ATOM 4904 C C . ALA A 1 616 ? -12.471 -2.286 -0.427 1.00 98.38 616 ALA A C 1
ATOM 4906 O O . ALA A 1 616 ? -12.905 -1.721 -1.431 1.00 98.38 616 ALA A O 1
ATOM 4907 N N . GLY A 1 617 ? -11.723 -1.642 0.460 1.00 97.31 617 GLY A N 1
ATOM 4908 C CA . GLY A 1 617 ? -11.379 -0.240 0.270 1.00 97.31 617 GLY A CA 1
ATOM 4909 C C . GLY A 1 617 ? -10.435 0.308 1.320 1.00 97.31 617 GLY A C 1
ATOM 4910 O O . GLY A 1 617 ? -9.769 -0.449 2.023 1.00 97.31 617 GLY A O 1
ATOM 4911 N N . ILE A 1 618 ? -10.337 1.631 1.392 1.00 96.50 618 ILE A N 1
ATOM 4912 C CA . ILE A 1 618 ? -9.398 2.294 2.293 1.00 96.50 618 ILE A CA 1
ATOM 4913 C C . ILE A 1 618 ? -10.095 3.206 3.290 1.00 96.50 618 ILE A C 1
ATOM 4915 O O . ILE A 1 618 ? -11.136 3.798 3.008 1.00 96.50 618 ILE A O 1
ATOM 4919 N N . THR A 1 619 ? -9.445 3.388 4.429 1.00 95.25 619 THR A N 1
ATOM 4920 C CA . THR A 1 619 ? -9.728 4.462 5.372 1.00 95.25 619 THR A CA 1
ATOM 4921 C C . THR A 1 619 ? -8.642 5.515 5.216 1.00 95.25 619 THR A C 1
ATOM 4923 O O . THR A 1 619 ? -7.486 5.270 5.556 1.00 95.25 619 THR A O 1
ATOM 4926 N N . THR A 1 620 ? -8.976 6.689 4.682 1.00 92.94 620 THR A N 1
ATOM 4927 C CA . THR A 1 620 ? -8.015 7.796 4.627 1.00 92.94 620 THR A CA 1
ATOM 4928 C C . THR A 1 620 ? -8.031 8.553 5.946 1.00 92.94 620 THR A C 1
ATOM 4930 O O . THR A 1 620 ? -9.077 9.084 6.296 1.00 92.94 620 THR A O 1
ATOM 4933 N N . LEU A 1 621 ? -6.894 8.640 6.639 1.00 90.31 621 LEU A N 1
ATOM 4934 C CA . LEU A 1 621 ? -6.742 9.359 7.909 1.00 90.31 621 LEU A CA 1
ATOM 4935 C C . LEU A 1 621 ? -6.116 10.739 7.661 1.00 90.31 621 LEU A C 1
ATOM 4937 O O . LEU A 1 621 ? -5.008 10.842 7.122 1.00 90.31 621 LEU A O 1
ATOM 4941 N N . GLY A 1 622 ? -6.821 11.804 8.040 1.00 85.19 622 GLY A N 1
ATOM 4942 C CA . GLY A 1 622 ? -6.394 13.190 7.839 1.00 85.19 622 GLY A CA 1
ATOM 4943 C C . GLY A 1 622 ? -7.427 14.207 8.336 1.00 85.19 622 GLY A C 1
ATOM 4944 O O . GLY A 1 622 ? -8.221 13.908 9.217 1.00 85.19 622 GLY A O 1
ATOM 4945 N N . PHE A 1 623 ? -7.417 15.423 7.778 1.00 83.06 623 PHE A N 1
ATOM 4946 C CA . PHE A 1 623 ? -8.409 16.464 8.118 1.00 83.06 623 PHE A CA 1
ATOM 4947 C C . PHE A 1 623 ? -9.813 16.187 7.558 1.00 83.06 623 PHE A C 1
ATOM 4949 O O . PHE A 1 623 ? -10.790 16.725 8.062 1.00 83.06 623 PHE A O 1
ATOM 4956 N N . ASP A 1 624 ? -9.891 15.373 6.508 1.00 83.75 624 ASP A N 1
ATOM 4957 C CA . ASP A 1 624 ? -11.130 14.887 5.898 1.00 83.75 624 ASP A CA 1
ATOM 4958 C C . ASP A 1 624 ? -11.046 13.359 5.870 1.00 83.75 624 ASP A C 1
ATOM 4960 O O . ASP A 1 624 ? -10.755 12.746 4.836 1.00 83.75 624 ASP A O 1
ATOM 4964 N N . SER A 1 625 ? -11.128 12.766 7.065 1.00 90.88 625 SER A N 1
ATOM 4965 C CA . SER A 1 625 ? -11.057 11.319 7.230 1.00 90.88 625 SER A CA 1
ATOM 4966 C C . SER A 1 625 ? -12.313 10.662 6.675 1.00 90.88 625 SER A C 1
ATOM 4968 O O . SER A 1 625 ? -13.431 11.099 6.947 1.00 90.88 625 SER A O 1
ATOM 4970 N N . LYS A 1 626 ? -12.119 9.629 5.855 1.00 92.06 626 LYS A N 1
ATOM 4971 C CA . LYS A 1 626 ? -13.195 8.979 5.106 1.00 92.06 626 LYS A CA 1
ATOM 4972 C C . LYS A 1 626 ? -12.937 7.494 4.941 1.00 92.06 626 LYS A C 1
ATOM 4974 O O . LYS A 1 626 ? -11.828 7.074 4.604 1.00 92.06 626 LYS A O 1
ATOM 4979 N N . HIS A 1 627 ? -14.005 6.729 5.088 1.00 94.62 627 HIS A N 1
ATOM 4980 C CA . HIS A 1 627 ? -14.085 5.342 4.677 1.00 94.62 627 HIS A CA 1
ATOM 4981 C C . HIS A 1 627 ? -14.558 5.266 3.230 1.00 94.62 627 HIS A C 1
ATOM 4983 O O . HIS A 1 627 ? -15.652 5.732 2.933 1.00 94.62 627 HIS A O 1
ATOM 4989 N N . TYR A 1 628 ? -13.779 4.644 2.350 1.00 95.75 628 TYR A N 1
ATOM 4990 C CA . TYR A 1 628 ? -14.209 4.295 0.998 1.00 95.75 628 TYR A CA 1
ATOM 4991 C C . TYR A 1 628 ? -14.288 2.786 0.843 1.00 95.75 628 TYR A C 1
ATOM 4993 O O . TYR A 1 628 ? -13.425 2.069 1.351 1.00 95.75 628 TYR A O 1
ATOM 5001 N N . ILE A 1 629 ? -15.288 2.301 0.107 1.00 96.38 629 ILE A N 1
ATOM 5002 C CA . ILE A 1 629 ? -15.424 0.876 -0.213 1.00 96.38 629 ILE A CA 1
ATOM 5003 C C . ILE A 1 629 ? -15.805 0.707 -1.679 1.00 96.38 629 ILE A C 1
ATOM 5005 O O . ILE A 1 629 ? -16.733 1.342 -2.170 1.00 96.38 629 ILE A O 1
ATOM 5009 N N . GLU A 1 630 ? -15.108 -0.173 -2.386 1.00 97.25 630 GLU A N 1
ATOM 5010 C CA . GLU A 1 630 ? -15.575 -0.738 -3.651 1.00 97.25 630 GLU A CA 1
ATOM 5011 C C . GLU A 1 630 ? -16.396 -1.997 -3.351 1.00 97.25 630 GLU A C 1
ATOM 5013 O O . GLU A 1 630 ? -15.872 -2.927 -2.735 1.00 97.25 630 GLU A O 1
ATOM 5018 N N . LEU A 1 631 ? -17.666 -2.023 -3.766 1.00 96.12 631 LEU A N 1
ATOM 5019 C CA . LEU A 1 631 ? -18.578 -3.135 -3.478 1.00 96.12 631 LEU A CA 1
ATOM 5020 C C . LEU A 1 631 ? -18.707 -4.125 -4.640 1.00 96.12 631 LEU A C 1
ATOM 5022 O O . LEU A 1 631 ? -18.733 -3.756 -5.816 1.00 96.12 631 LEU A O 1
ATOM 5026 N N . SER A 1 632 ? -18.871 -5.390 -4.268 1.00 96.38 632 SER A N 1
ATOM 5027 C CA . SER A 1 632 ? -19.377 -6.466 -5.115 1.00 96.38 632 SER A CA 1
ATOM 5028 C C . SER A 1 632 ? -20.837 -6.224 -5.492 1.00 96.38 632 SER A C 1
ATOM 5030 O O . SER A 1 632 ? -21.612 -5.682 -4.705 1.00 96.38 632 SER A O 1
ATOM 5032 N N . VAL A 1 633 ? -21.253 -6.701 -6.669 1.00 93.62 633 VAL A N 1
ATOM 5033 C CA . VAL A 1 633 ? -22.684 -6.725 -7.040 1.00 93.62 633 VAL A CA 1
ATOM 5034 C C . VAL A 1 633 ? -23.514 -7.680 -6.173 1.00 93.62 633 VAL A C 1
ATOM 5036 O O . VAL A 1 633 ? -24.736 -7.633 -6.228 1.00 93.62 633 VAL A O 1
ATOM 5039 N N . HIS A 1 634 ? -22.863 -8.550 -5.396 1.00 91.62 634 HIS A N 1
ATOM 5040 C CA . HIS A 1 634 ? -23.504 -9.437 -4.425 1.00 91.62 634 HIS A CA 1
ATOM 5041 C C . HIS A 1 634 ? -23.628 -8.810 -3.029 1.00 91.62 634 HIS A C 1
ATOM 5043 O O . HIS A 1 634 ? -24.149 -9.461 -2.126 1.00 91.62 634 HIS A O 1
ATOM 5049 N N . ALA A 1 635 ? -23.143 -7.579 -2.831 1.00 94.19 635 ALA A N 1
ATOM 5050 C CA . ALA A 1 635 ? -23.414 -6.841 -1.605 1.00 94.19 635 ALA A CA 1
ATOM 5051 C C . ALA A 1 635 ? -24.922 -6.520 -1.515 1.00 94.19 635 ALA A C 1
ATOM 5053 O O . ALA A 1 635 ? -25.506 -6.124 -2.527 1.00 94.19 635 ALA A O 1
ATOM 5054 N N . PRO A 1 636 ? -25.556 -6.666 -0.339 1.00 93.31 636 PRO A N 1
ATOM 5055 C CA . PRO A 1 636 ? -26.956 -6.297 -0.162 1.00 93.31 636 PRO A CA 1
ATOM 5056 C C . PRO A 1 636 ? -27.232 -4.804 -0.384 1.00 93.31 636 PRO A C 1
ATOM 5058 O O . PRO A 1 636 ? -26.367 -3.964 -0.131 1.00 93.31 636 PRO A O 1
ATOM 5061 N N . ASP A 1 637 ? -28.463 -4.465 -0.780 1.00 91.62 637 ASP A N 1
ATOM 5062 C CA . ASP A 1 637 ? -28.853 -3.092 -1.141 1.00 91.62 637 ASP A CA 1
ATOM 5063 C C . ASP A 1 637 ? -28.652 -2.078 0.003 1.00 91.62 637 ASP A C 1
ATOM 5065 O O . ASP A 1 637 ? -28.188 -0.968 -0.241 1.00 91.62 637 ASP A O 1
ATOM 5069 N N . TRP A 1 638 ? -28.889 -2.466 1.261 1.00 90.06 638 TRP A N 1
ATOM 5070 C CA . TRP A 1 638 ? -28.712 -1.572 2.420 1.00 90.06 638 TRP A CA 1
ATOM 5071 C C . TRP A 1 638 ? -27.248 -1.213 2.713 1.00 90.06 638 TRP A C 1
ATOM 5073 O O . TRP A 1 638 ? -26.965 -0.267 3.445 1.00 90.06 638 TRP A O 1
ATOM 5083 N N . VAL A 1 639 ? -26.281 -1.933 2.132 1.00 90.50 639 VAL A N 1
ATOM 5084 C CA . VAL A 1 639 ? -24.859 -1.564 2.236 1.00 90.50 639 VAL A CA 1
ATOM 5085 C C . VAL A 1 639 ? -24.562 -0.310 1.399 1.00 90.50 639 VAL A C 1
ATOM 5087 O O . VAL A 1 639 ? -23.602 0.411 1.675 1.00 90.50 639 VAL A O 1
ATOM 5090 N N . PHE A 1 640 ? -25.406 0.004 0.407 1.00 85.94 640 PHE A N 1
ATOM 5091 C CA . PHE A 1 640 ? -25.260 1.181 -0.452 1.00 85.94 640 PHE A CA 1
ATOM 5092 C C . PHE A 1 640 ? -25.758 2.487 0.196 1.00 85.94 640 PHE A C 1
ATOM 5094 O O . PHE A 1 640 ? -25.439 3.558 -0.322 1.00 85.94 640 PHE A O 1
ATOM 5101 N N . ASP A 1 641 ? -26.453 2.422 1.338 1.00 81.00 641 ASP A N 1
ATOM 5102 C CA . ASP A 1 641 ? -27.101 3.574 1.994 1.00 81.00 641 ASP A CA 1
ATOM 5103 C C . ASP A 1 641 ? -26.131 4.493 2.773 1.00 81.00 641 ASP A C 1
ATOM 5105 O O . ASP A 1 641 ? -26.539 5.476 3.388 1.00 81.00 641 ASP A O 1
ATOM 5109 N N . GLY A 1 642 ? -24.822 4.214 2.727 1.00 77.12 642 GLY A N 1
ATOM 5110 C CA . GLY A 1 642 ? -23.761 5.085 3.253 1.00 77.12 642 GLY A CA 1
ATOM 5111 C C . GLY A 1 642 ? -23.325 4.804 4.695 1.00 77.12 642 GLY A C 1
ATOM 5112 O O . GLY A 1 642 ? -22.226 5.204 5.076 1.00 77.12 642 GLY A O 1
ATOM 5113 N N . SER A 1 643 ? -24.092 4.030 5.472 1.00 87.06 643 SER A N 1
ATOM 5114 C CA . SER A 1 643 ? -23.751 3.633 6.857 1.00 87.06 643 SER A CA 1
ATOM 5115 C C . SER A 1 643 ? -22.518 2.726 6.978 1.00 87.06 643 SER A C 1
ATOM 5117 O O . SER A 1 643 ? -22.078 2.420 8.084 1.00 87.06 643 SER A O 1
ATOM 5119 N N . TYR A 1 644 ? -21.962 2.289 5.846 1.00 90.88 644 TYR A N 1
ATOM 5120 C CA . TYR A 1 644 ? -20.742 1.489 5.742 1.00 90.88 644 TYR A CA 1
ATOM 5121 C C . TYR A 1 644 ? -19.549 2.325 5.243 1.00 90.88 644 TYR A C 1
ATOM 5123 O O . TYR A 1 644 ? -18.438 1.813 5.122 1.00 90.88 644 TYR A O 1
ATOM 5131 N N . GLY A 1 645 ? -19.741 3.616 4.971 1.00 92.38 645 GLY A N 1
ATOM 5132 C CA . GLY A 1 645 ? -18.768 4.497 4.331 1.00 92.38 645 GLY A CA 1
ATOM 5133 C C . GLY A 1 645 ? -19.169 4.876 2.904 1.00 92.38 645 GLY A C 1
ATOM 5134 O O . GLY A 1 645 ? -20.219 4.488 2.395 1.00 92.38 645 GLY A O 1
ATOM 5135 N N . GLU A 1 646 ? -18.316 5.649 2.238 1.00 94.19 646 GLU A N 1
ATOM 5136 C CA . GLU A 1 646 ? -18.540 6.122 0.875 1.00 94.19 646 GLU A CA 1
ATOM 5137 C C . GLU A 1 646 ? -18.339 4.986 -0.136 1.00 94.19 646 GLU A C 1
ATOM 5139 O O . GLU A 1 646 ? -17.221 4.561 -0.451 1.00 94.19 646 GLU A O 1
ATOM 5144 N N . VAL A 1 647 ? -19.460 4.488 -0.650 1.00 94.56 647 VAL A N 1
ATOM 5145 C CA . VAL A 1 647 ? -19.498 3.391 -1.613 1.00 94.56 647 VAL A CA 1
ATOM 5146 C C . VAL A 1 647 ? -19.077 3.856 -3.005 1.00 94.56 647 VAL A C 1
ATOM 5148 O O . VAL A 1 647 ? -19.453 4.922 -3.493 1.00 94.56 647 VAL A O 1
ATOM 5151 N N . THR A 1 648 ? -18.319 3.001 -3.681 1.00 95.00 648 THR A N 1
ATOM 5152 C CA . THR A 1 648 ? -17.807 3.207 -5.031 1.00 95.00 648 THR A CA 1
ATOM 5153 C C . THR A 1 648 ? -18.110 2.004 -5.934 1.00 95.00 648 THR A C 1
ATOM 5155 O O . THR A 1 648 ? -18.419 0.909 -5.461 1.00 95.00 648 THR A O 1
ATOM 5158 N N . ARG A 1 649 ? -18.108 2.246 -7.253 1.00 93.75 649 ARG A N 1
ATOM 5159 C CA . ARG A 1 649 ? -18.316 1.244 -8.322 1.00 93.75 649 ARG A CA 1
ATOM 5160 C C . ARG A 1 649 ? -17.248 1.382 -9.417 1.00 93.75 649 ARG A C 1
ATOM 5162 O O . ARG A 1 649 ? -17.544 1.379 -10.614 1.00 93.75 649 ARG A O 1
ATOM 5169 N N . LEU A 1 650 ? -16.005 1.608 -9.005 1.00 95.25 650 LEU A N 1
ATOM 5170 C CA . LEU A 1 650 ? -14.836 1.854 -9.847 1.00 95.25 650 LEU A CA 1
ATOM 5171 C C . LEU A 1 650 ? -14.537 0.677 -10.789 1.00 95.25 650 LEU A C 1
ATOM 5173 O O . LEU A 1 650 ? -14.181 0.879 -11.953 1.00 95.25 650 LEU A O 1
ATOM 5177 N N . THR A 1 651 ? -14.708 -0.557 -10.317 1.00 96.00 651 THR A N 1
ATOM 5178 C CA . THR A 1 651 ? -14.397 -1.785 -11.067 1.00 96.00 651 THR A CA 1
ATOM 5179 C C . THR A 1 651 ? -15.411 -2.074 -12.170 1.00 96.00 651 THR A C 1
ATOM 5181 O O . THR A 1 651 ? -15.072 -2.730 -13.159 1.00 96.00 651 THR A O 1
ATOM 5184 N N . HIS A 1 652 ? -16.627 -1.528 -12.057 1.00 94.56 652 HIS A N 1
ATOM 5185 C CA . HIS A 1 652 ? -17.774 -1.895 -12.887 1.00 94.56 652 HIS A CA 1
ATOM 5186 C C . HIS A 1 652 ? -17.549 -1.701 -14.389 1.00 94.56 652 HIS A C 1
ATOM 5188 O O . HIS A 1 652 ? -17.951 -2.544 -15.184 1.00 94.56 652 HIS A O 1
ATOM 5194 N N . ASN A 1 653 ? -16.900 -0.608 -14.790 1.00 94.94 653 ASN A N 1
ATOM 5195 C CA . ASN A 1 653 ? -16.603 -0.313 -16.199 1.00 94.94 653 ASN A CA 1
ATOM 5196 C C . ASN A 1 653 ? -15.255 -0.884 -16.657 1.00 94.94 653 ASN A C 1
ATOM 5198 O O . ASN A 1 653 ? -14.901 -0.792 -17.835 1.00 94.94 653 ASN A O 1
ATOM 5202 N N . MET A 1 654 ? -14.496 -1.457 -15.727 1.00 94.94 654 MET A N 1
ATOM 5203 C CA . MET A 1 654 ? -13.118 -1.854 -15.944 1.00 94.94 654 MET A CA 1
ATOM 5204 C C . MET A 1 654 ? -12.999 -3.350 -16.169 1.00 94.94 654 MET A C 1
ATOM 5206 O O . MET A 1 654 ? -12.428 -3.710 -17.183 1.00 94.94 654 MET A O 1
ATOM 5210 N N . PHE A 1 655 ? -13.542 -4.211 -15.302 1.00 95.81 655 PHE A N 1
ATOM 5211 C CA . PHE A 1 655 ? -13.138 -5.622 -15.250 1.00 95.81 655 PHE A CA 1
ATOM 5212 C C . PHE A 1 655 ? -14.210 -6.634 -15.669 1.00 95.81 655 PHE A C 1
ATOM 5214 O O . PHE A 1 655 ? -15.382 -6.506 -15.324 1.00 95.81 655 PHE A O 1
ATOM 5221 N N . ARG A 1 656 ? -13.760 -7.679 -16.375 1.00 95.81 656 ARG A N 1
ATOM 5222 C CA . ARG A 1 656 ? -14.437 -8.972 -16.575 1.00 95.81 656 ARG A CA 1
ATOM 5223 C C . ARG A 1 656 ? -13.425 -10.118 -16.506 1.00 95.81 656 ARG A C 1
ATOM 5225 O O . ARG A 1 656 ? -12.219 -9.865 -16.576 1.00 95.81 656 ARG A O 1
ATOM 5232 N N . PHE A 1 657 ? -13.887 -11.360 -16.374 1.00 95.56 657 PHE A N 1
ATOM 5233 C CA . PHE A 1 657 ? -12.980 -12.511 -16.407 1.00 95.56 657 PHE A CA 1
ATOM 5234 C C . PHE A 1 657 ? -12.399 -12.734 -17.815 1.00 95.56 657 PHE A C 1
ATOM 5236 O O . PHE A 1 657 ? -12.974 -12.314 -18.820 1.00 95.56 657 PHE A O 1
ATOM 5243 N N . ALA A 1 658 ? -11.226 -13.368 -17.895 1.00 92.50 658 ALA A N 1
ATOM 5244 C CA . ALA A 1 658 ? -10.463 -13.482 -19.142 1.00 92.50 658 ALA A CA 1
ATOM 5245 C C . ALA A 1 658 ? -11.140 -14.340 -20.230 1.00 92.50 658 ALA A C 1
ATOM 5247 O O . ALA A 1 658 ? -10.914 -14.122 -21.418 1.00 92.50 658 ALA A O 1
ATOM 5248 N N . ASP A 1 659 ? -11.960 -15.302 -19.821 1.00 92.56 659 ASP A N 1
ATOM 5249 C CA . ASP A 1 659 ? -12.747 -16.220 -20.648 1.00 92.56 659 ASP A CA 1
ATOM 5250 C C . ASP A 1 659 ? -14.133 -15.667 -21.028 1.00 92.56 659 ASP A C 1
ATOM 5252 O O . ASP A 1 659 ? -14.898 -16.344 -21.712 1.00 92.56 659 ASP A O 1
ATOM 5256 N N . GLU A 1 660 ? -14.461 -14.434 -20.629 1.00 94.06 660 GLU A N 1
ATOM 5257 C CA . GLU A 1 660 ? -15.763 -13.815 -20.883 1.00 94.06 660 GLU A CA 1
ATOM 5258 C C . GLU A 1 660 ? -15.752 -12.816 -22.049 1.00 94.06 660 GLU A C 1
ATOM 5260 O O . GLU A 1 660 ? -14.765 -12.129 -22.337 1.00 94.06 660 GLU A O 1
ATOM 5265 N N . GLY A 1 661 ? -16.912 -12.705 -22.703 1.00 94.12 661 GLY A N 1
ATOM 5266 C CA . GLY A 1 661 ? -17.201 -11.692 -23.715 1.00 94.12 661 GLY A CA 1
ATOM 5267 C C . GLY A 1 661 ? -17.731 -10.372 -23.129 1.00 94.12 661 GLY A C 1
ATOM 5268 O O . GLY A 1 661 ? -17.914 -10.244 -21.919 1.00 94.12 661 GLY A O 1
ATOM 5269 N N . PRO A 1 662 ? -18.015 -9.377 -23.988 1.00 93.88 662 PRO A N 1
ATOM 5270 C CA . PRO A 1 662 ? -18.457 -8.041 -23.571 1.00 93.88 662 PRO A CA 1
ATOM 5271 C C . PRO A 1 662 ? -19.832 -7.985 -22.900 1.00 93.88 662 PRO A C 1
ATOM 5273 O O . PRO A 1 662 ? -20.090 -7.044 -22.157 1.00 93.88 662 PRO A O 1
ATOM 5276 N N . ASN A 1 663 ? -20.677 -8.997 -23.102 1.00 94.12 663 ASN A N 1
ATOM 5277 C CA . ASN A 1 663 ? -22.029 -9.071 -22.538 1.00 94.12 663 ASN A CA 1
ATOM 5278 C C . ASN A 1 663 ? -22.073 -9.870 -21.222 1.00 94.12 663 ASN A C 1
ATOM 5280 O O . ASN A 1 663 ? -23.055 -10.549 -20.948 1.00 94.12 663 ASN A O 1
ATOM 5284 N N . THR A 1 664 ? -20.981 -9.880 -20.453 1.00 93.50 664 THR A N 1
ATOM 5285 C CA . THR A 1 664 ? -20.903 -10.667 -19.216 1.00 93.50 664 THR A CA 1
ATOM 5286 C C . THR A 1 664 ? -21.764 -10.084 -18.093 1.00 93.50 664 THR A C 1
ATOM 5288 O O . THR A 1 664 ? -21.764 -8.875 -17.852 1.00 93.50 664 THR A O 1
ATOM 5291 N N . GLU A 1 665 ? -22.429 -10.967 -17.355 1.00 93.31 665 GLU A N 1
ATOM 5292 C CA . GLU A 1 665 ? -23.183 -10.648 -16.136 1.00 93.31 665 GLU A CA 1
ATOM 5293 C C . GLU A 1 665 ? -22.372 -10.915 -14.860 1.00 93.31 665 GLU A C 1
ATOM 5295 O O . GLU A 1 665 ? -22.831 -10.631 -13.756 1.00 93.31 665 GLU A O 1
ATOM 5300 N N . SER A 1 666 ? -21.150 -11.440 -14.994 1.00 94.75 666 SER A N 1
ATOM 5301 C CA . SER A 1 666 ? -20.281 -11.724 -13.855 1.00 94.75 666 SER A CA 1
ATOM 5302 C C . SER A 1 666 ? -19.923 -10.463 -13.073 1.00 94.75 666 SER A C 1
ATOM 5304 O O . SER A 1 666 ? -19.778 -9.371 -13.634 1.00 94.75 666 SER A O 1
ATOM 5306 N N . ASP A 1 667 ? -19.707 -10.653 -11.772 1.00 96.69 667 ASP A N 1
ATOM 5307 C CA . ASP A 1 667 ? -19.330 -9.594 -10.844 1.00 96.69 667 ASP A CA 1
ATOM 5308 C C . ASP A 1 667 ? -17.978 -8.940 -11.217 1.00 96.69 667 ASP A C 1
ATOM 5310 O O . ASP A 1 667 ? -16.928 -9.597 -11.147 1.00 96.69 667 ASP A O 1
ATOM 5314 N N . PRO A 1 668 ? -17.961 -7.636 -11.558 1.00 96.88 668 PRO A N 1
ATOM 5315 C CA . PRO A 1 668 ? -16.740 -6.892 -11.863 1.00 96.88 668 PRO A CA 1
ATOM 5316 C C . PRO A 1 668 ? -15.759 -6.815 -10.699 1.00 96.88 668 PRO A C 1
ATOM 5318 O O . PRO A 1 668 ? -14.551 -6.783 -10.933 1.00 96.88 668 PRO A O 1
ATOM 5321 N N . PHE A 1 669 ? -16.251 -6.813 -9.458 1.00 98.00 669 PHE A N 1
ATOM 5322 C CA . PHE A 1 669 ? -15.403 -6.795 -8.270 1.00 98.00 669 PHE A CA 1
ATOM 5323 C C . PHE A 1 669 ? -14.602 -8.095 -8.161 1.00 98.00 669 PHE A C 1
ATOM 5325 O O . PHE A 1 669 ? -13.385 -8.080 -7.967 1.00 98.00 669 PHE A O 1
ATOM 5332 N N . ARG A 1 670 ? -15.252 -9.243 -8.386 1.00 97.44 670 ARG A N 1
ATOM 5333 C CA . ARG A 1 670 ? -14.568 -10.544 -8.426 1.00 97.44 670 ARG A CA 1
ATOM 5334 C C . ARG A 1 670 ? -13.589 -10.654 -9.590 1.00 97.44 670 ARG A C 1
ATOM 5336 O O . ARG A 1 670 ? -12.490 -11.195 -9.428 1.00 97.44 670 ARG A O 1
ATOM 5343 N N . ALA A 1 671 ? -13.959 -10.121 -10.753 1.00 97.19 671 ALA A N 1
ATOM 5344 C CA . ALA A 1 671 ? -13.069 -10.061 -11.906 1.00 97.19 671 ALA A CA 1
ATOM 5345 C C . ALA A 1 671 ? -11.838 -9.178 -11.633 1.00 97.19 671 ALA A C 1
ATOM 5347 O O . ALA A 1 671 ? -10.720 -9.561 -11.980 1.00 97.19 671 ALA A O 1
ATOM 5348 N N . TRP A 1 672 ? -12.017 -8.036 -10.960 1.00 97.56 672 TRP A N 1
ATOM 5349 C CA . TRP A 1 672 ? -10.927 -7.181 -10.486 1.00 97.56 672 TRP A CA 1
ATOM 5350 C C . TRP A 1 672 ? -10.000 -7.938 -9.536 1.00 97.56 672 TRP A C 1
ATOM 5352 O O . TRP A 1 672 ? -8.799 -8.011 -9.799 1.00 97.56 672 TRP A O 1
ATOM 5362 N N . LEU A 1 673 ? -10.547 -8.552 -8.484 1.00 97.62 673 LEU A N 1
ATOM 5363 C CA . LEU A 1 673 ? -9.787 -9.325 -7.501 1.00 97.62 673 LEU A CA 1
ATOM 5364 C C . LEU A 1 673 ? -8.950 -10.416 -8.187 1.00 97.62 673 LEU A C 1
ATOM 5366 O O . LEU A 1 673 ? -7.743 -10.520 -7.957 1.00 97.62 673 LEU A O 1
ATOM 5370 N N . THR A 1 674 ? -9.562 -11.146 -9.121 1.00 97.31 674 THR A N 1
ATOM 5371 C CA . THR A 1 674 ? -8.900 -12.183 -9.926 1.00 97.31 674 THR A CA 1
ATOM 5372 C C . THR A 1 674 ? -7.779 -11.611 -10.793 1.00 97.31 674 THR A C 1
ATOM 5374 O O . THR A 1 674 ? -6.672 -12.153 -10.819 1.00 97.31 674 THR A O 1
ATOM 5377 N N . HIS A 1 675 ? -8.020 -10.485 -11.468 1.00 96.31 675 HIS A N 1
ATOM 5378 C CA . HIS A 1 675 ? -7.009 -9.824 -12.287 1.00 96.31 675 HIS A CA 1
ATOM 5379 C C . HIS A 1 675 ? -5.828 -9.321 -11.442 1.00 96.31 675 HIS A C 1
ATOM 5381 O O . HIS A 1 675 ? -4.675 -9.544 -11.813 1.00 96.31 675 HIS A O 1
ATOM 5387 N N . ARG A 1 676 ? -6.069 -8.704 -10.275 1.00 96.81 676 ARG A N 1
ATOM 5388 C CA . ARG A 1 676 ? -4.991 -8.262 -9.368 1.00 96.81 676 ARG A CA 1
ATOM 5389 C C . ARG A 1 676 ? -4.175 -9.443 -8.836 1.00 96.81 676 ARG A C 1
ATOM 5391 O O . ARG A 1 676 ? -2.949 -9.353 -8.790 1.00 96.81 676 ARG A O 1
ATOM 5398 N N . MET A 1 677 ? -4.815 -10.568 -8.509 1.00 97.44 677 MET A N 1
ATOM 5399 C CA . MET A 1 677 ? -4.109 -11.805 -8.148 1.00 97.44 677 MET A CA 1
ATOM 5400 C C . MET A 1 677 ? -3.243 -12.330 -9.301 1.00 97.44 677 MET A C 1
ATOM 5402 O O . MET A 1 677 ? -2.099 -12.731 -9.081 1.00 97.44 677 MET A O 1
ATOM 5406 N N . ALA A 1 678 ? -3.749 -12.291 -10.536 1.00 96.50 678 ALA A N 1
ATOM 5407 C CA . ALA A 1 678 ? -2.995 -12.711 -11.712 1.00 96.50 678 ALA A CA 1
ATOM 5408 C C . ALA A 1 678 ? -1.787 -11.790 -11.964 1.00 96.50 678 ALA A C 1
ATOM 5410 O O . ALA A 1 678 ? -0.692 -12.269 -12.263 1.00 96.50 678 ALA A O 1
ATOM 5411 N N . VAL A 1 679 ? -1.950 -10.475 -11.775 1.00 95.69 679 VAL A N 1
ATOM 5412 C CA . VAL A 1 679 ? -0.856 -9.490 -11.805 1.00 95.69 679 VAL A CA 1
ATOM 5413 C C . VAL A 1 679 ? 0.204 -9.816 -10.754 1.00 95.69 679 VAL A C 1
ATOM 5415 O O . VAL A 1 679 ? 1.368 -9.976 -11.116 1.00 95.69 679 VAL A O 1
ATOM 5418 N N . ALA A 1 680 ? -0.182 -9.995 -9.488 1.00 97.25 680 ALA A N 1
ATOM 5419 C CA . ALA A 1 680 ? 0.734 -10.369 -8.407 1.00 97.25 680 ALA A CA 1
ATOM 5420 C C . ALA A 1 680 ? 1.504 -11.666 -8.710 1.00 97.25 680 ALA A C 1
ATOM 5422 O O . ALA A 1 680 ? 2.722 -11.731 -8.551 1.00 97.25 680 ALA A O 1
ATOM 5423 N N . SER A 1 681 ? 0.800 -12.682 -9.206 1.00 96.50 681 SER A N 1
ATOM 5424 C CA . SER A 1 681 ? 1.381 -13.969 -9.582 1.00 96.50 681 SER A CA 1
ATOM 5425 C C . SER A 1 681 ? 2.398 -13.839 -10.729 1.00 96.50 681 SER A C 1
ATOM 5427 O O . SER A 1 681 ? 3.476 -14.434 -10.671 1.00 96.50 681 SER A O 1
ATOM 5429 N N . ASN A 1 682 ? 2.117 -12.999 -11.731 1.00 94.88 682 ASN A N 1
ATOM 5430 C CA . ASN A 1 682 ? 3.049 -12.715 -12.827 1.00 94.88 682 ASN A CA 1
ATOM 5431 C C . ASN A 1 682 ? 4.279 -11.916 -12.356 1.00 94.88 682 ASN A C 1
ATOM 5433 O O . ASN A 1 682 ? 5.394 -12.178 -12.801 1.00 94.88 682 ASN A O 1
ATOM 5437 N N . VAL A 1 683 ? 4.108 -10.978 -11.414 1.00 95.56 683 VAL A N 1
ATOM 5438 C CA . VAL A 1 683 ? 5.233 -10.280 -10.762 1.00 95.56 683 VAL A CA 1
ATOM 5439 C C . VAL A 1 683 ? 6.140 -11.278 -10.041 1.00 95.56 683 VAL A C 1
ATOM 5441 O O . VAL A 1 683 ? 7.349 -11.278 -10.271 1.00 95.56 683 VAL A O 1
ATOM 5444 N N . ALA A 1 684 ? 5.565 -12.162 -9.220 1.00 96.06 684 ALA A N 1
ATOM 5445 C CA . ALA A 1 684 ? 6.318 -13.196 -8.515 1.00 96.06 684 ALA A CA 1
ATOM 5446 C C . ALA A 1 684 ? 7.050 -14.132 -9.492 1.00 96.06 684 ALA A C 1
ATOM 5448 O O . ALA A 1 684 ? 8.217 -14.461 -9.274 1.00 96.06 684 ALA A O 1
ATOM 5449 N N . HIS A 1 685 ? 6.399 -14.520 -10.595 1.00 94.75 685 HIS A N 1
ATOM 5450 C CA . HIS A 1 685 ? 7.017 -15.319 -11.652 1.00 94.75 685 HIS A CA 1
ATOM 5451 C C . HIS A 1 685 ? 8.229 -14.621 -12.280 1.00 94.75 685 HIS A C 1
ATOM 5453 O O . HIS A 1 685 ? 9.297 -15.229 -12.386 1.00 94.75 685 HIS A O 1
ATOM 5459 N N . ASN A 1 686 ? 8.090 -13.352 -12.672 1.00 93.19 686 ASN A N 1
ATOM 5460 C CA . ASN A 1 686 ? 9.172 -12.593 -13.297 1.00 93.19 686 ASN A CA 1
ATOM 5461 C C . ASN A 1 686 ? 10.351 -12.382 -12.340 1.00 93.19 686 ASN A C 1
ATOM 5463 O O . ASN A 1 686 ? 11.496 -12.602 -12.731 1.00 93.19 686 ASN A O 1
ATOM 5467 N N . ALA A 1 687 ? 10.075 -12.047 -11.079 1.00 94.00 687 ALA A N 1
ATOM 5468 C CA . ALA A 1 687 ? 11.104 -11.898 -10.054 1.00 94.00 687 ALA A CA 1
ATOM 5469 C C . ALA A 1 687 ? 11.852 -13.219 -9.780 1.00 94.00 687 ALA A C 1
ATOM 5471 O O . ALA A 1 687 ? 13.084 -13.246 -9.693 1.00 94.00 687 ALA A O 1
ATOM 5472 N N . ASN A 1 688 ? 11.124 -14.341 -9.709 1.00 93.81 688 ASN A N 1
ATOM 5473 C CA . ASN A 1 688 ? 11.714 -15.679 -9.600 1.00 93.81 688 ASN A CA 1
ATOM 5474 C C . ASN A 1 688 ? 12.501 -16.083 -10.854 1.00 93.81 688 ASN A C 1
ATOM 5476 O O . ASN A 1 688 ? 13.495 -16.795 -10.754 1.00 93.81 688 ASN A O 1
ATOM 5480 N N . SER A 1 689 ? 12.143 -15.547 -12.018 1.00 91.81 689 SER A N 1
ATOM 5481 C CA . SER A 1 689 ? 12.887 -15.737 -13.269 1.00 91.81 689 SER A CA 1
ATOM 5482 C C . SER A 1 689 ? 14.087 -14.792 -13.424 1.00 91.81 689 SER A C 1
ATOM 5484 O O . SER A 1 689 ? 14.683 -14.753 -14.496 1.00 91.81 689 SER A O 1
ATOM 5486 N N . GLY A 1 690 ? 14.418 -14.002 -12.393 1.00 90.38 690 GLY A N 1
ATOM 5487 C CA . GLY A 1 690 ? 15.554 -13.080 -12.414 1.00 90.38 690 GLY A CA 1
ATOM 5488 C C . GLY A 1 690 ? 15.355 -11.842 -13.287 1.00 90.38 690 GLY A C 1
ATOM 5489 O O . GLY A 1 690 ? 16.329 -11.157 -13.573 1.00 90.38 690 GLY A O 1
ATOM 5490 N N . LEU A 1 691 ? 14.122 -11.529 -13.699 1.00 90.38 691 LEU A N 1
ATOM 5491 C CA . LEU A 1 691 ? 13.824 -10.352 -14.515 1.00 90.38 691 LEU A CA 1
ATOM 5492 C C . LEU A 1 691 ? 13.713 -9.108 -13.624 1.00 90.38 691 LEU A C 1
ATOM 5494 O O . LEU A 1 691 ? 12.789 -9.002 -12.819 1.00 90.38 691 LEU A O 1
ATOM 5498 N N . TYR A 1 692 ? 14.640 -8.162 -13.784 1.00 90.38 692 TYR A N 1
ATOM 5499 C CA . TYR A 1 692 ? 14.723 -6.921 -13.000 1.00 90.38 692 TYR A CA 1
ATOM 5500 C C . TYR A 1 692 ? 14.904 -5.680 -13.883 1.00 90.38 692 TYR A C 1
ATOM 5502 O O . TYR A 1 692 ? 15.611 -4.728 -13.535 1.00 90.38 692 TYR A O 1
ATOM 5510 N N . ASN A 1 693 ? 14.266 -5.690 -15.053 1.00 87.50 693 ASN A N 1
ATOM 5511 C CA . ASN A 1 693 ? 14.314 -4.574 -15.983 1.00 87.50 693 ASN A CA 1
ATOM 5512 C C . ASN A 1 693 ? 13.791 -3.282 -15.323 1.00 87.50 693 ASN A C 1
ATOM 5514 O O . ASN A 1 693 ? 12.788 -3.314 -14.604 1.00 87.50 693 ASN A O 1
ATOM 5518 N N . PRO A 1 694 ? 14.461 -2.140 -15.536 1.00 83.69 694 PRO A N 1
ATOM 5519 C CA . PRO A 1 694 ? 13.990 -0.861 -15.027 1.00 83.69 694 PRO A CA 1
ATOM 5520 C C . PRO A 1 694 ? 12.727 -0.422 -15.778 1.00 83.69 694 PRO A C 1
ATOM 5522 O O . PRO A 1 694 ? 12.586 -0.661 -16.977 1.00 83.69 694 PRO A O 1
ATOM 5525 N N . THR A 1 695 ? 11.818 0.241 -15.068 1.00 82.88 695 THR A N 1
ATOM 5526 C CA . THR A 1 695 ? 10.651 0.929 -15.640 1.00 82.88 695 THR A CA 1
ATOM 5527 C C . THR A 1 695 ? 10.652 2.371 -15.132 1.00 82.88 695 THR A C 1
ATOM 5529 O O . THR A 1 695 ? 9.906 2.684 -14.199 1.00 82.88 695 THR A O 1
ATOM 5532 N N . PRO A 1 696 ? 11.555 3.225 -15.652 1.00 74.50 696 PRO A N 1
ATOM 5533 C CA . PRO A 1 696 ? 11.707 4.592 -15.170 1.00 74.50 696 PRO A CA 1
ATOM 5534 C C . PRO A 1 696 ? 10.408 5.375 -15.345 1.00 74.50 696 PRO A C 1
ATOM 5536 O O . PRO A 1 696 ? 9.830 5.425 -16.428 1.00 74.50 696 PRO A O 1
ATOM 5539 N N . ASP A 1 697 ? 9.954 5.986 -14.258 1.00 76.75 697 ASP A N 1
ATOM 5540 C CA . ASP A 1 697 ? 8.797 6.872 -14.224 1.00 76.75 697 ASP A CA 1
ATOM 5541 C C . ASP A 1 697 ? 9.064 7.932 -13.161 1.00 76.75 697 ASP A C 1
ATOM 5543 O O . ASP A 1 697 ? 9.412 7.599 -12.031 1.00 76.75 697 ASP A O 1
ATOM 5547 N N . GLU A 1 698 ? 8.910 9.211 -13.496 1.00 75.25 698 GLU A N 1
ATOM 5548 C CA . GLU A 1 698 ? 9.225 10.311 -12.577 1.00 75.25 698 GLU A CA 1
ATOM 5549 C C . GLU A 1 698 ? 8.471 10.228 -11.244 1.00 75.25 698 GLU A C 1
ATOM 5551 O O . GLU A 1 698 ? 9.015 10.614 -10.208 1.00 75.25 698 GLU A O 1
ATOM 5556 N N . SER A 1 699 ? 7.221 9.747 -11.256 1.00 73.81 699 SER A N 1
ATOM 5557 C CA . SER A 1 699 ? 6.392 9.651 -10.052 1.00 73.81 699 SER A CA 1
ATOM 5558 C C . SER A 1 699 ? 6.828 8.512 -9.137 1.00 73.81 699 SER A C 1
ATOM 5560 O O . SER A 1 699 ? 6.712 8.641 -7.921 1.00 73.81 699 SER A O 1
ATOM 5562 N N . VAL A 1 700 ? 7.387 7.439 -9.703 1.00 78.56 700 VAL A N 1
ATOM 5563 C CA . VAL A 1 700 ? 7.967 6.324 -8.943 1.00 78.56 700 VAL A CA 1
ATOM 5564 C C . VAL A 1 700 ? 9.400 6.645 -8.517 1.00 78.56 700 VAL A C 1
ATOM 5566 O O . VAL A 1 700 ? 9.749 6.475 -7.352 1.00 78.56 700 VAL A O 1
ATOM 5569 N N . CYS A 1 701 ? 10.232 7.147 -9.432 1.00 78.44 701 CYS A N 1
ATOM 5570 C CA . CYS A 1 701 ? 11.646 7.435 -9.195 1.00 78.44 701 CYS A CA 1
ATOM 5571 C C . CYS A 1 701 ? 11.856 8.529 -8.146 1.00 78.44 701 CYS A C 1
ATOM 5573 O O . CYS A 1 701 ? 12.780 8.401 -7.355 1.00 78.44 701 CYS A O 1
ATOM 5575 N N . ARG A 1 702 ? 10.992 9.555 -8.084 1.00 75.62 702 ARG A N 1
ATOM 5576 C CA . ARG A 1 702 ? 11.100 10.648 -7.096 1.00 75.62 702 ARG A CA 1
ATOM 5577 C C . ARG A 1 702 ? 11.117 10.166 -5.643 1.00 75.62 702 ARG A C 1
ATOM 5579 O O . ARG A 1 702 ? 11.726 10.820 -4.809 1.00 75.62 702 ARG A O 1
ATOM 5586 N N . PHE A 1 703 ? 10.412 9.078 -5.350 1.00 74.50 703 PHE A N 1
ATOM 5587 C CA . PHE A 1 703 ? 10.269 8.522 -4.002 1.00 74.50 703 PHE A CA 1
ATOM 5588 C C . PHE A 1 703 ? 10.868 7.112 -3.912 1.00 74.50 703 PHE A C 1
ATOM 5590 O O . PHE A 1 703 ? 10.520 6.323 -3.033 1.00 74.50 703 PHE A O 1
ATOM 5597 N N . CYS A 1 704 ? 11.715 6.745 -4.875 1.00 78.81 704 CYS A N 1
ATOM 5598 C CA . CYS A 1 704 ? 12.334 5.435 -4.908 1.00 78.81 704 CYS A CA 1
ATOM 5599 C C . CYS A 1 704 ? 13.514 5.423 -3.941 1.00 78.81 704 CYS A C 1
ATOM 5601 O O . CYS A 1 704 ? 14.491 6.118 -4.166 1.00 78.81 704 CYS A O 1
ATOM 5603 N N . SER A 1 705 ? 13.492 4.546 -2.940 1.00 78.25 705 SER A N 1
ATOM 5604 C CA . SER A 1 705 ? 14.595 4.376 -1.979 1.00 78.25 705 SER A CA 1
ATOM 5605 C C . SER A 1 705 ? 15.904 3.853 -2.588 1.00 78.25 705 SER A C 1
ATOM 5607 O O . SER A 1 705 ? 16.828 3.518 -1.860 1.00 78.25 705 SER A O 1
ATOM 5609 N N . ALA A 1 706 ? 15.960 3.669 -3.903 1.00 81.31 706 ALA A N 1
ATOM 5610 C CA . ALA A 1 706 ? 17.132 3.222 -4.640 1.00 81.31 706 ALA A CA 1
ATOM 5611 C C . ALA A 1 706 ? 17.425 4.148 -5.834 1.00 81.31 706 ALA A C 1
ATOM 5613 O O . ALA A 1 706 ? 18.132 3.737 -6.751 1.00 81.31 706 ALA A O 1
ATOM 5614 N N . SER A 1 707 ? 16.846 5.356 -5.883 1.00 76.31 707 SER A N 1
ATOM 5615 C CA . SER A 1 707 ? 16.995 6.278 -7.015 1.00 76.31 707 SER A CA 1
ATOM 5616 C C . SER A 1 707 ? 18.444 6.671 -7.284 1.00 76.31 707 SER A C 1
ATOM 5618 O O . SER A 1 707 ? 18.872 6.580 -8.431 1.00 76.31 707 SER A O 1
ATOM 5620 N N . ASN A 1 708 ? 19.209 7.007 -6.247 1.00 71.25 708 ASN A N 1
ATOM 5621 C CA . ASN A 1 708 ? 20.583 7.495 -6.345 1.00 71.25 708 ASN A CA 1
ATOM 5622 C C . ASN A 1 708 ? 21.550 6.408 -6.820 1.00 71.25 708 ASN A C 1
ATOM 5624 O O . ASN A 1 708 ? 22.509 6.693 -7.527 1.00 71.25 708 ASN A O 1
ATOM 5628 N N . ILE A 1 709 ? 21.288 5.148 -6.461 1.00 76.00 709 ILE A N 1
ATOM 5629 C CA . ILE A 1 709 ? 22.085 3.996 -6.910 1.00 76.00 709 ILE A CA 1
ATOM 5630 C C . ILE A 1 709 ? 21.586 3.410 -8.238 1.00 76.00 709 ILE A C 1
ATOM 5632 O O . ILE A 1 709 ? 22.239 2.540 -8.816 1.00 76.00 709 ILE A O 1
ATOM 5636 N N . CYS A 1 710 ? 20.417 3.843 -8.716 1.00 78.44 710 CYS A N 1
ATOM 5637 C CA . CYS A 1 710 ? 19.847 3.388 -9.972 1.00 78.44 710 CYS A CA 1
ATOM 5638 C C . CYS A 1 710 ? 20.391 4.234 -11.124 1.00 78.44 710 CYS A C 1
ATOM 5640 O O . CYS A 1 710 ? 20.079 5.410 -11.272 1.00 78.44 710 CYS A O 1
ATOM 5642 N N . ASP A 1 711 ? 21.137 3.594 -12.012 1.00 72.19 711 ASP A N 1
ATOM 5643 C CA . ASP A 1 711 ? 21.686 4.191 -13.230 1.00 72.19 711 ASP A CA 1
ATOM 5644 C C . ASP A 1 711 ? 20.623 4.555 -14.287 1.00 72.19 711 ASP A C 1
ATOM 5646 O O . ASP A 1 711 ? 20.938 5.195 -15.282 1.00 72.19 711 ASP A O 1
ATOM 5650 N N . GLN A 1 712 ? 19.374 4.133 -14.075 1.00 76.38 712 GLN A N 1
ATOM 5651 C CA . GLN A 1 712 ? 18.225 4.335 -14.965 1.00 76.38 712 GLN A CA 1
ATOM 5652 C C . GLN A 1 712 ? 17.105 5.103 -14.247 1.00 76.38 712 GLN A C 1
ATOM 5654 O O . GLN A 1 712 ? 15.924 4.853 -14.474 1.00 76.38 712 GLN A O 1
ATOM 5659 N N . SER A 1 713 ? 17.447 5.952 -13.274 1.00 74.94 713 SER A N 1
ATOM 5660 C CA . SER A 1 713 ? 16.468 6.767 -12.552 1.00 74.94 713 SER A CA 1
ATOM 5661 C C . SER A 1 713 ? 16.003 7.942 -13.426 1.00 74.94 713 SER A C 1
ATOM 5663 O O . SER A 1 713 ? 16.816 8.645 -14.021 1.00 74.94 713 SER A O 1
ATOM 5665 N N . ALA A 1 714 ? 14.691 8.202 -13.467 1.00 69.50 714 ALA A N 1
ATOM 5666 C CA . ALA A 1 714 ? 14.124 9.332 -14.214 1.00 69.50 714 ALA A CA 1
ATOM 5667 C C . ALA A 1 714 ? 14.435 10.710 -13.586 1.00 69.50 714 ALA A C 1
ATOM 5669 O O . ALA A 1 714 ? 14.106 11.736 -14.170 1.00 69.50 714 ALA A O 1
ATOM 5670 N N . LYS A 1 715 ? 15.019 10.752 -12.378 1.00 54.38 715 LYS A N 1
ATOM 5671 C CA . LYS A 1 715 ? 15.325 11.989 -11.634 1.00 54.38 715 LYS A CA 1
ATOM 5672 C C . LYS A 1 715 ? 16.814 12.166 -11.312 1.00 54.38 715 LYS A C 1
ATOM 5674 O O . LYS A 1 715 ? 17.154 12.917 -10.408 1.00 54.38 715 LYS A O 1
ATOM 5679 N N . GLY A 1 716 ? 17.684 11.525 -12.088 1.00 47.25 716 GLY A N 1
ATOM 5680 C CA . GLY A 1 716 ? 19.133 11.602 -11.925 1.00 47.25 716 GLY A CA 1
ATOM 5681 C C . GLY A 1 716 ? 19.687 10.273 -11.432 1.00 47.25 716 GLY A C 1
ATOM 5682 O O . GLY A 1 716 ? 19.546 9.911 -10.268 1.00 47.25 716 GLY A O 1
ATOM 5683 N N . GLY A 1 717 ? 20.281 9.517 -12.347 1.00 38.38 717 GLY A N 1
ATOM 5684 C CA . GLY A 1 717 ? 21.336 8.565 -12.023 1.00 38.38 717 GLY A CA 1
ATOM 5685 C C . GLY A 1 717 ? 22.658 9.236 -12.381 1.00 38.38 717 GLY A C 1
ATOM 5686 O O . GLY A 1 717 ? 22.727 9.863 -13.434 1.00 38.38 717 GLY A O 1
ATOM 5687 N N . PHE A 1 718 ? 23.652 9.151 -11.491 1.00 37.88 718 PHE A N 1
ATOM 5688 C CA . PHE A 1 718 ? 25.051 9.565 -11.676 1.00 37.88 718 PHE A CA 1
ATOM 5689 C C . PHE A 1 718 ? 25.376 10.260 -13.014 1.00 37.88 718 PHE A C 1
ATOM 5691 O O . PHE A 1 718 ? 25.733 9.612 -14.000 1.00 37.88 718 PHE A O 1
ATOM 5698 N N . SER A 1 719 ? 25.343 11.592 -13.035 1.00 29.25 719 SER A N 1
ATOM 5699 C CA . SER A 1 719 ? 26.229 12.358 -13.913 1.00 29.25 719 SER A CA 1
ATOM 5700 C C . SER A 1 719 ? 27.635 12.282 -13.316 1.00 29.25 719 SER A C 1
ATOM 5702 O O . SER A 1 719 ? 28.013 13.113 -12.494 1.00 29.25 719 SER A O 1
ATOM 5704 N N . ALA A 1 720 ? 28.352 11.209 -13.659 1.00 27.55 720 ALA A N 1
ATOM 5705 C CA . ALA A 1 720 ? 29.789 11.080 -13.429 1.00 27.55 720 ALA A CA 1
ATOM 5706 C C . ALA A 1 720 ? 30.587 11.851 -14.488 1.00 27.55 720 ALA A C 1
ATOM 5708 O O . ALA A 1 720 ? 30.168 11.826 -15.671 1.00 27.55 720 ALA A O 1
#

Sequence (720 aa):
MSGAELPLSNHTSKADAWLDAYLLAVEKRALSQHDGTISEDPLDAIQFVKKRMGKFSQMARLLDFDVNTTGPNWVERTRRILSGSEQKNSAVRDPNIRIMTPREALGCTADLTILTHLSTEWSMQVQKTPYLSEQDRFKFGISSPDKVIKSARHSIQHLLHSAQEVHVIHATNDDLAPPSFILDEWLAQRSNEGSDQLTITFDPQGPREQLSGDGKRILLGHPATKKPLSYLGPLSRLELDLADDMASRSPTMPGQDGFLPDLSIPRATTPPIKQISHPTSKAKKKPPRVNARWPVIGARNQDFLSASIDPRPIQAWKTDIPQRESRQGHTSIITNRRTWSPYRLNNWLECPRKGWLTDKQNLSEDELTSQDLDSRTYGNLLHGLHHDIMLEVLGLNQGEEFQIADLETKDKSVESSKYDRHEIMMIALTSLSKRAPWLLRSNATSVQKLWMLAGMDTEEWVTWLANPEPMSPRGRVGSIIDMEMRTLGPAPIAVEWSLSKKKEIVIEVPKQLVEKRRKTIPFTATGVIDRVDLVPFDPQGEKWHDEEGSHEVAPLRLLGSGWKPRRMIIIRDLKSKEDFTKPMERHEKAIFGELQLALYSRAWEIAHPGDLVIGAGITTLGFDSKHYIELSVHAPDWVFDGSYGEVTRLTHNMFRFADEGPNTESDPFRAWLTHRMAVASNVAHNANSGLYNPTPDESVCRFCSASNICDQSAKGGFSA

Nearest PDB structures (foldseek):
  7mr4-assembly1_C  TM=2.914E-01  e=7.605E-02  Escherichia coli K-12
  1w36-assembly1_C  TM=2.623E-01  e=1.810E-01  Escherichia coli

Secondary structure (DSSP, 8-state):
---PPP-PPPPPSSHHHHHHHHHHHHHHHHHHT--SS---HHHHHHHHHHHHHHHHHHHHHHTT-----SHHHHHHHHHHHHSS----------TT-----TTTTTT---SEEEE---STTS--PPP--TT--HHHHHHTT---HHHHHHHHHHHHHHHHTSSSEEEE---SS-TT-PPPHHHHHHHTTS---------PPP---SHHHHHHHHHHHHHTTPPPSS--S-THHHHHHHHHHHHHHHHHTS-----TTSB--TTTGGG--S--HHHHHS-HHHHTTS-GGG-SSSS--B-B-SS-B------PSPPPPPPS-HHHHHHHT-SS------EE-HHHHHHHHH-HHHHHHHHTS---------SSPPHHHHHHHHHHHHHHHHHHHH---TTPPPPGGGGGTS-SSSTTSSS-HHHHHHHHHHHHHHH-GGGGS-SHHHHHHHHHHHS--HHHHHHHHHS-------HHHHHHHHHHTT--S-EEEEEEEEGGGSS--EE---GGGS-TT-----EEE--EEEEEEEE-SSTTS-----TTS-SSPPPS--TTT----SEEEEEEEEEE--S---HHHHHHIIIII-SHHHHHHHHHHHHSTTEEEEEEEEEEESTT-EEEEEEPTTS-GGGGGSTTSEEE-SSTTT---TT--TT--S-HHHHHHHHHHHHHHHHHHHHHTT-------HHHHTT-TTTTT-TT-TT-----

Mean predicted aligned error: 16.16 Å

Radius of gyration: 32.88 Å; Cα contacts (8 Å, |Δi|>4): 1076; chains: 1; bounding box: 101×70×69 Å

Solvent-accessible surface area (backbone atoms only — not comparable to full-atom values): 41087 Å² total; per-residue (Å²): 132,85,88,70,80,77,88,74,76,80,91,57,96,38,48,63,63,40,50,53,52,50,48,53,52,51,49,56,51,57,69,72,64,70,72,92,67,87,76,66,62,69,60,53,52,48,52,48,51,52,51,52,54,48,52,50,54,51,52,33,61,74,67,73,53,89,70,70,54,47,65,72,68,31,52,57,49,53,52,56,70,66,70,71,64,81,77,83,75,75,80,63,87,50,94,90,57,83,91,67,54,66,78,70,44,62,93,52,74,44,77,66,37,81,46,63,74,54,18,78,78,76,65,51,70,56,82,78,59,83,97,50,50,74,68,51,30,61,74,68,68,52,67,62,49,65,60,42,45,54,48,51,56,50,36,51,57,48,56,68,65,24,27,90,42,68,50,80,46,72,67,87,88,44,94,88,40,58,70,20,70,69,54,49,59,54,54,72,73,52,80,93,68,84,83,82,82,81,82,81,87,82,82,86,84,47,76,68,52,53,52,51,50,23,51,53,27,48,76,71,74,41,88,46,92,59,82,72,99,49,77,63,60,68,47,47,52,53,50,37,56,48,50,50,52,48,49,73,65,30,71,39,62,49,42,97,90,45,28,42,42,80,87,44,55,79,54,40,57,58,79,64,58,75,42,33,22,58,26,58,82,32,19,75,83,55,32,51,31,58,34,89,59,74,86,44,40,43,13,41,60,99,91,46,61,40,32,35,53,82,73,50,58,72,66,74,83,84,63,101,42,68,72,59,29,48,69,34,19,69,50,90,51,69,46,88,78,53,74,44,33,47,69,57,51,40,38,31,52,66,21,23,32,53,24,41,36,42,78,69,66,69,43,60,62,78,84,79,83,64,96,61,83,52,69,64,61,54,28,52,51,54,52,51,35,53,49,50,43,48,30,70,70,50,70,52,54,87,42,41,75,62,56,74,79,49,60,80,78,44,48,50,21,62,46,68,25,97,58,52,69,25,50,50,35,36,52,36,51,54,45,42,50,72,77,43,63,64,48,76,41,92,47,71,69,27,45,51,48,34,29,51,37,58,52,36,56,68,67,58,48,55,54,36,71,76,57,77,61,67,39,78,61,34,36,23,55,19,24,47,51,58,40,42,54,54,27,58,59,38,27,74,31,27,35,49,33,45,48,76,80,53,75,88,44,67,50,73,74,62,74,72,59,42,51,94,89,65,57,73,47,73,34,31,55,43,57,64,44,47,31,34,26,39,39,43,84,41,89,86,64,79,41,64,64,39,89,89,26,39,75,51,52,59,61,71,66,57,75,93,61,84,74,46,53,22,31,38,31,34,41,34,40,76,40,63,53,94,67,90,71,54,66,67,56,56,44,39,27,45,68,56,61,43,46,48,57,42,51,50,44,51,48,49,21,69,77,35,47,10,30,33,68,31,28,38,34,33,33,36,44,28,81,75,24,41,44,39,30,38,51,29,81,82,43,60,74,70,60,70,73,37,34,63,25,52,72,43,67,70,40,62,42,50,28,55,51,52,76,55,62,42,86,62,85,63,50,18,41,41,21,40,34,52,49,44,50,44,34,51,19,27,34,52,44,38,48,27,51,30,40,24,38,70,42,63,36,59,83,57,30,74,73,38,60,41,23,75,80,27,68,63,30,59,77,56,26,79,90,123